Protein AF-0000000081943642 (afdb_homodimer)

Secondary structure (DSSP, 8-state):
-------------------PPPPPPSEEEEEEEETTS-EEEEEEETTTTEEEEEE---SSTT----EEEEETTTTEEEEEETTTTEEEEEEB--S---SS--TTPEEEEEEEEEETTSTTEEEEEEEEEEE-TTS-EEEEEEETTTT-EEEEEEEETTTEEEEEEEEEEEEESS--GGGSPPTTS-SSPPSSPPB-HHHHHHTTGGGTHHHHHHHHHHHHHGGGG------/-------------------PPPPPPSEEEEEEEETTS-EEEEEEETTTTEEEEEE---SSSS----EEEEETTTTEEEEEETTTTEEEEEEB--S---SS--TTPEEEEEEEEEETTSTTEEEEEEEEEEE-TTS-EEEEEEETTTT-EEEEEEEETTTEEEEEEEEEEEEESS--GGGS--TTS-SSPPSSPPB-HHHHHHTTGGGTHHHHHHHHHHHHHGGGG------

Sequence (462 aa):
MRLVLGLTALLCSLTDSLQQPCKSPPYLTGNLIVGEGKIWNYEYNAALQRMRVYETEHHTNQTFTYDYLLHFREGVMYEIDGQTFTCTKKPLRTEYQPIGIPHDADYLDNFVLGSLSVPKAGISMQAWTGYTSGGEEYSMCVTEEGCVPYYTIYNTEKYGEVVLVFMNSTMHTTPQDDLNPPRFCPNTKSAARPVDLVSLFSKSKARLLTRTLTKLKNVYLNDYTVLNVHVMRLVLGLTALLCSLTDSLQQPCKSPPYLTGNLIVGEGKIWNYEYNAALQRMRVYETEHHTNQTFTYDYLLHFREGVMYEIDGQTFTCTKKPLRTEYQPIGIPHDADYLDNFVLGSLSVPKAGISMQAWTGYTSGGEEYSMCVTEEGCVPYYTIYNTEKYGEVVLVFMNSTMHTTPQDDLNPPRFCPNTKSAARPVDLVSLFSKSKARLLTRTLTKLKNVYLNDYTVLNVHV

Foldseek 3Di:
DPPPPPPPPPPPPVPVVFDFFDWAFQKKWFWKDKAQDAIWIKIAGRVQGKMWTWHDPPPDDPDPIWIKIDRQVVQKMWTADPVVRDIAIAGADNQDRWATDDRPWHWDDKDKQADPVDPPGIFIKTKTWDATPVGWIKMWMATPPNRHTAKIWTQDPPPGIMIMGTPPMDHDPDDDPVNDDDPSYDPDHDPDDHDYPRNVCVVVPPVGNVCHVVVVVVVPPPVPPPPPPDD/DPPPPPPPPPPPPVPVVFDWFDWAFQKKWFWKDKAQAAIWIKIAGRVQGKMWTWHDPDPDDPDDIWIKIDRQVVQKMWTADPVVRDIAIAGADNQDRWATDDRPWHWDDKDKQADPVDPPGIFIKTKTWDATPVGWIKMWMATPPNRHTAKIWTQDPPPGIMIMGTPPMDHDPDDDPVNDDDPSYDPDHDPDDHDYPRNVCVVVPPVGNVCHVVVVVVVPPPPPPPPPPPD

pLDDT: mean 76.6, std 24.94, range [17.86, 97.94]

Structure (mmCIF, N/CA/C/O backbone):
data_AF-0000000081943642-model_v1
#
loop_
_entity.id
_entity.type
_entity.pdbx_description
1 polymer Ependymin
#
loop_
_atom_site.group_PDB
_atom_site.id
_atom_site.type_symbol
_atom_site.label_atom_id
_atom_site.label_alt_id
_atom_site.label_comp_id
_atom_site.label_asym_id
_atom_site.label_entity_id
_atom_site.label_seq_id
_atom_site.pdbx_PDB_ins_code
_atom_site.Cartn_x
_atom_site.Cartn_y
_atom_site.Cartn_z
_atom_site.occupancy
_atom_site.B_iso_or_equiv
_atom_site.auth_seq_id
_atom_site.auth_comp_id
_atom_site.auth_asym_id
_atom_site.auth_atom_id
_atom_site.pdbx_PDB_model_num
ATOM 1 N N . MET A 1 1 ? 12.938 16.531 -67.438 1 27.39 1 MET A N 1
ATOM 2 C CA . MET A 1 1 ? 13.219 15.711 -66.25 1 27.39 1 MET A CA 1
ATO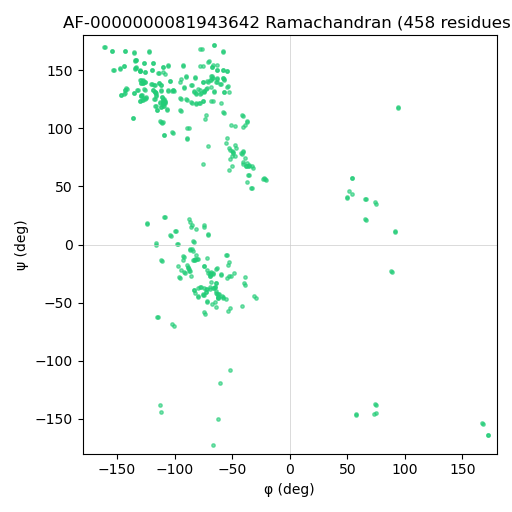M 3 C C . MET A 1 1 ? 12.547 16.281 -65 1 27.39 1 MET A C 1
ATOM 5 O O . MET A 1 1 ? 12.945 17.344 -64.562 1 27.39 1 MET A O 1
ATOM 9 N N . ARG A 1 2 ? 11.148 16.203 -64.938 1 36.06 2 ARG A N 1
ATOM 10 C CA . ARG A 1 2 ? 10.242 16.547 -63.812 1 36.06 2 ARG A CA 1
ATOM 11 C C . ARG A 1 2 ? 10.617 15.805 -62.562 1 36.06 2 ARG A C 1
ATOM 13 O O . ARG A 1 2 ? 10.672 14.57 -62.531 1 36.06 2 ARG A O 1
ATOM 20 N N . LEU A 1 3 ? 11.547 16.391 -61.781 1 34.53 3 LEU A N 1
ATOM 21 C CA . LEU A 1 3 ? 11.93 15.906 -60.438 1 34.53 3 LEU A CA 1
ATOM 22 C C . LEU A 1 3 ? 10.703 15.672 -59.562 1 34.53 3 LEU A C 1
ATOM 24 O O . LEU A 1 3 ? 9.969 16.609 -59.25 1 34.53 3 LEU A O 1
ATOM 28 N N . VAL A 1 4 ? 10.023 14.547 -59.719 1 41.06 4 VAL A N 1
ATOM 29 C CA . VAL A 1 4 ? 9.047 14.016 -58.781 1 41.06 4 VAL A CA 1
ATOM 30 C C . VAL A 1 4 ? 9.641 14 -57.375 1 41.06 4 VAL A C 1
ATOM 32 O O . VAL A 1 4 ? 10.625 13.297 -57.125 1 41.06 4 VAL A O 1
ATOM 35 N N . LEU A 1 5 ? 9.727 15.164 -56.688 1 39.19 5 LEU A N 1
ATOM 36 C CA . LEU A 1 5 ? 10 15.227 -55.281 1 39.19 5 LEU A CA 1
ATOM 37 C C . LEU A 1 5 ? 9.094 14.273 -54.5 1 39.19 5 LEU A C 1
ATOM 39 O O . LEU A 1 5 ? 7.863 14.398 -54.562 1 39.19 5 LEU A O 1
ATOM 43 N N . GLY A 1 6 ? 9.453 12.961 -54.5 1 38.31 6 GLY A N 1
ATOM 44 C CA . GLY A 1 6 ? 8.828 12 -53.625 1 38.31 6 GLY A CA 1
ATOM 45 C C . GLY A 1 6 ? 8.734 12.484 -52.188 1 38.31 6 GLY A C 1
ATOM 46 O O . GLY A 1 6 ? 9.75 12.789 -51.562 1 38.31 6 GLY A O 1
ATOM 47 N N . LEU A 1 7 ? 7.703 13.234 -51.812 1 40.97 7 LEU A N 1
ATOM 48 C CA . LEU A 1 7 ? 7.324 13.5 -50.438 1 40.97 7 LEU A CA 1
ATOM 49 C C . LEU A 1 7 ? 7.234 12.203 -49.656 1 40.97 7 LEU A C 1
ATOM 51 O O . LEU A 1 7 ? 6.305 11.414 -49.844 1 40.97 7 LEU A O 1
ATOM 55 N N . THR A 1 8 ? 8.352 11.5 -49.406 1 36.5 8 THR A N 1
ATOM 56 C CA . THR A 1 8 ? 8.305 10.438 -48.406 1 36.5 8 THR A CA 1
ATOM 57 C C . THR A 1 8 ? 7.715 10.953 -47.094 1 36.5 8 THR A C 1
ATOM 59 O O . THR A 1 8 ? 8.297 11.828 -46.438 1 36.5 8 THR A O 1
ATOM 62 N N . ALA A 1 9 ? 6.375 11.055 -46.938 1 40.44 9 ALA A N 1
ATOM 63 C CA . ALA A 1 9 ? 5.723 11.172 -45.625 1 40.44 9 ALA A CA 1
ATOM 64 C C . ALA A 1 9 ? 6.379 10.25 -44.594 1 40.44 9 ALA A C 1
ATOM 66 O O . ALA A 1 9 ? 6.348 9.031 -44.75 1 40.44 9 ALA A O 1
ATOM 67 N N . LEU A 1 10 ? 7.469 10.688 -44.094 1 38.59 10 LEU A N 1
ATOM 68 C CA . LEU A 1 10 ? 7.914 10.031 -42.875 1 38.59 10 LEU A CA 1
ATOM 69 C C . LEU A 1 10 ? 6.734 9.75 -41.938 1 38.59 10 LEU A C 1
ATOM 71 O O . LEU A 1 10 ? 6.145 10.68 -41.375 1 38.59 10 LEU A O 1
ATOM 75 N N . LEU A 1 11 ? 5.836 8.82 -42.312 1 38.22 11 LEU A N 1
ATOM 76 C CA . LEU A 1 11 ? 4.945 8.281 -41.281 1 38.22 11 LEU A CA 1
ATOM 77 C C . LEU A 1 11 ? 5.676 8.125 -39.969 1 38.22 11 LEU A C 1
ATOM 79 O O . LEU A 1 11 ? 6.586 7.301 -39.844 1 38.22 11 LEU A O 1
ATOM 83 N N . CYS A 1 12 ? 6.012 9.227 -39.312 1 39.34 12 CYS A N 1
ATOM 84 C CA . CYS A 1 12 ? 6.289 9.125 -37.875 1 39.34 12 CYS A CA 1
ATOM 85 C C . CYS A 1 12 ? 5.383 8.086 -37.219 1 39.34 12 CYS A C 1
ATOM 87 O O . CYS A 1 12 ? 4.168 8.273 -37.156 1 39.34 12 CYS A O 1
ATOM 89 N N . SER A 1 13 ? 5.59 6.816 -37.562 1 37.91 13 SER A N 1
ATOM 90 C CA . SER A 1 13 ? 5.02 5.836 -36.656 1 37.91 13 SER A CA 1
ATOM 91 C C . SER A 1 13 ? 5.016 6.352 -35.219 1 37.91 13 SER A C 1
ATOM 93 O O . SER A 1 13 ? 6.078 6.559 -34.625 1 37.91 13 SER A O 1
ATOM 95 N N . LEU A 1 14 ? 4.312 7.332 -34.906 1 40.31 14 LEU A N 1
ATOM 96 C CA . LEU A 1 14 ? 3.967 7.426 -33.5 1 40.31 14 LEU A CA 1
ATOM 97 C C . LEU A 1 14 ? 3.818 6.039 -32.875 1 40.31 14 LEU A C 1
ATOM 99 O O . LEU A 1 14 ? 2.783 5.387 -33.031 1 40.31 14 LEU A O 1
ATOM 103 N N . THR A 1 15 ? 4.754 5.109 -33.062 1 40.28 15 THR A N 1
ATOM 104 C CA . THR A 1 15 ? 4.738 3.998 -32.125 1 40.28 15 THR A CA 1
ATOM 105 C C . THR A 1 15 ? 4.359 4.48 -30.734 1 40.28 15 THR A C 1
ATOM 107 O O . THR A 1 15 ? 5.082 5.277 -30.125 1 40.28 15 THR A O 1
ATOM 110 N N . ASP A 1 16 ? 3.289 5.023 -30.516 1 42.16 16 ASP A N 1
ATOM 111 C CA . ASP A 1 16 ? 2.814 5.031 -29.141 1 42.16 16 ASP A CA 1
ATOM 112 C C . ASP A 1 16 ? 3.494 3.939 -28.312 1 42.16 16 ASP A C 1
ATOM 114 O O . ASP A 1 16 ? 3.32 2.75 -28.594 1 42.16 16 ASP A O 1
ATOM 118 N N . SER A 1 17 ? 4.809 3.826 -28.203 1 49.66 17 SER A N 1
ATOM 119 C CA . SER A 1 17 ? 5.602 2.91 -27.391 1 49.66 17 SER A CA 1
ATOM 120 C C . SER A 1 17 ? 4.797 2.389 -26.203 1 49.66 17 SER A C 1
ATOM 122 O O . SER A 1 17 ? 4.617 3.094 -25.203 1 49.66 17 SER A O 1
ATOM 124 N N . LEU A 1 18 ? 3.633 1.74 -26.422 1 61.78 18 LEU A N 1
ATOM 125 C CA . LEU A 1 18 ? 2.789 1.069 -25.438 1 61.78 18 LEU A CA 1
ATOM 126 C C . LEU A 1 18 ? 3.639 0.378 -24.375 1 61.78 18 LEU A C 1
ATOM 128 O O . LEU A 1 18 ? 4.562 -0.372 -24.703 1 61.78 18 LEU A O 1
ATOM 132 N N . GLN A 1 19 ? 3.723 0.898 -23.219 1 81 19 GLN A N 1
ATOM 133 C CA . GLN A 1 19 ? 4.438 0.301 -22.094 1 81 19 GLN A CA 1
ATOM 134 C C . GLN A 1 19 ? 4.207 -1.207 -22.031 1 81 19 GLN A C 1
ATOM 136 O O . GLN A 1 19 ? 3.066 -1.669 -22.109 1 81 19 GLN A O 1
ATOM 141 N N . GLN A 1 20 ? 5.23 -2.029 -22.312 1 90.12 20 GLN A N 1
ATOM 142 C CA . GLN A 1 20 ? 5.148 -3.484 -22.219 1 90.12 20 GLN A CA 1
ATOM 143 C C . GLN A 1 20 ? 5.348 -3.963 -20.797 1 90.12 20 GLN A C 1
ATOM 145 O O . GLN A 1 20 ? 6.125 -3.373 -20.031 1 90.12 20 GLN A O 1
ATOM 150 N N . PRO A 1 21 ? 4.613 -5.012 -20.484 1 94.25 21 PRO A N 1
ATOM 151 C CA . PRO A 1 21 ? 4.801 -5.555 -19.125 1 94.25 21 PRO A CA 1
ATOM 152 C C . PRO A 1 21 ? 6.23 -6.027 -18.875 1 94.25 21 PRO A C 1
ATOM 154 O O . PRO A 1 21 ? 6.871 -6.582 -19.781 1 94.25 21 PRO A O 1
ATOM 157 N N . CYS A 1 22 ? 6.699 -5.734 -17.766 1 95.38 22 CYS A N 1
ATOM 158 C CA . CYS A 1 22 ? 8.023 -6.199 -17.375 1 95.38 22 CYS A CA 1
ATOM 159 C C . CYS A 1 22 ? 7.988 -7.672 -16.984 1 95.38 22 CYS A C 1
ATOM 161 O O . CYS A 1 22 ? 6.914 -8.25 -16.828 1 95.38 22 CYS A O 1
ATOM 163 N N . LYS A 1 23 ? 9.195 -8.242 -16.844 1 93.44 23 LYS A N 1
ATOM 164 C CA . LYS A 1 23 ? 9.312 -9.648 -16.484 1 93.44 23 LYS A CA 1
ATOM 165 C C . LYS A 1 23 ? 9.656 -9.805 -15.008 1 93.44 23 LYS A C 1
ATOM 167 O O . LYS A 1 23 ? 10.57 -9.148 -14.508 1 93.44 23 LYS A O 1
ATOM 172 N N . SER A 1 24 ? 8.938 -10.656 -14.359 1 93.38 24 SER A N 1
ATOM 173 C CA . SER A 1 24 ? 9.188 -10.914 -12.945 1 93.38 24 SER A CA 1
ATOM 174 C C . SER A 1 24 ? 10.578 -11.508 -12.727 1 93.38 24 SER A C 1
ATOM 176 O O . SER A 1 24 ? 11.117 -12.164 -13.617 1 93.38 24 SER A O 1
ATOM 178 N N . PRO A 1 25 ? 11.164 -11.219 -11.547 1 93.44 25 PRO A N 1
ATOM 179 C CA . PRO A 1 25 ? 12.398 -11.938 -11.219 1 93.44 25 PRO A CA 1
ATOM 180 C C . PRO A 1 25 ? 12.234 -13.453 -11.289 1 93.44 25 PRO A C 1
ATOM 182 O O . PRO A 1 25 ? 11.148 -13.977 -11.031 1 93.44 25 PRO A O 1
ATOM 185 N N . PRO A 1 26 ? 13.312 -14.109 -11.633 1 92.88 26 PRO A N 1
ATOM 186 C CA . PRO A 1 26 ? 13.203 -15.555 -11.859 1 92.88 26 PRO A CA 1
ATOM 187 C C . PRO A 1 26 ? 12.773 -16.312 -10.602 1 92.88 26 PRO A C 1
ATOM 189 O O . PRO A 1 26 ? 11.938 -17.219 -10.68 1 92.88 26 PRO A O 1
ATOM 192 N N . TYR A 1 27 ? 13.422 -15.984 -9.445 1 95 27 TYR A N 1
ATOM 193 C CA . TYR A 1 27 ? 13.094 -16.641 -8.18 1 95 27 TYR A CA 1
ATOM 194 C C . TYR A 1 27 ? 12.859 -15.617 -7.078 1 95 27 TYR A C 1
ATOM 196 O O . TYR A 1 27 ? 13.719 -14.773 -6.812 1 95 27 TYR A O 1
ATOM 204 N N . LEU A 1 28 ? 11.648 -15.695 -6.469 1 95.75 28 LEU A N 1
ATOM 205 C CA . LEU A 1 28 ? 11.281 -14.766 -5.398 1 95.75 28 LEU A CA 1
ATOM 206 C C . LEU A 1 28 ? 10.812 -15.523 -4.164 1 95.75 28 LEU A C 1
ATOM 208 O O . LEU A 1 28 ? 10.141 -16.547 -4.277 1 95.75 28 LEU A O 1
ATOM 212 N N . THR A 1 29 ? 11.203 -15.086 -3.021 1 95.75 29 THR A N 1
ATOM 213 C CA . THR A 1 29 ? 10.633 -15.5 -1.741 1 95.75 29 THR A CA 1
ATOM 214 C C . THR A 1 29 ? 10.195 -14.281 -0.928 1 95.75 29 THR A C 1
ATOM 216 O O . THR A 1 29 ? 10.648 -13.164 -1.176 1 95.75 29 THR A O 1
ATOM 219 N N . GLY A 1 30 ? 9.289 -14.492 -0.045 1 94.81 30 GLY A N 1
ATOM 220 C CA . GLY A 1 30 ? 8.828 -13.414 0.81 1 94.81 30 GLY A CA 1
ATOM 221 C C . GLY A 1 30 ? 7.566 -13.75 1.574 1 94.81 30 GLY A C 1
ATOM 222 O O . GLY A 1 30 ? 7.34 -14.914 1.928 1 94.81 30 GLY A O 1
ATOM 223 N N . ASN A 1 31 ? 6.867 -12.703 1.897 1 91.94 31 ASN A N 1
ATOM 224 C CA . ASN A 1 31 ? 5.613 -12.875 2.631 1 91.94 31 ASN A CA 1
ATOM 225 C C . ASN A 1 31 ? 4.41 -12.469 1.784 1 91.94 31 ASN A C 1
ATOM 227 O O . ASN A 1 31 ? 4.531 -11.625 0.889 1 91.94 31 ASN A O 1
ATOM 231 N N . LEU A 1 32 ? 3.371 -13.125 2.02 1 90.94 32 LEU A N 1
ATOM 232 C CA . LEU A 1 32 ? 2.113 -12.875 1.322 1 90.94 32 LEU A CA 1
ATOM 233 C C . LEU A 1 32 ? 0.979 -12.641 2.314 1 90.94 32 LEU A C 1
ATOM 235 O O . LEU A 1 32 ? 0.809 -13.414 3.264 1 90.94 32 LEU A O 1
ATOM 239 N N . ILE A 1 33 ? 0.34 -11.547 2.117 1 83.88 33 ILE A N 1
ATOM 240 C CA . ILE A 1 33 ? -0.856 -11.258 2.9 1 83.88 33 ILE A CA 1
ATOM 241 C C . ILE A 1 33 ? -2.092 -11.336 2.004 1 83.88 33 ILE A C 1
ATOM 243 O O . ILE A 1 33 ? -2.143 -10.695 0.95 1 83.88 33 ILE A O 1
ATOM 247 N N . VAL A 1 34 ? -2.959 -12.156 2.355 1 79.56 34 VAL A N 1
ATOM 248 C CA . VAL A 1 34 ? -4.199 -12.273 1.599 1 79.56 34 VAL A CA 1
ATOM 249 C C . VAL A 1 34 ? -5.359 -11.719 2.422 1 79.56 34 VAL A C 1
ATOM 251 O O . VAL A 1 34 ? -5.633 -12.203 3.523 1 79.56 34 VAL A O 1
ATOM 254 N N . GLY A 1 35 ? -6.02 -10.664 1.858 1 63.09 35 GLY A N 1
ATOM 255 C CA . GLY A 1 35 ? -7.113 -10.047 2.588 1 63.09 35 GLY A CA 1
ATOM 256 C C . GLY A 1 35 ? -6.703 -9.523 3.951 1 63.09 35 GLY A C 1
ATOM 257 O O . GLY A 1 35 ? -5.723 -8.789 4.066 1 63.09 35 GLY A O 1
ATOM 258 N N . GLU A 1 36 ? -7.492 -9.547 4.914 1 55.09 36 GLU A N 1
ATOM 259 C CA . GLU A 1 36 ? -7.227 -9.031 6.254 1 55.09 36 GLU A CA 1
ATOM 260 C C . GLU A 1 36 ? -6.566 -10.094 7.133 1 55.09 36 GLU A C 1
ATOM 262 O O . GLU A 1 36 ? -6.648 -10.023 8.359 1 55.09 36 GLU A O 1
ATOM 267 N N . GLY A 1 37 ? -5.961 -11.031 6.445 1 57.19 37 GLY A N 1
ATOM 268 C CA . GLY A 1 37 ? -5.742 -12.219 7.262 1 57.19 37 GLY A CA 1
ATOM 269 C C . GLY A 1 37 ? -4.277 -12.469 7.574 1 57.19 37 GLY A C 1
ATOM 270 O O . GLY A 1 37 ? -3.51 -11.523 7.77 1 57.19 37 GLY A O 1
ATOM 271 N N . LYS A 1 38 ? -3.824 -13.617 7.633 1 65.5 38 LYS A N 1
ATOM 272 C CA . LYS A 1 38 ? -2.631 -14.359 8.016 1 65.5 38 LYS A CA 1
ATOM 273 C C . LYS A 1 38 ? -1.473 -14.078 7.062 1 65.5 38 LYS A C 1
ATOM 275 O O . LYS A 1 38 ? -1.687 -13.797 5.883 1 65.5 38 LYS A O 1
ATOM 280 N N . ILE A 1 39 ? -0.351 -13.875 7.625 1 78.25 39 ILE A N 1
ATOM 281 C CA . ILE A 1 39 ? 0.873 -13.75 6.844 1 78.25 39 ILE A CA 1
ATOM 282 C C . ILE A 1 39 ? 1.356 -15.125 6.406 1 78.25 39 ILE A C 1
ATOM 284 O O . ILE A 1 39 ? 1.496 -16.031 7.23 1 78.25 39 ILE A O 1
ATOM 288 N N . TRP A 1 40 ? 1.456 -15.266 5.156 1 86.75 40 TRP A N 1
ATOM 289 C CA . TRP A 1 40 ? 1.994 -16.484 4.566 1 86.75 40 TRP A CA 1
ATOM 290 C C . TRP A 1 40 ? 3.406 -16.266 4.039 1 86.75 40 TRP A C 1
ATOM 292 O O . TRP A 1 40 ? 3.816 -15.117 3.816 1 86.75 40 TRP A O 1
ATOM 302 N N . ASN A 1 41 ? 4.09 -17.359 4.008 1 91.31 41 ASN A N 1
ATOM 303 C CA . ASN A 1 41 ? 5.316 -17.328 3.223 1 91.31 41 ASN A CA 1
ATOM 304 C C . ASN A 1 41 ? 5.066 -17.75 1.774 1 91.31 41 ASN A C 1
ATOM 306 O O . ASN A 1 41 ? 4.234 -18.609 1.507 1 91.31 41 ASN A O 1
ATOM 310 N N . TYR A 1 42 ? 5.801 -17.109 0.91 1 93.62 42 TYR A N 1
ATOM 311 C CA . TYR A 1 42 ? 5.648 -17.547 -0.47 1 93.62 42 TYR A CA 1
ATOM 312 C C . TYR A 1 42 ? 7.008 -17.734 -1.137 1 93.62 42 TYR A C 1
ATOM 314 O O . TYR A 1 42 ? 7.992 -17.109 -0.728 1 93.62 42 TYR A O 1
ATOM 322 N N . GLU A 1 43 ? 7.059 -18.594 -2.074 1 94.94 43 GLU A N 1
ATOM 323 C CA . GLU A 1 43 ? 8.141 -18.828 -3.033 1 94.94 43 GLU A CA 1
ATOM 324 C C . GLU A 1 43 ? 7.605 -18.859 -4.461 1 94.94 43 GLU A C 1
ATOM 326 O O . GLU A 1 43 ? 6.52 -19.391 -4.707 1 94.94 43 GLU A O 1
ATOM 331 N N . TYR A 1 44 ? 8.398 -18.281 -5.332 1 96.31 44 TYR A N 1
ATOM 332 C CA . TYR A 1 44 ? 7.906 -18.219 -6.707 1 96.31 44 TYR A CA 1
ATOM 333 C C . TYR A 1 44 ? 9.039 -18.422 -7.703 1 96.31 44 TYR A C 1
ATOM 335 O O . TYR A 1 44 ? 10.117 -17.828 -7.551 1 96.31 44 TYR A O 1
ATOM 343 N N . ASN A 1 45 ? 8.781 -19.266 -8.641 1 95.69 45 ASN A N 1
ATOM 344 C CA . ASN A 1 45 ? 9.625 -19.453 -9.812 1 95.69 45 ASN A CA 1
ATOM 345 C C . ASN A 1 45 ? 8.945 -18.969 -11.086 1 95.69 45 ASN A C 1
ATOM 347 O O . ASN A 1 45 ? 7.949 -19.562 -11.516 1 95.69 45 ASN A O 1
ATOM 351 N N . ALA A 1 46 ? 9.523 -18 -11.727 1 94.25 46 ALA A N 1
ATOM 352 C CA . ALA A 1 46 ? 8.875 -17.344 -12.859 1 94.25 46 ALA A CA 1
ATOM 353 C C . ALA A 1 46 ? 8.906 -18.219 -14.102 1 94.25 46 ALA A C 1
ATOM 355 O O . ALA A 1 46 ? 7.914 -18.328 -14.828 1 94.25 46 ALA A O 1
ATOM 356 N N . ALA A 1 47 ? 10.031 -18.844 -14.367 1 91.81 47 ALA A N 1
ATOM 357 C CA . ALA A 1 47 ? 10.203 -19.641 -15.578 1 91.81 47 ALA A CA 1
ATOM 358 C C . ALA A 1 47 ? 9.258 -20.828 -15.594 1 91.81 47 ALA A C 1
ATOM 360 O O . ALA A 1 47 ? 8.672 -21.156 -16.625 1 91.81 47 ALA A O 1
ATOM 361 N N . LEU A 1 48 ? 9.133 -21.453 -14.414 1 93.38 48 LEU A N 1
ATOM 362 C CA . LEU A 1 48 ? 8.305 -22.656 -14.336 1 93.38 48 LEU A CA 1
ATOM 363 C C . LEU A 1 48 ? 6.875 -22.297 -13.953 1 93.38 48 LEU A C 1
ATOM 365 O O . LEU A 1 48 ? 5.984 -23.156 -14.023 1 93.38 48 LEU A O 1
ATOM 369 N N . GLN A 1 49 ? 6.664 -21.062 -13.547 1 94.81 49 GLN A N 1
ATOM 370 C CA . GLN A 1 49 ? 5.363 -20.609 -13.062 1 94.81 49 GLN A CA 1
ATOM 371 C C . GLN A 1 49 ? 4.859 -21.5 -11.93 1 94.81 49 GLN A C 1
ATOM 373 O O . GLN A 1 49 ? 3.754 -22.031 -12 1 94.81 49 GLN A O 1
ATOM 378 N N . ARG A 1 50 ? 5.707 -21.562 -10.914 1 95.94 50 ARG A N 1
ATOM 379 C CA . ARG A 1 50 ? 5.387 -22.328 -9.703 1 95.94 50 ARG A CA 1
ATOM 380 C C . ARG A 1 50 ? 5.391 -21.422 -8.477 1 95.94 50 ARG A C 1
ATOM 382 O O . ARG A 1 50 ? 6.242 -20.531 -8.359 1 95.94 50 ARG A O 1
ATOM 389 N N . MET A 1 51 ? 4.449 -21.625 -7.668 1 96.5 51 MET A N 1
ATOM 390 C CA . MET A 1 51 ? 4.328 -20.828 -6.449 1 96.5 51 MET A CA 1
ATOM 391 C C . MET A 1 51 ? 4.023 -21.719 -5.246 1 96.5 51 MET A C 1
ATOM 393 O O . MET A 1 51 ? 3.172 -22.609 -5.324 1 96.5 51 MET A O 1
ATOM 397 N N . ARG A 1 52 ? 4.773 -21.516 -4.223 1 94.62 52 ARG A N 1
ATOM 398 C CA . ARG A 1 52 ? 4.496 -22.188 -2.959 1 94.62 52 ARG A CA 1
ATOM 399 C C . ARG A 1 52 ? 4.035 -21.203 -1.897 1 94.62 52 ARG A C 1
ATOM 401 O O . ARG A 1 52 ? 4.605 -20.109 -1.765 1 94.62 52 ARG A O 1
ATOM 408 N N . VAL A 1 53 ? 2.996 -21.5 -1.216 1 93.31 53 VAL A N 1
ATOM 409 C CA . VAL A 1 53 ? 2.473 -20.672 -0.13 1 93.31 53 VAL A CA 1
ATOM 410 C C . VAL A 1 53 ? 2.299 -21.516 1.126 1 93.31 53 VAL A C 1
ATOM 412 O O . VAL A 1 53 ? 1.646 -22.562 1.088 1 93.31 53 VAL A O 1
ATOM 415 N N . TYR A 1 54 ? 2.926 -21.078 2.197 1 89.62 54 TYR A N 1
ATOM 416 C CA . TYR A 1 54 ? 2.852 -21.875 3.408 1 89.62 54 TYR A CA 1
ATOM 417 C C . TYR A 1 54 ? 2.873 -21 4.652 1 89.62 54 TYR A C 1
ATOM 419 O O . TYR A 1 54 ? 3.357 -19.875 4.613 1 89.62 54 TYR A O 1
ATOM 427 N N . GLU A 1 55 ? 2.256 -21.484 5.691 1 80.31 55 GLU A N 1
ATOM 428 C CA . GLU A 1 55 ? 2.141 -20.719 6.934 1 80.31 55 GLU A CA 1
ATOM 429 C C . GLU A 1 55 ? 3.43 -20.797 7.746 1 80.31 55 GLU A C 1
ATOM 431 O O . GLU A 1 55 ? 4.145 -21.797 7.699 1 80.31 55 GLU A O 1
ATOM 436 N N . THR A 1 56 ? 3.904 -19.578 8.266 1 64.44 56 THR A N 1
ATOM 437 C CA . THR A 1 56 ? 5.062 -19.531 9.148 1 64.44 56 THR A CA 1
ATOM 438 C C . THR A 1 56 ? 4.836 -20.391 10.391 1 64.44 56 THR A C 1
ATOM 440 O O . THR A 1 56 ? 3.736 -20.406 10.945 1 64.44 56 THR A O 1
ATOM 443 N N . GLU A 1 57 ? 5.582 -21.438 10.539 1 53.06 57 GLU A N 1
ATOM 444 C CA . GLU A 1 57 ? 5.512 -22.359 11.672 1 53.06 57 GLU A CA 1
ATOM 445 C C . GLU A 1 57 ? 5.32 -21.594 12.984 1 53.06 57 GLU A C 1
ATOM 447 O O . GLU A 1 57 ? 6.094 -20.688 13.297 1 53.06 57 GLU A O 1
ATOM 452 N N . HIS A 1 58 ? 4.164 -21.156 13.352 1 48.25 58 HIS A N 1
ATOM 453 C CA . HIS A 1 58 ? 4.156 -20.844 14.781 1 48.25 58 HIS A CA 1
ATOM 454 C C . HIS A 1 58 ? 4.477 -22.078 15.617 1 48.25 58 HIS A C 1
ATOM 456 O O . HIS A 1 58 ? 4.129 -23.203 15.242 1 48.25 58 HIS A O 1
ATOM 462 N N . HIS A 1 59 ? 5.5 -22.016 16.406 1 41.94 59 HIS A N 1
ATOM 463 C CA . HIS A 1 59 ? 6.062 -22.969 17.344 1 41.94 59 HIS A CA 1
ATOM 464 C C . HIS A 1 59 ? 4.961 -23.734 18.094 1 41.94 59 HIS A C 1
ATOM 466 O O . HIS A 1 59 ? 5.246 -24.531 18.984 1 41.94 59 HIS A O 1
ATOM 472 N N . THR A 1 60 ? 3.746 -23.125 18.281 1 42.5 60 THR A N 1
ATOM 473 C CA . THR A 1 60 ? 3.113 -23.969 19.297 1 42.5 60 THR A CA 1
ATOM 474 C C . THR A 1 60 ? 2.814 -25.359 18.75 1 42.5 60 THR A C 1
ATOM 476 O O . THR A 1 60 ? 2.869 -25.578 17.531 1 42.5 60 THR A O 1
ATOM 479 N N . ASN A 1 61 ? 2.033 -26.359 19.516 1 46.66 61 ASN A N 1
ATOM 480 C CA . ASN A 1 61 ? 1.785 -27.781 19.375 1 46.66 61 ASN A CA 1
ATOM 481 C C . ASN A 1 61 ? 1.284 -28.141 17.984 1 46.66 61 ASN A C 1
ATOM 483 O O . ASN A 1 61 ? 2.012 -28.734 17.188 1 46.66 61 ASN A O 1
ATOM 487 N N . GLN A 1 62 ? -0.168 -28.531 17.844 1 46.78 62 GLN A N 1
ATOM 488 C CA . GLN A 1 62 ? -0.918 -29.25 16.828 1 46.78 62 GLN A CA 1
ATOM 489 C C . GLN A 1 62 ? -1.072 -28.422 15.562 1 46.78 62 GLN A C 1
ATOM 491 O O . GLN A 1 62 ? -2.025 -28.609 14.805 1 46.78 62 GLN A O 1
ATOM 496 N N . THR A 1 63 ? -0.464 -27.266 15.289 1 50.84 63 THR A N 1
ATOM 497 C CA . THR A 1 63 ? -0.965 -26.156 14.484 1 50.84 63 THR A CA 1
ATOM 498 C C . THR A 1 63 ? -0.933 -26.516 13 1 50.84 63 THR A C 1
ATOM 500 O O . THR A 1 63 ? 0.042 -27.094 12.516 1 50.84 63 THR A O 1
ATOM 503 N N . PHE A 1 64 ? -2.156 -26.734 12.477 1 52.25 64 PHE A N 1
ATOM 504 C CA . PHE A 1 64 ? -2.396 -26.938 11.055 1 52.25 64 PHE A CA 1
ATOM 505 C C . PHE A 1 64 ? -1.54 -26 10.219 1 52.25 64 PHE A C 1
ATOM 507 O O . PHE A 1 64 ? -1.515 -24.797 10.469 1 52.25 64 PHE A O 1
ATOM 514 N N . THR A 1 65 ? -0.386 -26.578 9.656 1 66.19 65 THR A N 1
ATOM 515 C CA . THR A 1 65 ? 0.468 -25.828 8.742 1 66.19 65 THR A CA 1
ATOM 516 C C . THR A 1 65 ? -0.025 -25.969 7.305 1 66.19 65 THR A C 1
ATOM 518 O O . THR A 1 65 ? -0.318 -27.062 6.848 1 66.19 65 THR A O 1
ATOM 521 N N . TYR A 1 66 ? -0.712 -25.062 6.742 1 80.38 66 TYR A N 1
ATOM 522 C CA . TYR A 1 66 ? -1.063 -25.062 5.328 1 80.38 66 TYR A CA 1
ATOM 523 C C . TYR A 1 66 ? 0.172 -24.844 4.461 1 80.38 66 TYR A C 1
ATOM 525 O O . TYR A 1 66 ? 1.006 -23.984 4.762 1 80.38 66 TYR A O 1
ATOM 533 N N . ASP A 1 67 ? 0.326 -25.812 3.598 1 91.06 67 ASP A N 1
ATOM 534 C CA . ASP A 1 67 ? 1.418 -25.797 2.631 1 91.06 67 ASP A CA 1
ATOM 535 C C . ASP A 1 67 ? 0.928 -26.203 1.243 1 91.06 67 ASP A C 1
ATOM 537 O O . ASP A 1 67 ? 0.613 -27.375 1.009 1 91.06 67 ASP A O 1
ATOM 541 N N . TYR A 1 68 ? 0.897 -25.234 0.389 1 94.06 68 TYR A N 1
ATOM 542 C CA . TYR A 1 68 ? 0.382 -25.453 -0.957 1 94.06 68 TYR A CA 1
ATOM 543 C C . TYR A 1 68 ? 1.456 -25.188 -2.004 1 94.06 68 TYR A C 1
ATOM 545 O O . TYR A 1 68 ? 2.191 -24.203 -1.907 1 94.06 68 TYR A O 1
ATOM 553 N N . LEU A 1 69 ? 1.545 -26.078 -2.879 1 95.56 69 LEU A N 1
ATOM 554 C CA . LEU A 1 69 ? 2.422 -25.922 -4.035 1 95.56 69 LEU A CA 1
ATOM 555 C C . LEU A 1 69 ? 1.612 -25.859 -5.324 1 95.56 69 LEU A C 1
ATOM 557 O O . LEU A 1 69 ? 0.931 -26.812 -5.691 1 95.56 69 LEU A O 1
ATOM 561 N N . LEU A 1 70 ? 1.664 -24.719 -6.008 1 96.88 70 LEU A N 1
ATOM 562 C CA . LEU A 1 70 ? 0.879 -24.484 -7.215 1 96.88 70 LEU A CA 1
ATOM 563 C C . LEU A 1 70 ? 1.761 -24.531 -8.461 1 96.88 70 LEU A C 1
ATOM 565 O O . LEU A 1 70 ? 2.699 -23.75 -8.594 1 96.88 70 LEU A O 1
ATOM 569 N N . HIS A 1 71 ? 1.517 -25.484 -9.32 1 96.62 71 HIS A N 1
ATOM 570 C CA . HIS A 1 71 ? 2.145 -25.594 -10.625 1 96.62 71 HIS A CA 1
ATOM 571 C C . HIS A 1 71 ? 1.21 -25.109 -11.734 1 96.62 71 HIS A C 1
ATOM 573 O O . HIS A 1 71 ? 0.444 -25.891 -12.297 1 96.62 71 HIS A O 1
ATOM 579 N N . PHE A 1 72 ? 1.358 -23.859 -12.148 1 96.69 72 PHE A N 1
ATOM 580 C CA . PHE A 1 72 ? 0.4 -23.234 -13.039 1 96.69 72 PHE A CA 1
ATOM 581 C C . PHE A 1 72 ? 0.511 -23.797 -14.445 1 96.69 72 PHE A C 1
ATOM 583 O O . PHE A 1 72 ? -0.501 -24.016 -15.117 1 96.69 72 PHE A O 1
ATOM 590 N N . ARG A 1 73 ? 1.661 -24.078 -14.914 1 95.25 73 ARG A N 1
ATOM 591 C CA . ARG A 1 73 ? 1.843 -24.594 -16.266 1 95.25 73 ARG A CA 1
ATOM 592 C C . ARG A 1 73 ? 1.199 -25.969 -16.406 1 95.25 73 ARG A C 1
ATOM 594 O O . ARG A 1 73 ? 0.572 -26.266 -17.422 1 95.25 73 ARG A O 1
ATOM 601 N N . GLU A 1 74 ? 1.275 -26.75 -15.375 1 94.19 74 GLU A N 1
ATOM 602 C CA . GLU A 1 74 ? 0.761 -28.109 -15.398 1 94.19 74 GLU A CA 1
ATOM 603 C C . GLU A 1 74 ? -0.709 -28.156 -14.992 1 94.19 74 GLU A C 1
ATOM 605 O O . GLU A 1 74 ? -1.392 -29.156 -15.211 1 94.19 74 GLU A O 1
ATOM 610 N N . GLY A 1 75 ? -1.125 -27.109 -14.328 1 95.62 75 GLY A N 1
ATOM 611 C CA . GLY A 1 75 ? -2.512 -27.062 -13.891 1 95.62 75 GLY A CA 1
ATOM 612 C C . GLY A 1 75 ? -2.799 -27.984 -12.719 1 95.62 75 GLY A C 1
ATOM 613 O O . GLY A 1 75 ? -3.84 -28.641 -12.68 1 95.62 75 GLY A O 1
ATOM 614 N N . VAL A 1 76 ? -1.786 -28.062 -11.82 1 96.06 76 VAL A N 1
ATOM 615 C CA . VAL A 1 76 ? -1.983 -28.938 -10.664 1 96.06 76 VAL A CA 1
ATOM 616 C C . VAL A 1 76 ? -1.536 -28.219 -9.398 1 96.06 76 VAL A C 1
ATOM 618 O O . VAL A 1 76 ? -0.676 -27.328 -9.445 1 96.06 76 VAL A O 1
ATOM 621 N N . MET A 1 77 ? -2.09 -28.531 -8.328 1 95.69 77 MET A N 1
ATOM 622 C CA . MET A 1 77 ? -1.716 -28.031 -7.004 1 95.69 77 MET A CA 1
ATOM 623 C C . MET A 1 77 ? -1.484 -29.188 -6.035 1 95.69 77 MET A C 1
ATOM 625 O O . MET A 1 77 ? -2.193 -30.203 -6.082 1 95.69 77 MET A O 1
ATOM 629 N N . TYR A 1 78 ? -0.537 -29.125 -5.191 1 94.94 78 TYR A N 1
ATOM 630 C CA . TYR A 1 78 ? -0.242 -30.094 -4.145 1 94.94 78 TYR A CA 1
ATOM 631 C C . TYR A 1 78 ? -0.55 -29.516 -2.768 1 94.94 78 TYR A C 1
ATOM 633 O O . TYR A 1 78 ? -0.147 -28.406 -2.449 1 94.94 78 TYR A O 1
ATOM 641 N N . GLU A 1 79 ? -1.345 -30.188 -2.035 1 93 79 GLU A N 1
ATOM 642 C CA . GLU A 1 79 ? -1.52 -29.922 -0.61 1 93 79 GLU A CA 1
ATOM 643 C C . GLU A 1 79 ? -0.618 -30.812 0.234 1 93 79 GLU A C 1
ATOM 645 O O . GLU A 1 79 ? -0.793 -32.031 0.258 1 93 79 GLU A O 1
ATOM 650 N N . ILE A 1 80 ? 0.29 -30.188 0.899 1 91.75 80 ILE A N 1
ATOM 651 C CA . ILE A 1 80 ? 1.363 -30.938 1.53 1 91.75 80 ILE A CA 1
ATOM 652 C C . ILE A 1 80 ? 1.288 -30.781 3.047 1 91.75 80 ILE A C 1
ATOM 654 O O . ILE A 1 80 ? 1.075 -29.672 3.549 1 91.75 80 ILE A O 1
ATOM 658 N N . ASP A 1 81 ? 1.337 -31.812 3.721 1 87.75 81 ASP A N 1
ATOM 659 C CA . ASP A 1 81 ? 1.531 -31.812 5.168 1 87.75 81 ASP A CA 1
ATOM 660 C C . ASP A 1 81 ? 2.887 -32.406 5.535 1 87.75 81 ASP A C 1
ATOM 662 O O . ASP A 1 81 ? 3.053 -33.625 5.535 1 87.75 81 ASP A O 1
ATOM 666 N N . GLY A 1 82 ? 3.727 -31.547 5.91 1 82.06 82 GLY A N 1
ATOM 667 C CA . GLY A 1 82 ? 5.082 -31.984 6.207 1 82.06 82 GLY A CA 1
ATOM 668 C C . GLY A 1 82 ? 5.195 -32.719 7.523 1 82.06 82 GLY A C 1
ATOM 669 O O . GLY A 1 82 ? 6.184 -33.438 7.766 1 82.06 82 GLY A O 1
ATOM 670 N N . GLN A 1 83 ? 4.262 -32.594 8.383 1 81.88 83 GLN A N 1
ATOM 671 C CA . GLN A 1 83 ? 4.301 -33.25 9.672 1 81.88 83 GLN A CA 1
ATOM 672 C C . GLN A 1 83 ? 3.885 -34.719 9.547 1 81.88 83 GLN A C 1
ATOM 674 O O . GLN A 1 83 ? 4.512 -35.594 10.141 1 81.88 83 GLN A O 1
ATOM 679 N N . THR A 1 84 ? 2.828 -34.938 8.805 1 85.06 84 THR A N 1
ATOM 680 C CA . THR A 1 84 ? 2.305 -36.281 8.656 1 85.06 84 THR A CA 1
ATOM 681 C C . THR A 1 84 ? 2.799 -36.906 7.355 1 85.06 84 THR A C 1
ATOM 683 O O . THR A 1 84 ? 2.48 -38.062 7.059 1 85.06 84 THR A O 1
ATOM 686 N N . PHE A 1 85 ? 3.566 -36.188 6.645 1 88 85 PHE A N 1
ATOM 687 C CA . PHE A 1 85 ? 4.094 -36.625 5.367 1 88 85 PHE A CA 1
ATOM 688 C C . PHE A 1 85 ? 2.969 -37.125 4.453 1 88 85 PHE A C 1
ATOM 690 O O . PHE A 1 85 ? 3.041 -38.219 3.887 1 88 85 PHE A O 1
ATOM 697 N N . THR A 1 86 ? 1.873 -36.344 4.395 1 89.81 86 THR A N 1
ATOM 698 C CA . THR A 1 86 ? 0.768 -36.562 3.477 1 89.81 86 THR A CA 1
ATOM 699 C C . THR A 1 86 ? 0.731 -35.5 2.381 1 89.81 86 THR A C 1
ATOM 701 O O . THR A 1 86 ? 1.175 -34.375 2.588 1 89.81 86 THR A O 1
ATOM 704 N N . CYS A 1 87 ? 0.309 -35.906 1.242 1 93.06 87 CYS A N 1
ATOM 705 C CA . CYS A 1 87 ? 0.27 -35.031 0.078 1 93.06 87 CYS A CA 1
ATOM 706 C C . CYS A 1 87 ? -0.915 -35.375 -0.82 1 93.06 87 CYS A C 1
ATOM 708 O O . CYS A 1 87 ? -1.153 -36.562 -1.127 1 93.06 87 CYS A O 1
ATOM 710 N N . THR A 1 88 ? -1.677 -34.438 -1.168 1 93.19 88 THR A N 1
ATOM 711 C CA . THR A 1 88 ? -2.793 -34.594 -2.094 1 93.19 88 THR A CA 1
ATOM 712 C C . THR A 1 88 ? -2.582 -33.75 -3.35 1 93.19 88 THR A C 1
ATOM 714 O O . THR A 1 88 ? -2.279 -32.562 -3.262 1 93.19 88 THR A O 1
ATOM 717 N N . LYS A 1 89 ? -2.65 -34.406 -4.449 1 95.31 89 LYS A N 1
ATOM 718 C CA . LYS A 1 89 ? -2.553 -33.719 -5.738 1 95.31 89 LYS A CA 1
ATOM 719 C C . LYS A 1 89 ? -3.936 -33.406 -6.301 1 95.31 89 LYS A C 1
ATOM 721 O O . LYS A 1 89 ? -4.766 -34.312 -6.457 1 95.31 89 LYS A O 1
ATOM 726 N N . LYS A 1 90 ? -4.23 -32.156 -6.648 1 95.06 90 LYS A N 1
ATOM 727 C CA . LYS A 1 90 ? -5.539 -31.719 -7.129 1 95.06 90 LYS A CA 1
ATOM 728 C C . LYS A 1 90 ? -5.414 -30.906 -8.414 1 95.06 90 LYS A C 1
ATOM 730 O O . LYS A 1 90 ? -4.387 -30.281 -8.656 1 95.06 90 LYS A O 1
ATOM 735 N N . PRO A 1 91 ? -6.457 -30.984 -9.281 1 95.62 91 PRO A N 1
ATOM 736 C CA . PRO A 1 91 ? -6.445 -30.094 -10.438 1 95.62 91 PRO A CA 1
ATOM 737 C C . PRO A 1 91 ? -6.512 -28.609 -10.047 1 95.62 91 PRO A C 1
ATOM 739 O O . PRO A 1 91 ? -7.207 -28.25 -9.094 1 95.62 91 PRO A O 1
ATOM 742 N N . LEU A 1 92 ? -5.73 -27.766 -10.758 1 95.69 92 LEU A N 1
ATOM 743 C CA . LEU A 1 92 ? -5.637 -26.344 -10.477 1 95.69 92 LEU A CA 1
ATOM 744 C C . LEU A 1 92 ? -6.156 -25.516 -11.648 1 95.69 92 LEU A C 1
ATOM 746 O O . LEU A 1 92 ? -5.703 -25.688 -12.781 1 95.69 92 LEU A O 1
ATOM 750 N N . ARG A 1 93 ? -7.199 -24.734 -11.398 1 94.25 93 ARG A N 1
ATOM 751 C CA . ARG A 1 93 ? -7.582 -23.703 -12.352 1 94.25 93 ARG A CA 1
ATOM 752 C C . ARG A 1 93 ? -6.609 -22.531 -12.297 1 94.25 93 ARG A C 1
ATOM 754 O O . ARG A 1 93 ? -6.305 -22.016 -11.219 1 94.25 93 ARG A O 1
ATOM 761 N N . THR A 1 94 ? -6.129 -22.047 -13.398 1 93.31 94 THR A N 1
ATOM 762 C CA . THR A 1 94 ? -4.977 -21.156 -13.43 1 93.31 94 THR A CA 1
ATOM 763 C C . THR A 1 94 ? -5.402 -19.734 -13.789 1 93.31 94 THR A C 1
ATOM 765 O O . THR A 1 94 ? -4.594 -18.953 -14.289 1 93.31 94 THR A O 1
ATOM 768 N N . GLU A 1 95 ? -6.621 -19.391 -13.555 1 92.06 95 GLU A N 1
ATOM 769 C CA . GLU A 1 95 ? -7.098 -18.062 -13.914 1 92.06 95 GLU A CA 1
ATOM 770 C C . GLU A 1 95 ? -6.465 -17 -13.031 1 92.06 95 GLU A C 1
ATOM 772 O O . GLU A 1 95 ? -6.336 -15.836 -13.438 1 92.06 95 GLU A O 1
ATOM 777 N N . TYR A 1 96 ? -6.121 -17.484 -11.828 1 93 96 TYR A N 1
ATOM 778 C CA . TYR A 1 96 ? -5.527 -16.531 -10.883 1 93 96 TYR A CA 1
ATOM 779 C C . TYR A 1 96 ? -4.043 -16.812 -10.688 1 93 96 TYR A C 1
ATOM 781 O O . TYR A 1 96 ? -3.668 -17.672 -9.898 1 93 96 TYR A O 1
ATOM 789 N N . GLN A 1 97 ? -3.213 -16.172 -11.398 1 95.25 97 GLN A N 1
ATOM 790 C CA . GLN A 1 97 ? -1.766 -16.156 -11.211 1 95.25 97 GLN A CA 1
ATOM 791 C C . GLN A 1 97 ? -1.286 -14.797 -10.727 1 95.25 97 GLN A C 1
ATOM 793 O O . GLN A 1 97 ? -1.113 -13.867 -11.516 1 95.25 97 GLN A O 1
ATOM 798 N N . PRO A 1 98 ? -0.959 -14.727 -9.461 1 95.62 98 PRO A N 1
ATOM 799 C CA . PRO A 1 98 ? -0.835 -13.414 -8.836 1 95.62 98 PRO A CA 1
ATOM 800 C C . PRO A 1 98 ? 0.531 -12.773 -9.07 1 95.62 98 PRO A C 1
ATOM 802 O O . PRO A 1 98 ? 0.734 -11.602 -8.742 1 95.62 98 PRO A O 1
ATOM 805 N N . ILE A 1 99 ? 1.488 -13.516 -9.539 1 97.25 99 ILE A N 1
ATOM 806 C CA . ILE A 1 99 ? 2.814 -12.977 -9.82 1 97.25 99 ILE A CA 1
ATOM 807 C C . ILE A 1 99 ? 3.119 -13.109 -11.312 1 97.25 99 ILE A C 1
ATOM 809 O O . ILE A 1 99 ? 2.883 -14.156 -11.906 1 97.25 99 ILE A O 1
ATOM 813 N N . GLY A 1 100 ? 3.664 -12.094 -11.844 1 95.5 100 GLY A N 1
ATOM 814 C CA . GLY A 1 100 ? 3.904 -12.031 -13.281 1 95.5 100 GLY A CA 1
ATOM 815 C C . GLY A 1 100 ? 2.791 -11.336 -14.039 1 95.5 100 GLY A C 1
ATOM 816 O O . GLY A 1 100 ? 1.649 -11.805 -14.047 1 95.5 100 GLY A O 1
ATOM 817 N N . ILE A 1 101 ? 3.105 -10.266 -14.664 1 96.06 101 ILE A N 1
ATOM 818 C CA . ILE A 1 101 ? 2.121 -9.5 -15.414 1 96.06 101 ILE A CA 1
ATOM 819 C C . ILE A 1 101 ? 1.796 -10.227 -16.719 1 96.06 101 ILE A C 1
ATOM 821 O O . ILE A 1 101 ? 2.695 -10.547 -17.5 1 96.06 101 ILE A O 1
ATOM 825 N N . PRO A 1 102 ? 0.533 -10.5 -16.906 1 95.38 102 PRO A N 1
ATOM 826 C CA . PRO A 1 102 ? 0.167 -11.117 -18.188 1 95.38 102 PRO A CA 1
ATOM 827 C C . PRO A 1 102 ? 0.579 -10.273 -19.391 1 95.38 102 PRO A C 1
ATOM 829 O O . PRO A 1 102 ? 0.598 -9.047 -19.312 1 95.38 102 PRO A O 1
ATOM 832 N N . HIS A 1 103 ? 0.874 -10.945 -20.531 1 93 103 HIS A N 1
ATOM 833 C CA . HIS A 1 103 ? 1.388 -10.266 -21.719 1 93 103 HIS A CA 1
ATOM 834 C C . HIS A 1 103 ? 0.344 -9.328 -22.312 1 93 103 HIS A C 1
ATOM 836 O O . HIS A 1 103 ? 0.69 -8.336 -22.953 1 93 103 HIS A O 1
ATOM 842 N N . ASP A 1 104 ? -0.892 -9.594 -22.078 1 93.19 104 ASP A N 1
ATOM 843 C CA . ASP A 1 104 ? -1.961 -8.797 -22.672 1 93.19 104 ASP A CA 1
ATOM 844 C C . ASP A 1 104 ? -2.496 -7.762 -21.688 1 93.19 104 ASP A C 1
ATOM 846 O O . ASP A 1 104 ? -3.57 -7.195 -21.891 1 93.19 104 ASP A O 1
ATOM 850 N N . ALA A 1 105 ? -1.808 -7.578 -20.609 1 94.5 105 ALA A N 1
ATOM 851 C CA . ALA A 1 105 ? -2.238 -6.594 -19.609 1 94.5 105 ALA A CA 1
ATOM 852 C C . ALA A 1 105 ? -2.123 -5.176 -20.172 1 94.5 105 ALA A C 1
ATOM 854 O O . ALA A 1 105 ? -1.277 -4.898 -21.016 1 94.5 105 ALA A O 1
ATOM 855 N N . ASP A 1 106 ? -2.941 -4.242 -19.672 1 90.38 106 ASP A N 1
ATOM 856 C CA . ASP A 1 106 ? -2.91 -2.826 -20.031 1 90.38 106 ASP A CA 1
ATOM 857 C C . ASP A 1 106 ? -2.201 -2.002 -18.953 1 90.38 106 ASP A C 1
ATOM 859 O O . ASP A 1 106 ? -2.473 -2.162 -17.766 1 90.38 106 ASP A O 1
ATOM 863 N N . TYR A 1 107 ? -1.373 -1.222 -19.469 1 91.62 107 TYR A N 1
ATOM 864 C CA . TYR A 1 107 ? -0.699 -0.299 -18.562 1 91.62 107 TYR A CA 1
ATOM 865 C C . TYR A 1 107 ? -1.686 0.697 -17.969 1 91.62 107 TYR A C 1
ATOM 867 O O . TYR A 1 107 ? -2.539 1.237 -18.672 1 91.62 107 TYR A O 1
ATOM 875 N N . LEU A 1 108 ? -1.599 0.831 -16.672 1 85.5 108 LEU A N 1
ATOM 876 C CA . LEU A 1 108 ? -2.488 1.764 -15.984 1 85.5 108 LEU A CA 1
ATOM 877 C C . LEU A 1 108 ? -1.763 3.064 -15.664 1 85.5 108 LEU A C 1
ATOM 879 O O . LEU A 1 108 ? -2.068 4.113 -16.234 1 85.5 108 LEU A O 1
ATOM 883 N N . ASP A 1 109 ? -0.821 3.049 -14.734 1 81.94 109 ASP A N 1
ATOM 884 C CA . ASP A 1 109 ? -0.137 4.258 -14.289 1 81.94 109 ASP A CA 1
ATOM 885 C C . ASP A 1 109 ? 1.179 3.918 -13.594 1 81.94 109 ASP A C 1
ATOM 887 O O . ASP A 1 109 ? 1.488 2.744 -13.37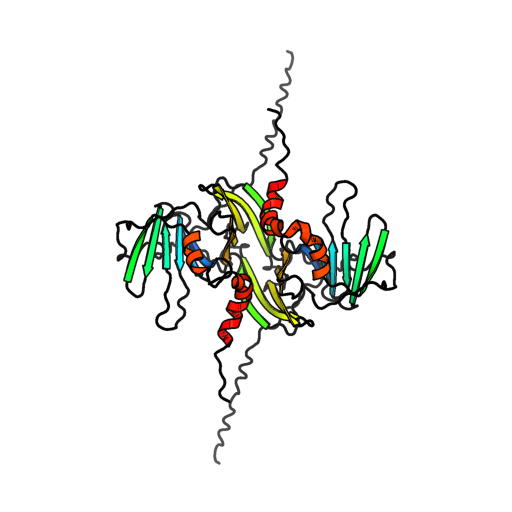5 1 81.94 109 ASP A O 1
ATOM 891 N N . ASN A 1 110 ? 1.887 5.016 -13.383 1 90.38 110 ASN A N 1
ATOM 892 C CA . ASN A 1 110 ? 3.084 4.918 -12.555 1 90.38 110 ASN A CA 1
ATOM 893 C C . ASN A 1 110 ? 3.049 5.918 -11.398 1 90.38 110 ASN A C 1
ATOM 895 O O . ASN A 1 110 ? 2.373 6.945 -11.484 1 90.38 110 ASN A O 1
ATOM 899 N N . PHE A 1 111 ? 3.615 5.582 -10.328 1 89.25 111 PHE A N 1
ATOM 900 C CA . PHE A 1 111 ? 3.691 6.469 -9.172 1 89.25 111 PHE A CA 1
ATOM 901 C C . PHE A 1 111 ? 4.891 6.121 -8.297 1 89.25 111 PHE A C 1
ATOM 903 O O . PHE A 1 111 ? 5.535 5.09 -8.5 1 89.25 111 PHE A O 1
ATOM 910 N N . VAL A 1 112 ? 5.164 7.035 -7.414 1 95 112 VAL A N 1
ATOM 911 C CA . VAL A 1 112 ? 6.273 6.828 -6.492 1 95 112 VAL A CA 1
ATOM 912 C C . VAL A 1 112 ? 5.734 6.598 -5.082 1 95 112 VAL A C 1
ATOM 914 O O . VAL A 1 112 ? 4.891 7.355 -4.602 1 95 112 VAL A O 1
ATOM 917 N N . LEU A 1 113 ? 6.082 5.465 -4.539 1 93.19 113 LEU A N 1
ATOM 918 C CA . LEU A 1 113 ? 5.883 5.281 -3.104 1 93.19 113 LEU A CA 1
ATOM 919 C C . LEU A 1 113 ? 7.043 5.875 -2.314 1 93.19 113 LEU A C 1
ATOM 921 O O . LEU A 1 113 ? 8.211 5.66 -2.658 1 93.19 113 LEU A O 1
ATOM 925 N N . GLY A 1 114 ? 6.723 6.664 -1.298 1 95.12 114 GLY A N 1
ATOM 926 C CA . GLY A 1 114 ? 7.762 7.426 -0.626 1 95.12 114 GLY A CA 1
ATOM 927 C C . GLY A 1 114 ? 8.234 8.625 -1.428 1 95.12 114 GLY A C 1
ATOM 928 O O . GLY A 1 114 ? 7.422 9.406 -1.928 1 95.12 114 GLY A O 1
ATOM 929 N N . SER A 1 115 ? 9.547 8.781 -1.405 1 96.62 115 SER A N 1
ATOM 930 C CA . SER A 1 115 ? 10.109 9.93 -2.102 1 96.62 115 SER A CA 1
ATOM 931 C C . SER A 1 115 ? 11.438 9.578 -2.762 1 96.62 115 SER A C 1
ATOM 933 O O . SER A 1 115 ? 12.328 9.016 -2.115 1 96.62 115 SER A O 1
ATOM 935 N N . LEU A 1 116 ? 11.484 9.953 -4.059 1 95.62 116 LEU A N 1
ATOM 936 C CA . LEU A 1 116 ? 12.734 9.742 -4.77 1 95.62 116 LEU A CA 1
ATOM 937 C C . LEU A 1 116 ? 13.734 10.852 -4.449 1 95.62 116 LEU A C 1
ATOM 939 O O . LEU A 1 116 ? 14.922 10.734 -4.762 1 95.62 116 LEU A O 1
ATOM 943 N N . SER A 1 117 ? 13.219 11.914 -3.812 1 94.44 117 SER A N 1
ATOM 944 C CA . SER A 1 117 ? 14.109 13.008 -3.438 1 94.44 117 SER A CA 1
ATOM 945 C C . SER A 1 117 ? 14.836 12.711 -2.133 1 94.44 117 SER A C 1
ATOM 947 O O . SER A 1 117 ? 15.766 13.43 -1.755 1 94.44 117 SER A O 1
ATOM 949 N N . VAL A 1 118 ? 14.445 11.758 -1.425 1 92.75 118 VAL A N 1
ATOM 950 C CA . VAL A 1 118 ? 15.078 11.281 -0.198 1 92.75 118 VAL A CA 1
ATOM 951 C C . VAL A 1 118 ? 15.758 9.938 -0.451 1 92.75 118 VAL A C 1
ATOM 953 O O . VAL A 1 118 ? 15.109 8.977 -0.871 1 92.75 118 VAL A O 1
ATOM 956 N N . PRO A 1 119 ? 17.094 9.812 -0.21 1 91.44 119 PRO A N 1
ATOM 957 C CA . PRO A 1 119 ? 17.797 8.555 -0.489 1 91.44 119 PRO A CA 1
ATOM 958 C C . PRO A 1 119 ? 17.203 7.363 0.255 1 91.44 119 PRO A C 1
ATOM 960 O O . PRO A 1 119 ? 16.938 7.445 1.459 1 91.44 119 PRO A O 1
ATOM 963 N N . LYS A 1 120 ? 16.938 6.207 -0.503 1 93.19 120 LYS A N 1
ATOM 964 C CA . LYS A 1 120 ? 16.484 4.926 0.029 1 93.19 120 LYS A CA 1
ATOM 965 C C . LYS A 1 120 ? 15.094 5.039 0.633 1 93.19 120 LYS A C 1
ATOM 967 O O . LYS A 1 120 ? 14.742 4.285 1.542 1 93.19 120 LYS A O 1
ATOM 972 N N . ALA A 1 121 ? 14.344 6.129 0.169 1 96.19 121 ALA A N 1
ATOM 973 C CA . ALA A 1 121 ? 13.023 6.359 0.754 1 96.19 121 ALA A CA 1
ATOM 974 C C . ALA A 1 121 ? 11.945 6.395 -0.324 1 96.19 121 ALA A C 1
ATOM 976 O O . ALA A 1 121 ? 10.875 6.973 -0.122 1 96.19 121 ALA A O 1
ATOM 977 N N . GLY A 1 122 ? 12.32 5.859 -1.431 1 96.69 122 GLY A N 1
ATOM 978 C CA . GLY A 1 122 ? 11.344 5.875 -2.506 1 96.69 122 GLY A CA 1
ATOM 979 C C . GLY A 1 122 ? 11.531 4.746 -3.5 1 96.69 122 GLY A C 1
ATOM 980 O O . GLY A 1 122 ? 12.648 4.266 -3.697 1 96.69 122 GLY A O 1
ATOM 981 N N . ILE A 1 123 ? 10.445 4.324 -4.098 1 96.56 123 ILE A N 1
ATOM 982 C CA . ILE A 1 123 ? 10.469 3.311 -5.148 1 96.56 123 ILE A CA 1
ATOM 983 C C . ILE A 1 123 ? 9.438 3.66 -6.223 1 96.56 123 ILE A C 1
ATOM 985 O O . ILE A 1 123 ? 8.328 4.098 -5.906 1 96.56 123 ILE A O 1
ATOM 989 N N . SER A 1 124 ? 9.828 3.568 -7.441 1 96.31 124 SER A N 1
ATOM 990 C CA . SER A 1 124 ? 8.922 3.785 -8.562 1 96.31 124 SER A CA 1
ATOM 991 C C . SER A 1 124 ? 8.094 2.535 -8.859 1 96.31 124 SER A C 1
ATOM 993 O O . SER A 1 124 ? 8.641 1.438 -8.977 1 96.31 124 SER A O 1
ATOM 995 N N . MET A 1 125 ? 6.785 2.73 -8.977 1 92.56 125 MET A N 1
ATOM 996 C CA . MET A 1 125 ? 5.863 1.615 -9.156 1 92.56 125 MET A CA 1
ATOM 997 C C . MET A 1 125 ? 5.121 1.731 -10.484 1 92.56 125 MET A C 1
ATOM 999 O O . MET A 1 125 ? 5 2.824 -11.039 1 92.56 125 MET A O 1
ATOM 1003 N N . GLN A 1 126 ? 4.668 0.575 -10.961 1 93.62 126 GLN A N 1
ATOM 1004 C CA . GLN A 1 126 ? 3.789 0.512 -12.125 1 93.62 126 GLN A CA 1
ATOM 1005 C C . GLN A 1 126 ? 2.557 -0.34 -11.836 1 93.62 126 GLN A C 1
ATOM 1007 O O . GLN A 1 126 ? 2.652 -1.383 -11.188 1 93.62 126 GLN A O 1
ATOM 1012 N N . ALA A 1 127 ? 1.499 0.157 -12.312 1 89.31 127 ALA A N 1
ATOM 1013 C CA . ALA A 1 127 ? 0.238 -0.564 -12.164 1 89.31 127 ALA A CA 1
ATOM 1014 C C . ALA A 1 127 ? -0.292 -1.034 -13.516 1 89.31 127 ALA A C 1
ATOM 1016 O O . ALA A 1 127 ? -0.186 -0.318 -14.516 1 89.31 127 ALA A O 1
ATOM 1017 N N . TRP A 1 128 ? -0.814 -2.244 -13.562 1 91.38 128 TRP A N 1
ATOM 1018 C CA . TRP A 1 128 ? -1.351 -2.891 -14.758 1 91.38 128 TRP A CA 1
ATOM 1019 C C . TRP A 1 128 ? -2.738 -3.463 -14.492 1 91.38 128 TRP A C 1
ATOM 1021 O O . TRP A 1 128 ? -3.076 -3.777 -13.344 1 91.38 128 TRP A O 1
ATOM 1031 N N . THR A 1 129 ? -3.555 -3.482 -15.523 1 91.69 129 THR A N 1
ATOM 1032 C CA . THR A 1 129 ? -4.895 -4.039 -15.383 1 91.69 129 THR A CA 1
ATOM 1033 C C . THR A 1 129 ? -5.238 -4.941 -16.562 1 91.69 129 THR A C 1
ATOM 1035 O O . THR A 1 129 ? -4.504 -4.98 -17.547 1 91.69 129 THR A O 1
ATOM 1038 N N . GLY A 1 130 ? -6.266 -5.703 -16.391 1 93.12 130 GLY A N 1
ATOM 1039 C CA . GLY A 1 130 ? -6.746 -6.613 -17.422 1 93.12 130 GLY A CA 1
ATOM 1040 C C . GLY A 1 130 ? -7.84 -7.543 -16.938 1 93.12 130 GLY A C 1
ATOM 1041 O O . GLY A 1 130 ? -8.531 -7.234 -15.961 1 93.12 130 GLY A O 1
ATOM 1042 N N . TYR A 1 131 ? -8.047 -8.555 -17.719 1 95.44 131 TYR A N 1
ATOM 1043 C CA . TYR A 1 131 ? -9.055 -9.562 -17.375 1 95.44 131 TYR A CA 1
ATOM 1044 C C . TYR A 1 131 ? -8.445 -10.961 -17.391 1 95.44 131 TYR A C 1
ATOM 1046 O O . TYR A 1 131 ? -7.625 -11.281 -18.25 1 95.44 131 TYR A O 1
ATOM 1054 N N . THR A 1 132 ? -8.766 -11.688 -16.344 1 94.94 132 THR A N 1
ATOM 1055 C CA . THR A 1 132 ? -8.32 -13.078 -16.297 1 94.94 132 THR A CA 1
ATOM 1056 C C . THR A 1 132 ? -9 -13.891 -17.406 1 94.94 132 THR A C 1
ATOM 1058 O O . THR A 1 132 ? -9.914 -13.398 -18.062 1 94.94 132 THR A O 1
ATOM 1061 N N . SER A 1 133 ? -8.523 -15.148 -17.547 1 93.12 133 SER A N 1
ATOM 1062 C CA . SER A 1 133 ? -9.156 -16.047 -18.516 1 93.12 133 SER A CA 1
ATOM 1063 C C . SER A 1 133 ? -10.602 -16.344 -18.141 1 93.12 133 SER A C 1
ATOM 1065 O O . SER A 1 133 ? -11.406 -16.719 -18.984 1 93.12 133 SER A O 1
ATOM 1067 N N . GLY A 1 134 ? -10.938 -16.141 -16.859 1 91.44 134 GLY A N 1
ATOM 1068 C CA . GLY A 1 134 ? -12.297 -16.344 -16.391 1 91.44 134 GLY A CA 1
ATOM 1069 C C . GLY A 1 134 ? -13.172 -15.109 -16.562 1 91.44 134 GLY A C 1
ATOM 1070 O O . GLY A 1 134 ? -14.359 -15.133 -16.219 1 91.44 134 GLY A O 1
ATOM 1071 N N . GLY A 1 135 ? -12.547 -14.008 -17.031 1 93.06 135 GLY A N 1
ATOM 1072 C CA . GLY A 1 135 ? -13.305 -12.797 -17.297 1 93.06 135 GLY A CA 1
ATOM 1073 C C . GLY A 1 135 ? -13.352 -11.859 -16.094 1 93.06 135 GLY A C 1
ATOM 1074 O O . GLY A 1 135 ? -14.141 -10.906 -16.078 1 93.06 135 GLY A O 1
ATOM 1075 N N . GLU A 1 136 ? -12.578 -12.156 -15.172 1 91.56 136 GLU A N 1
ATOM 1076 C CA . GLU A 1 136 ? -12.555 -11.305 -13.984 1 91.56 136 GLU A CA 1
ATOM 1077 C C . GLU A 1 136 ? -11.492 -10.211 -14.117 1 91.56 136 GLU A C 1
ATOM 1079 O O . GLU A 1 136 ? -10.383 -10.469 -14.594 1 91.56 136 GLU A O 1
ATOM 1084 N N . GLU A 1 137 ? -11.891 -9.023 -13.758 1 90.25 137 GLU A N 1
ATOM 1085 C CA . GLU A 1 137 ? -10.953 -7.906 -13.805 1 90.25 137 GLU A CA 1
ATOM 1086 C C . GLU A 1 137 ? -9.859 -8.055 -12.742 1 90.25 137 GLU A C 1
ATOM 1088 O O . GLU A 1 137 ? -10.133 -8.5 -11.625 1 90.25 137 GLU A O 1
ATOM 1093 N N . TYR A 1 138 ? -8.648 -7.699 -13.086 1 91 138 TYR A N 1
ATOM 1094 C CA . TYR A 1 138 ? -7.562 -7.707 -12.109 1 91 138 TYR A CA 1
ATOM 1095 C C . TYR A 1 138 ? -6.738 -6.426 -12.203 1 91 138 TYR A C 1
ATOM 1097 O O . TYR A 1 138 ? -6.82 -5.699 -13.195 1 91 138 TYR A O 1
ATOM 1105 N N . SER A 1 139 ? -6.035 -6.074 -11.164 1 89.38 139 SER A N 1
ATOM 1106 C CA . SER A 1 139 ? -5.031 -5.016 -11.102 1 89.38 139 SER A CA 1
ATOM 1107 C C . SER A 1 139 ? -3.748 -5.508 -10.438 1 89.38 139 SER A C 1
ATOM 1109 O O . SER A 1 139 ? -3.797 -6.195 -9.414 1 89.38 139 SER A O 1
ATOM 1111 N N . MET A 1 140 ? -2.66 -5.234 -11.031 1 93.25 140 MET A N 1
ATOM 1112 C CA . MET A 1 140 ? -1.36 -5.637 -10.5 1 93.25 140 MET A CA 1
ATOM 1113 C C . MET A 1 140 ? -0.431 -4.434 -10.375 1 93.25 140 MET A C 1
ATOM 1115 O O . MET A 1 140 ? -0.427 -3.553 -11.242 1 93.25 140 MET A O 1
ATOM 1119 N N . CYS A 1 141 ? 0.2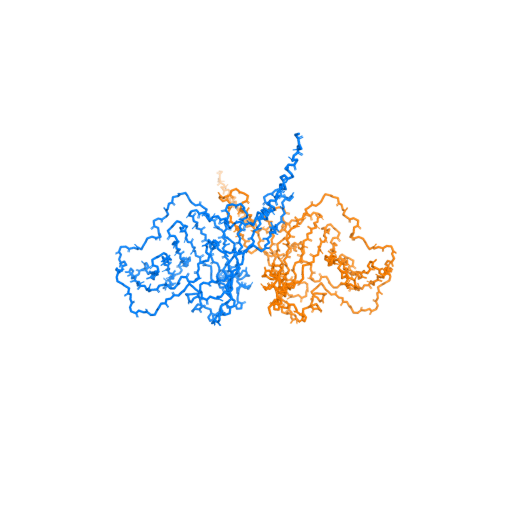75 -4.449 -9.305 1 90.75 141 CYS A N 1
ATOM 1120 C CA . CYS A 1 141 ? 1.261 -3.402 -9.07 1 90.75 141 CYS A CA 1
ATOM 1121 C C . CYS A 1 141 ? 2.641 -3.996 -8.82 1 90.75 141 CYS A C 1
ATOM 1123 O O . CYS A 1 141 ? 2.793 -4.895 -7.988 1 90.75 141 CYS A O 1
ATOM 1125 N N . VAL A 1 142 ? 3.607 -3.516 -9.602 1 96.31 142 VAL A N 1
ATOM 1126 C CA . VAL A 1 142 ? 4.973 -4.016 -9.484 1 96.31 142 VAL A CA 1
ATOM 1127 C C . VAL A 1 142 ? 5.953 -2.846 -9.453 1 96.31 142 VAL A C 1
ATOM 1129 O O . VAL A 1 142 ? 5.602 -1.726 -9.836 1 96.31 142 VAL A O 1
ATOM 1132 N N . THR A 1 143 ? 7.141 -3.131 -8.914 1 97.31 143 THR A N 1
ATOM 1133 C CA . THR A 1 143 ? 8.18 -2.113 -8.984 1 97.31 143 THR A CA 1
ATOM 1134 C C . THR A 1 143 ? 8.625 -1.89 -10.43 1 97.31 143 THR A C 1
ATOM 1136 O O . THR A 1 143 ? 8.688 -2.834 -11.211 1 97.31 143 THR A O 1
ATOM 1139 N N . GLU A 1 144 ? 8.898 -0.628 -10.711 1 95.44 144 GLU A N 1
ATOM 1140 C CA . GLU A 1 144 ? 9.398 -0.326 -12.047 1 95.44 144 GLU A CA 1
ATOM 1141 C C . GLU A 1 144 ? 10.734 -1.014 -12.305 1 95.44 144 GLU A C 1
ATOM 1143 O O . GLU A 1 144 ? 10.953 -1.569 -13.383 1 95.44 144 GLU A O 1
ATOM 1148 N N . GLU A 1 145 ? 11.578 -0.899 -11.305 1 95.06 145 GLU A N 1
ATOM 1149 C CA . GLU A 1 145 ? 12.852 -1.604 -11.398 1 95.06 145 GLU A CA 1
ATOM 1150 C C . GLU A 1 145 ? 12.742 -3.012 -10.812 1 95.06 145 GLU A C 1
ATOM 1152 O O . GLU A 1 145 ? 12.266 -3.191 -9.695 1 95.06 145 GLU A O 1
ATOM 1157 N N . GLY A 1 146 ? 13.109 -3.99 -11.609 1 95.56 146 GLY A N 1
ATOM 1158 C CA . GLY A 1 146 ? 13.18 -5.363 -11.133 1 95.56 146 GLY A CA 1
ATOM 1159 C C . GLY A 1 146 ? 11.867 -6.105 -11.258 1 95.56 146 GLY A C 1
ATOM 1160 O O . GLY A 1 146 ? 11.828 -7.336 -11.195 1 95.56 146 GLY A O 1
ATOM 1161 N N . CYS A 1 147 ? 10.75 -5.355 -11.32 1 97.38 147 CYS A N 1
ATOM 1162 C CA . CYS A 1 147 ? 9.43 -5.934 -11.523 1 97.38 147 CYS A CA 1
ATOM 1163 C C . CYS A 1 147 ? 9.031 -6.812 -10.344 1 97.38 147 CYS A C 1
ATOM 1165 O O . CYS A 1 147 ? 8.539 -7.926 -10.531 1 97.38 147 CYS A O 1
ATOM 1167 N N . VAL A 1 148 ? 9.367 -6.355 -9.148 1 97.94 148 VAL A N 1
ATOM 1168 C CA . VAL A 1 148 ? 9.008 -7.062 -7.922 1 97.94 148 VAL A CA 1
ATOM 1169 C C . VAL A 1 148 ? 7.539 -6.816 -7.594 1 97.94 148 VAL A C 1
ATOM 1171 O O . VAL A 1 148 ? 7.074 -5.676 -7.609 1 97.94 148 VAL A O 1
ATOM 1174 N N . PRO A 1 149 ? 6.754 -7.855 -7.324 1 97.31 149 PRO A N 1
ATOM 1175 C CA . PRO A 1 149 ? 5.328 -7.656 -7.07 1 97.31 149 PRO A CA 1
ATOM 1176 C C . PRO A 1 149 ? 5.059 -6.918 -5.762 1 97.31 149 PRO A C 1
ATOM 1178 O O . PRO A 1 149 ? 5.789 -7.102 -4.785 1 97.31 149 PRO A O 1
ATOM 1181 N N . TYR A 1 150 ? 4.055 -6.129 -5.793 1 94 150 TYR A N 1
ATOM 1182 C CA . TYR A 1 150 ? 3.572 -5.461 -4.59 1 94 150 TYR A CA 1
ATOM 1183 C C . TYR A 1 150 ? 2.178 -5.945 -4.215 1 94 150 TYR A C 1
ATOM 1185 O O . TYR A 1 150 ? 1.988 -6.562 -3.168 1 94 150 TYR A O 1
ATOM 1193 N N . TYR A 1 151 ? 1.265 -5.668 -5.16 1 89.44 151 TYR A N 1
ATOM 1194 C CA . TYR A 1 151 ? -0.049 -6.227 -4.855 1 89.44 151 TYR A CA 1
ATOM 1195 C C . TYR A 1 151 ? -0.743 -6.703 -6.129 1 89.44 151 TYR A C 1
ATOM 1197 O O . TYR A 1 151 ? -0.381 -6.293 -7.23 1 89.44 151 TYR A O 1
ATOM 1205 N N . THR A 1 152 ? -1.622 -7.656 -5.98 1 91.81 152 THR A N 1
ATOM 1206 C CA . THR A 1 152 ? -2.559 -8.117 -7 1 91.81 152 THR A CA 1
ATOM 1207 C C . THR A 1 152 ? -3.98 -8.156 -6.449 1 91.81 152 THR A C 1
ATOM 1209 O O . THR A 1 152 ? -4.215 -8.664 -5.352 1 91.81 152 THR A O 1
ATOM 1212 N N . ILE A 1 153 ? -4.879 -7.531 -7.152 1 86.69 153 ILE A N 1
ATOM 1213 C CA . ILE A 1 153 ? -6.289 -7.504 -6.773 1 86.69 153 ILE A CA 1
ATOM 1214 C C . ILE A 1 153 ? -7.121 -8.219 -7.84 1 86.69 153 ILE A C 1
ATOM 1216 O O . ILE A 1 153 ? -6.98 -7.941 -9.031 1 86.69 153 ILE A O 1
ATOM 1220 N N . TYR A 1 154 ? -7.902 -9.125 -7.426 1 87.44 154 TYR A N 1
ATOM 1221 C CA . TYR A 1 154 ? -8.883 -9.75 -8.305 1 87.44 154 TYR A CA 1
ATOM 1222 C C . TYR A 1 154 ? -10.305 -9.359 -7.906 1 87.44 154 TYR A C 1
ATOM 1224 O O . TYR A 1 154 ? -10.664 -9.414 -6.727 1 87.44 154 TYR A O 1
ATOM 1232 N N . ASN A 1 155 ? -11.07 -8.859 -8.844 1 86.25 155 ASN A N 1
ATOM 1233 C CA . ASN A 1 155 ? -12.508 -8.672 -8.641 1 86.25 155 ASN A CA 1
ATOM 1234 C C . ASN A 1 155 ? -13.297 -9.914 -9.039 1 86.25 155 ASN A C 1
ATOM 1236 O O . ASN A 1 155 ? -13.711 -10.047 -10.195 1 86.25 155 ASN A O 1
ATOM 1240 N N . THR A 1 156 ? -13.5 -10.789 -8.062 1 84.06 156 THR A N 1
ATOM 1241 C CA . THR A 1 156 ? -14.086 -12.094 -8.344 1 84.06 156 THR A CA 1
ATOM 1242 C C . THR A 1 156 ? -15.602 -12.055 -8.18 1 84.06 156 THR A C 1
ATOM 1244 O O . THR A 1 156 ? -16.125 -11.234 -7.422 1 84.06 156 THR A O 1
ATOM 1247 N N . GLU A 1 157 ? -16.312 -12.891 -8.852 1 83.19 157 GLU A N 1
ATOM 1248 C CA . GLU A 1 157 ? -17.766 -13 -8.727 1 83.19 157 GLU A CA 1
ATOM 1249 C C . GLU A 1 157 ? -18.156 -13.648 -7.402 1 83.19 157 GLU A C 1
ATOM 1251 O O . GLU A 1 157 ? -19.078 -13.18 -6.723 1 83.19 157 GLU A O 1
ATOM 1256 N N . LYS A 1 158 ? -17.484 -14.57 -7.055 1 79.75 158 LYS A N 1
ATOM 1257 C CA . LYS A 1 158 ? -17.859 -15.398 -5.914 1 79.75 158 LYS A CA 1
ATOM 1258 C C . LYS A 1 158 ? -17.406 -14.773 -4.602 1 79.75 158 LYS A C 1
ATOM 1260 O O . LYS A 1 158 ? -18.109 -14.859 -3.592 1 79.75 158 LYS A O 1
ATOM 1265 N N . TYR A 1 159 ? -16.203 -14.141 -4.504 1 78.62 159 TYR A N 1
ATOM 1266 C CA . TYR A 1 159 ? -15.609 -13.719 -3.24 1 78.62 159 TYR A CA 1
ATOM 1267 C C . TYR A 1 159 ? -15.477 -12.203 -3.174 1 78.62 159 TYR A C 1
ATOM 1269 O O . TYR A 1 159 ? -14.977 -11.664 -2.186 1 78.62 159 TYR A O 1
ATOM 1277 N N . GLY A 1 160 ? -15.93 -11.594 -4.297 1 80.69 160 GLY A N 1
ATOM 1278 C CA . GLY A 1 160 ? -15.727 -10.156 -4.328 1 80.69 160 GLY A CA 1
ATOM 1279 C C . GLY A 1 160 ? -14.289 -9.766 -4.586 1 80.69 160 GLY A C 1
ATOM 1280 O O . GLY A 1 160 ? -13.578 -10.43 -5.336 1 80.69 160 GLY A O 1
ATOM 1281 N N . GLU A 1 161 ? -13.852 -8.688 -3.977 1 78.19 161 GLU A N 1
ATOM 1282 C CA . GLU A 1 161 ? -12.484 -8.211 -4.164 1 78.19 161 GLU A CA 1
ATOM 1283 C C . GLU A 1 161 ? -11.508 -8.977 -3.281 1 78.19 161 GLU A C 1
ATOM 1285 O O . GLU A 1 161 ? -11.672 -9.039 -2.062 1 78.19 161 GLU A O 1
ATOM 1290 N N . VAL A 1 162 ? -10.578 -9.586 -3.912 1 83.31 162 VAL A N 1
ATOM 1291 C CA . VAL A 1 162 ? -9.531 -10.312 -3.205 1 83.31 162 VAL A CA 1
ATOM 1292 C C . VAL A 1 162 ? -8.195 -9.609 -3.398 1 83.31 162 VAL A C 1
ATOM 1294 O O . VAL A 1 162 ? -7.738 -9.422 -4.531 1 83.31 162 VAL A O 1
ATOM 1297 N N . VAL A 1 163 ? -7.578 -9.227 -2.293 1 82.75 163 VAL A N 1
ATOM 1298 C CA . VAL A 1 163 ? -6.332 -8.461 -2.359 1 82.75 163 VAL A CA 1
ATOM 1299 C C . VAL A 1 163 ? -5.172 -9.336 -1.887 1 82.75 163 VAL A C 1
ATOM 1301 O O . VAL A 1 163 ? -5.223 -9.906 -0.796 1 82.75 163 VAL A O 1
ATOM 1304 N N . LEU A 1 164 ? -4.188 -9.484 -2.691 1 88.62 164 LEU A N 1
ATOM 1305 C CA . LEU A 1 164 ? -2.924 -10.133 -2.354 1 88.62 164 LEU A CA 1
ATOM 1306 C C . LEU A 1 164 ? -1.797 -9.109 -2.258 1 88.62 164 LEU A C 1
ATOM 1308 O O . LEU A 1 164 ? -1.553 -8.352 -3.205 1 88.62 164 LEU A O 1
ATOM 1312 N N . VAL A 1 165 ? -1.155 -9.07 -1.148 1 88.06 165 VAL A N 1
ATOM 1313 C CA . VAL A 1 165 ? -0.053 -8.133 -0.952 1 88.06 165 VAL A CA 1
ATOM 1314 C C . VAL A 1 165 ? 1.245 -8.906 -0.723 1 88.06 165 VAL A C 1
ATOM 1316 O O . VAL A 1 165 ? 1.293 -9.82 0.103 1 88.06 165 VAL A O 1
ATOM 1319 N N . PHE A 1 166 ? 2.254 -8.539 -1.414 1 92.25 166 PHE A N 1
ATOM 1320 C CA . PHE A 1 166 ? 3.57 -9.148 -1.298 1 92.25 166 PHE A CA 1
ATOM 1321 C C . PHE A 1 166 ? 4.535 -8.234 -0.564 1 92.25 166 PHE A C 1
ATOM 1323 O O . PHE A 1 166 ? 4.617 -7.039 -0.868 1 92.25 166 PHE A O 1
ATOM 1330 N N . MET A 1 167 ? 5.242 -8.766 0.379 1 91.31 167 MET A N 1
ATOM 1331 C CA . MET A 1 167 ? 6.223 -7.973 1.113 1 91.31 167 MET A CA 1
ATOM 1332 C C . MET A 1 167 ? 7.461 -8.805 1.442 1 91.31 167 MET A C 1
ATOM 1334 O O . MET A 1 167 ? 7.445 -10.023 1.314 1 91.31 167 MET A O 1
ATOM 1338 N N . ASN A 1 168 ? 8.492 -8.109 1.842 1 95.44 168 ASN A N 1
ATOM 1339 C CA . ASN A 1 168 ? 9.758 -8.734 2.211 1 95.44 168 ASN A CA 1
ATOM 1340 C C . ASN A 1 168 ? 10.234 -9.711 1.134 1 95.44 168 ASN A C 1
ATOM 1342 O O . ASN A 1 168 ? 10.711 -10.805 1.444 1 95.44 168 ASN A O 1
ATOM 1346 N N . SER A 1 169 ? 10.055 -9.289 -0.05 1 96.56 169 SER A N 1
ATOM 1347 C CA . SER A 1 169 ? 10.469 -10.148 -1.154 1 96.56 169 SER A CA 1
ATOM 1348 C C . SER A 1 169 ? 11.984 -10.148 -1.315 1 96.56 169 SER A C 1
ATOM 1350 O O . SER A 1 169 ? 12.633 -9.109 -1.175 1 96.56 169 SER A O 1
ATOM 1352 N N . THR A 1 170 ? 12.508 -11.297 -1.583 1 96.19 170 THR A N 1
ATOM 1353 C CA . THR A 1 170 ? 13.938 -11.469 -1.838 1 96.19 170 THR A CA 1
ATOM 1354 C C . THR A 1 170 ? 14.164 -12.242 -3.135 1 96.19 170 THR A C 1
ATOM 1356 O O . THR A 1 170 ? 13.539 -13.273 -3.369 1 96.19 170 THR A O 1
ATOM 1359 N N . MET A 1 171 ? 14.969 -11.656 -3.93 1 95.12 171 MET A N 1
ATOM 1360 C CA . MET A 1 171 ? 15.32 -12.328 -5.184 1 95.12 171 MET A CA 1
ATOM 1361 C C . MET A 1 171 ? 16.469 -13.305 -4.98 1 95.12 171 MET A C 1
ATOM 1363 O O . MET A 1 171 ? 17.422 -13 -4.262 1 95.12 171 MET A O 1
ATOM 1367 N N . HIS A 1 172 ? 16.266 -14.453 -5.613 1 92.25 172 HIS A N 1
ATOM 1368 C CA . HIS A 1 172 ? 17.312 -15.461 -5.582 1 92.25 172 HIS A CA 1
ATOM 1369 C C . HIS A 1 172 ? 17.797 -15.797 -6.992 1 92.25 172 HIS A C 1
ATOM 1371 O O . HIS A 1 172 ? 17.047 -15.664 -7.957 1 92.25 172 HIS A O 1
ATOM 1377 N N . THR A 1 173 ? 19.094 -16.188 -7.078 1 84.06 173 THR A N 1
ATOM 1378 C CA . THR A 1 173 ? 19.641 -16.531 -8.383 1 84.06 173 THR A CA 1
ATOM 1379 C C . THR A 1 173 ? 19.484 -18.031 -8.648 1 84.06 173 THR A C 1
ATOM 1381 O O . THR A 1 173 ? 19.484 -18.469 -9.805 1 84.06 173 THR A O 1
ATOM 1384 N N . THR A 1 174 ? 19.375 -18.812 -7.547 1 81.44 174 THR A N 1
ATOM 1385 C CA . THR A 1 174 ? 19.266 -20.25 -7.723 1 81.44 174 THR A CA 1
ATOM 1386 C C . THR A 1 174 ? 17.875 -20.75 -7.328 1 81.44 174 THR A C 1
ATOM 1388 O O . THR A 1 174 ? 17.281 -20.234 -6.375 1 81.44 174 THR A O 1
ATOM 1391 N N . PRO A 1 175 ? 17.469 -21.641 -8.258 1 74.06 175 PRO A N 1
ATOM 1392 C CA . PRO A 1 175 ? 16.172 -22.203 -7.938 1 74.06 175 PRO A CA 1
ATOM 1393 C C . PRO A 1 175 ? 16.109 -22.828 -6.543 1 74.06 175 PRO A C 1
ATOM 1395 O O . PRO A 1 175 ? 17.109 -23.391 -6.078 1 74.06 175 PRO A O 1
ATOM 1398 N N . GLN A 1 176 ? 15.086 -22.531 -5.91 1 72.25 176 GLN A N 1
ATOM 1399 C CA . GLN A 1 176 ? 14.891 -23.203 -4.629 1 72.25 176 GLN A CA 1
ATOM 1400 C C . GLN A 1 176 ? 14.219 -24.562 -4.809 1 72.25 176 GLN A C 1
ATOM 1402 O O . GLN A 1 176 ? 13.266 -24.688 -5.578 1 72.25 176 GLN A O 1
ATOM 1407 N N . ASP A 1 177 ? 14.773 -25.594 -4.402 1 73.81 177 ASP A N 1
ATOM 1408 C CA . ASP A 1 177 ? 14.305 -26.969 -4.527 1 73.81 177 ASP A CA 1
ATOM 1409 C C . ASP A 1 177 ? 12.898 -27.125 -3.953 1 73.81 177 ASP A C 1
ATOM 1411 O O . ASP A 1 177 ? 12.188 -28.078 -4.297 1 73.81 177 ASP A O 1
ATOM 1415 N N . ASP A 1 178 ? 12.367 -26.156 -3.291 1 86.31 178 ASP A N 1
ATOM 1416 C CA . ASP A 1 178 ? 11.117 -26.281 -2.549 1 86.31 178 ASP A CA 1
ATOM 1417 C C . ASP A 1 178 ? 9.906 -26.094 -3.471 1 86.31 178 ASP A C 1
ATOM 1419 O O . ASP A 1 178 ? 8.766 -26.266 -3.043 1 86.31 178 ASP A O 1
ATOM 1423 N N . LEU A 1 179 ? 10.195 -25.891 -4.797 1 92.81 179 LEU A N 1
ATOM 1424 C CA . LEU A 1 179 ? 9.086 -25.672 -5.715 1 92.81 179 LEU A CA 1
ATOM 1425 C C . LEU A 1 179 ? 8.789 -26.922 -6.531 1 92.81 179 LEU A C 1
ATOM 1427 O O . LEU A 1 179 ? 8.008 -26.875 -7.484 1 92.81 179 LEU A O 1
ATOM 1431 N N . ASN A 1 180 ? 9.469 -28.016 -6.156 1 91.88 180 ASN A N 1
ATOM 1432 C CA . ASN A 1 180 ? 9.094 -29.359 -6.617 1 91.88 180 ASN A CA 1
ATOM 1433 C C . ASN A 1 180 ? 8.383 -30.141 -5.527 1 91.88 180 ASN A C 1
ATOM 1435 O O . ASN A 1 180 ? 8.727 -30.031 -4.348 1 91.88 180 ASN A O 1
ATOM 1439 N N . PRO A 1 181 ? 7.387 -30.875 -5.945 1 93.19 181 PRO A N 1
ATOM 1440 C CA . PRO A 1 181 ? 6.699 -31.656 -4.918 1 93.19 181 PRO A CA 1
ATOM 1441 C C . PRO A 1 181 ? 7.609 -32.688 -4.258 1 93.19 181 PRO A C 1
ATOM 1443 O O . PRO A 1 181 ? 8.461 -33.281 -4.922 1 93.19 181 PRO A O 1
ATOM 1446 N N . PRO A 1 182 ? 7.398 -32.844 -3.018 1 91.81 182 PRO A N 1
ATOM 1447 C CA . PRO A 1 182 ? 8.172 -33.906 -2.348 1 91.81 182 PRO A CA 1
ATOM 1448 C C . PRO A 1 182 ? 7.949 -35.281 -2.965 1 91.81 182 PRO A C 1
ATOM 1450 O O . PRO A 1 182 ? 6.965 -35.5 -3.676 1 91.81 182 PRO A O 1
ATOM 1453 N N . ARG A 1 183 ? 8.867 -36.188 -2.561 1 90.56 183 ARG A N 1
ATOM 1454 C CA . ARG A 1 183 ? 8.875 -37.531 -3.176 1 90.56 183 ARG A CA 1
ATOM 1455 C C . ARG A 1 183 ? 7.645 -38.312 -2.762 1 90.56 183 ARG A C 1
ATOM 1457 O O . ARG A 1 183 ? 7.176 -39.188 -3.51 1 90.56 183 ARG A O 1
ATOM 1464 N N . PHE A 1 184 ? 7.043 -38 -1.601 1 92.25 184 PHE A N 1
ATOM 1465 C CA . PHE A 1 184 ? 5.93 -38.781 -1.102 1 92.25 184 PHE A CA 1
ATOM 1466 C C . PHE A 1 184 ? 4.613 -38.344 -1.719 1 92.25 184 PHE A C 1
ATOM 1468 O O . PHE A 1 184 ? 3.561 -38.906 -1.449 1 92.25 184 PHE A O 1
ATOM 1475 N N . CYS A 1 185 ? 4.672 -37.25 -2.529 1 93.44 185 CYS A N 1
ATOM 1476 C CA . CYS A 1 185 ? 3.453 -36.781 -3.199 1 93.44 185 CYS A CA 1
ATOM 1477 C C . CYS A 1 185 ? 3.057 -37.781 -4.305 1 93.44 185 CYS A C 1
ATOM 1479 O O . CYS A 1 185 ? 3.918 -38.312 -5.008 1 93.44 185 CYS A O 1
ATOM 1481 N N . PRO A 1 186 ? 1.761 -38.031 -4.426 1 88.94 186 PRO A N 1
ATOM 1482 C CA . PRO A 1 186 ? 1.299 -38.969 -5.453 1 88.94 186 PRO A CA 1
ATOM 1483 C C . PRO A 1 186 ? 1.454 -38.406 -6.867 1 88.94 186 PRO A C 1
ATOM 1485 O O . PRO A 1 186 ? 1.515 -37.188 -7.055 1 88.94 186 PRO A O 1
ATOM 1488 N N . ASN A 1 187 ? 1.51 -39.219 -7.816 1 84.5 187 ASN A N 1
ATOM 1489 C CA . ASN A 1 187 ? 1.577 -38.812 -9.211 1 84.5 187 ASN A CA 1
ATOM 1490 C C . ASN A 1 187 ? 0.186 -38.594 -9.805 1 84.5 187 ASN A C 1
ATOM 1492 O O . ASN A 1 187 ? 0.033 -37.875 -10.797 1 84.5 187 ASN A O 1
ATOM 1496 N N . THR A 1 188 ? -0.817 -39.25 -9.148 1 84.5 188 THR A N 1
ATOM 1497 C CA . THR A 1 188 ? -2.162 -39.156 -9.711 1 84.5 188 THR A CA 1
ATOM 1498 C C . THR A 1 188 ? -2.961 -38.031 -9.062 1 84.5 188 THR A C 1
ATOM 1500 O O . THR A 1 188 ? -2.863 -37.812 -7.855 1 84.5 188 THR A O 1
ATOM 1503 N N . LYS A 1 189 ? -3.797 -37.344 -9.969 1 83.81 189 LYS A N 1
ATOM 1504 C CA . LYS A 1 189 ? -4.672 -36.281 -9.5 1 83.81 189 LYS A CA 1
ATOM 1505 C C . LYS A 1 189 ? -5.875 -36.844 -8.742 1 83.81 189 LYS A C 1
ATOM 1507 O O . LYS A 1 189 ? -6.434 -37.875 -9.133 1 83.81 189 LYS A O 1
ATOM 1512 N N . SER A 1 190 ? -6.051 -36.281 -7.676 1 81.94 190 SER A N 1
ATOM 1513 C CA . SER A 1 190 ? -7.246 -36.688 -6.941 1 81.94 190 SER A CA 1
ATOM 1514 C C . SER A 1 190 ? -8.516 -36.344 -7.719 1 81.94 190 SER A C 1
ATOM 1516 O O . SER A 1 190 ? -8.484 -35.531 -8.633 1 81.94 190 SER A O 1
ATOM 1518 N N . ALA A 1 191 ? -9.625 -37.094 -7.461 1 79.25 191 ALA A N 1
ATOM 1519 C CA . ALA A 1 191 ? -10.914 -36.875 -8.109 1 79.25 191 ALA A CA 1
ATOM 1520 C C . ALA A 1 191 ? -11.602 -35.656 -7.555 1 79.25 191 ALA A C 1
ATOM 1522 O O . ALA A 1 191 ? -12.766 -35.375 -7.875 1 79.25 191 ALA A O 1
ATOM 1523 N N . ALA A 1 192 ? -10.867 -34.875 -6.922 1 80.31 192 ALA A N 1
ATOM 1524 C CA . ALA A 1 192 ? -11.461 -33.688 -6.293 1 80.31 192 ALA A CA 1
ATOM 1525 C C . ALA A 1 192 ? -11.727 -32.594 -7.316 1 80.31 192 ALA A C 1
ATOM 1527 O O . ALA A 1 192 ? -11.156 -32.594 -8.414 1 80.31 192 ALA A O 1
ATOM 1528 N N . ARG A 1 193 ? -12.719 -31.719 -7.031 1 86.38 193 ARG A N 1
ATOM 1529 C CA . ARG A 1 193 ? -13.008 -30.562 -7.863 1 86.38 193 ARG A CA 1
ATOM 1530 C C . ARG A 1 193 ? -11.789 -29.656 -7.984 1 86.38 193 ARG A C 1
ATOM 1532 O O . ARG A 1 193 ? -11.039 -29.484 -7.02 1 86.38 193 ARG A O 1
ATOM 1539 N N . PRO A 1 194 ? -11.625 -29.094 -9.148 1 91.56 194 PRO A N 1
ATOM 1540 C CA . PRO A 1 194 ? -10.492 -28.188 -9.328 1 91.56 194 PRO A CA 1
ATOM 1541 C C . PRO A 1 194 ? -10.5 -27.031 -8.328 1 91.56 194 PRO A C 1
ATOM 1543 O O . PRO A 1 194 ? -11.57 -26.531 -7.961 1 91.56 194 PRO A O 1
ATOM 1546 N N . VAL A 1 195 ? -9.32 -26.703 -7.902 1 92.38 195 VAL A N 1
ATOM 1547 C CA . VAL A 1 195 ? -9.156 -25.594 -6.977 1 92.38 195 VAL A CA 1
ATOM 1548 C C . VAL A 1 195 ? -8.477 -24.422 -7.684 1 92.38 195 VAL A C 1
ATOM 1550 O O . VAL A 1 195 ? -7.863 -24.609 -8.742 1 92.38 195 VAL A O 1
ATOM 1553 N N . ASP A 1 196 ? -8.734 -23.25 -7.23 1 91.69 196 ASP A N 1
ATOM 1554 C CA . ASP A 1 196 ? -8 -22.078 -7.695 1 91.69 196 ASP A CA 1
ATOM 1555 C C . ASP A 1 196 ? -7.328 -21.359 -6.531 1 91.69 196 ASP A C 1
ATOM 1557 O O . ASP A 1 196 ? -7.59 -21.656 -5.367 1 91.69 196 ASP A O 1
ATOM 1561 N N . LEU A 1 197 ? -6.445 -20.484 -6.836 1 91.94 197 LEU A N 1
ATOM 1562 C CA . LEU A 1 197 ? -5.648 -19.812 -5.816 1 91.94 197 LEU A CA 1
ATOM 1563 C C . LEU A 1 197 ? -6.539 -19.078 -4.82 1 91.94 197 LEU A C 1
ATOM 1565 O O . LEU A 1 197 ? -6.32 -19.156 -3.611 1 91.94 197 LEU A O 1
ATOM 1569 N N . VAL A 1 198 ? -7.551 -18.328 -5.297 1 87.88 198 VAL A N 1
ATOM 1570 C CA . VAL A 1 198 ? -8.398 -17.469 -4.473 1 87.88 198 VAL A CA 1
ATOM 1571 C C . VAL A 1 198 ? -9.227 -18.328 -3.518 1 87.88 198 VAL A C 1
ATOM 1573 O O . VAL A 1 198 ? -9.422 -17.969 -2.357 1 87.88 198 VAL A O 1
ATOM 1576 N N . SER A 1 199 ? -9.672 -19.453 -3.979 1 86.19 199 SER A N 1
ATOM 1577 C CA . SER A 1 199 ? -10.5 -20.328 -3.154 1 86.19 199 SER A CA 1
ATOM 1578 C C . SER A 1 199 ? -9.688 -20.938 -2.016 1 86.19 199 SER A C 1
ATOM 1580 O O . SER A 1 199 ? -10.25 -21.344 -0.994 1 86.19 199 SER A O 1
ATOM 1582 N N . LEU A 1 200 ? -8.375 -21.047 -2.188 1 85 200 LEU A N 1
ATOM 1583 C CA . LEU A 1 200 ? -7.512 -21.594 -1.15 1 85 200 LEU A CA 1
ATOM 1584 C C . LEU A 1 200 ? -7.523 -20.719 0.091 1 85 200 LEU A C 1
ATOM 1586 O O . LEU A 1 200 ? -7.426 -21.203 1.215 1 85 200 LEU A O 1
ATOM 1590 N N . PHE A 1 201 ? -7.668 -19.359 -0.127 1 78.94 201 PHE A N 1
ATOM 1591 C CA . PHE A 1 201 ? -7.57 -18.422 0.987 1 78.94 201 PHE A CA 1
ATOM 1592 C C . PHE A 1 201 ? -8.953 -18.078 1.537 1 78.94 201 PHE A C 1
ATOM 1594 O O . PHE A 1 201 ? -9.07 -17.5 2.617 1 78.94 201 PHE A O 1
ATOM 1601 N N . SER A 1 202 ? -10.031 -18.094 0.807 1 66.12 202 SER A N 1
ATOM 1602 C CA . SER A 1 202 ? -11.383 -17.812 1.291 1 66.12 202 SER A CA 1
ATOM 1603 C C . SER A 1 202 ? -11.805 -18.828 2.346 1 66.12 202 SER A C 1
ATOM 1605 O O . SER A 1 202 ? -12.617 -18.531 3.221 1 66.12 202 SER A O 1
ATOM 1607 N N . LYS A 1 203 ? -11.523 -20.016 2.121 1 53.09 203 LYS A N 1
ATOM 1608 C CA . LYS A 1 203 ? -11.82 -20.969 3.178 1 53.09 203 LYS A CA 1
ATOM 1609 C C . LYS A 1 203 ? -11.211 -20.531 4.508 1 53.09 203 LYS A C 1
ATOM 1611 O O . LYS A 1 203 ? -11.727 -20.891 5.574 1 53.09 203 LYS A O 1
ATOM 1616 N N . SER A 1 204 ? -10.375 -19.656 4.383 1 40.19 204 SER A N 1
ATOM 1617 C CA . SER A 1 204 ? -9.727 -19.141 5.586 1 40.19 204 SER A CA 1
ATOM 1618 C C . SER A 1 204 ? -10.391 -17.859 6.078 1 40.19 204 SER A C 1
ATOM 1620 O O . SER A 1 204 ? -10.055 -17.359 7.148 1 40.19 204 SER A O 1
ATOM 1622 N N . LYS A 1 205 ? -11.203 -17.125 5.207 1 39.53 205 LYS A N 1
ATOM 1623 C CA . LYS A 1 205 ? -11.844 -15.836 5.477 1 39.53 205 LYS A CA 1
ATOM 1624 C C . LYS A 1 205 ? -12.773 -15.93 6.684 1 39.53 205 LYS A C 1
ATOM 1626 O O . LYS A 1 205 ? -13.289 -14.914 7.156 1 39.53 205 LYS A O 1
ATOM 1631 N N . ALA A 1 206 ? -13.719 -16.969 6.973 1 30.47 206 ALA A N 1
ATOM 1632 C CA . ALA A 1 206 ? -14.703 -16.656 8.008 1 30.47 206 ALA A CA 1
ATOM 1633 C C . ALA A 1 206 ? -14.141 -15.672 9.023 1 30.47 206 ALA A C 1
ATOM 1635 O O . ALA A 1 206 ? -14.891 -14.883 9.609 1 30.47 206 ALA A O 1
ATOM 1636 N N . ARG A 1 207 ? -13.008 -15.75 9.555 1 25.67 207 ARG A N 1
ATOM 1637 C CA . ARG A 1 207 ? -12.688 -14.953 10.727 1 25.67 207 ARG A CA 1
ATOM 1638 C C . ARG A 1 207 ? -12.039 -13.625 10.328 1 25.67 207 ARG A C 1
ATOM 1640 O O . ARG A 1 207 ? -11.867 -12.742 11.172 1 25.67 207 ARG A O 1
ATOM 1647 N N . LEU A 1 208 ? -11.539 -13.383 9 1 25.5 208 LEU A N 1
ATOM 1648 C CA . LEU A 1 208 ? -10.367 -12.516 8.922 1 25.5 208 LEU A CA 1
ATOM 1649 C C . LEU A 1 208 ? -10.719 -11.188 8.258 1 25.5 208 LEU A C 1
ATOM 1651 O O . LEU A 1 208 ? -9.875 -10.297 8.164 1 25.5 208 LEU A O 1
ATOM 1655 N N . LEU A 1 209 ? -11.875 -11.07 7.613 1 26.83 209 LEU A N 1
ATOM 1656 C CA . LEU A 1 209 ? -11.984 -9.883 6.766 1 26.83 209 LEU A CA 1
ATOM 1657 C C . LEU A 1 209 ? -11.672 -8.617 7.555 1 26.83 209 LEU A C 1
ATOM 1659 O O . LEU A 1 209 ? -11.062 -7.684 7.023 1 26.83 209 LEU A O 1
ATOM 1663 N N . THR A 1 210 ? -12.484 -8.523 8.594 1 27.56 210 THR A N 1
ATOM 1664 C CA . THR A 1 210 ? -12.438 -7.289 9.383 1 27.56 210 THR A CA 1
ATOM 1665 C C . THR A 1 210 ? -11.008 -6.973 9.812 1 27.56 210 THR A C 1
ATOM 1667 O O . THR A 1 210 ? -10.695 -5.82 10.117 1 27.56 210 THR A O 1
ATOM 1670 N N . ARG A 1 211 ? -10.195 -8.039 9.938 1 28.3 211 ARG A N 1
ATOM 1671 C CA . ARG A 1 211 ? -8.953 -7.906 10.695 1 28.3 211 ARG A CA 1
ATOM 1672 C C . ARG A 1 211 ? -7.82 -7.41 9.797 1 28.3 211 ARG A C 1
ATOM 1674 O O . ARG A 1 211 ? -6.727 -7.109 10.289 1 28.3 211 ARG A O 1
ATOM 1681 N N . THR A 1 212 ? -7.973 -7.617 8.539 1 28.2 212 THR A N 1
ATOM 1682 C CA . THR A 1 212 ? -6.715 -7.426 7.816 1 28.2 212 THR A CA 1
ATOM 1683 C C . THR A 1 212 ? -6.25 -5.977 7.922 1 28.2 212 THR A C 1
ATOM 1685 O O . THR A 1 212 ? -5.062 -5.715 8.141 1 28.2 212 THR A O 1
ATOM 1688 N N . LEU A 1 213 ? -7.09 -5.074 7.574 1 30.05 213 LEU A N 1
ATOM 1689 C CA . LEU A 1 213 ? -6.594 -3.74 7.887 1 30.05 213 LEU A CA 1
ATOM 1690 C C . LEU A 1 213 ? -6.34 -3.592 9.383 1 30.05 213 LEU A C 1
ATOM 1692 O O . LEU A 1 213 ? -5.465 -2.826 9.797 1 30.05 213 LEU A O 1
ATOM 1696 N N . THR A 1 214 ? -6.98 -4.328 10.188 1 29.36 214 THR A N 1
ATOM 1697 C CA . THR A 1 214 ? -6.715 -4.48 11.617 1 29.36 214 THR A CA 1
ATOM 1698 C C . THR A 1 214 ? -5.434 -5.273 11.852 1 29.36 214 THR A C 1
ATOM 1700 O O . THR A 1 214 ? -4.641 -4.938 12.734 1 29.36 214 THR A O 1
ATOM 1703 N N . LYS A 1 215 ? -5.223 -6.461 11.203 1 31.41 215 LYS A N 1
ATOM 1704 C CA . LYS A 1 215 ? -4.02 -7.25 11.445 1 31.41 215 LYS A CA 1
ATOM 1705 C C . LYS A 1 215 ? -2.781 -6.559 10.883 1 31.41 215 LYS A C 1
ATOM 1707 O O . LYS A 1 215 ? -1.666 -6.785 11.352 1 31.41 215 LYS A O 1
ATOM 1712 N N . LEU A 1 216 ? -2.682 -5.914 9.805 1 29.69 216 LEU A N 1
ATOM 1713 C CA . LEU A 1 216 ? -1.537 -5.008 9.766 1 29.69 216 LEU A CA 1
ATOM 1714 C C . LEU A 1 216 ? -1.459 -4.172 11.031 1 29.69 216 LEU A C 1
ATOM 1716 O O . LEU A 1 216 ? -0.365 -3.861 11.516 1 29.69 216 LEU A O 1
ATOM 1720 N N . LYS A 1 217 ? -2.539 -3.969 11.703 1 31.11 217 LYS A N 1
ATOM 1721 C CA . LYS A 1 217 ? -2.639 -3.531 13.086 1 31.11 217 LYS A CA 1
ATOM 1722 C C . LYS A 1 217 ? -2.287 -4.664 14.047 1 31.11 217 LYS A C 1
ATOM 1724 O O . LYS A 1 217 ? -1.536 -4.461 15.008 1 31.11 217 LYS A O 1
ATOM 1729 N N . ASN A 1 218 ? -2.975 -5.824 14.031 1 29.34 218 ASN A N 1
ATOM 1730 C CA . ASN A 1 218 ? -2.834 -6.895 15.008 1 29.34 218 ASN A CA 1
ATOM 1731 C C . ASN A 1 218 ? -1.555 -7.695 14.789 1 29.34 218 ASN A C 1
ATOM 1733 O O . ASN A 1 218 ? -1.12 -8.438 15.672 1 29.34 218 ASN A O 1
ATOM 1737 N N . VAL A 1 219 ? -1.041 -8.102 13.719 1 29.55 219 VAL A N 1
ATOM 1738 C CA . VAL A 1 219 ? 0.219 -8.836 13.766 1 29.55 219 VAL A CA 1
ATOM 1739 C C . VAL A 1 219 ? 1.141 -8.211 14.812 1 29.55 219 VAL A C 1
ATOM 1741 O O . VAL A 1 219 ? 1.944 -8.906 15.438 1 29.55 219 VAL A O 1
ATOM 1744 N N . TYR A 1 220 ? 1.087 -6.844 15.031 1 27.06 220 TYR A N 1
ATOM 1745 C CA . TYR A 1 220 ? 1.884 -6.406 16.172 1 27.06 220 TYR A CA 1
ATOM 1746 C C . TYR A 1 220 ? 1.147 -6.668 17.484 1 27.06 220 TYR A C 1
ATOM 1748 O O . TYR A 1 220 ? 1.77 -6.977 18.5 1 27.06 220 TYR A O 1
ATOM 1756 N N . LEU A 1 221 ? -0.201 -6.488 17.5 1 25.91 221 LEU A N 1
ATOM 1757 C CA . LEU A 1 221 ? -0.69 -6.453 18.875 1 25.91 221 LEU A CA 1
ATOM 1758 C C . LEU A 1 221 ? -0.788 -7.863 19.453 1 25.91 221 LEU A C 1
ATOM 1760 O O . LEU A 1 221 ? -0.8 -8.039 20.672 1 25.91 221 LEU A O 1
ATOM 1764 N N . ASN A 1 222 ? -1.146 -8.781 18.703 1 26 222 ASN A N 1
ATOM 1765 C CA . ASN A 1 222 ? -1.484 -9.922 19.547 1 26 222 ASN A CA 1
ATOM 1766 C C . ASN A 1 222 ? -0.239 -10.547 20.156 1 26 222 ASN A C 1
ATOM 1768 O O . ASN A 1 222 ? -0.341 -11.484 20.953 1 26 222 ASN A O 1
ATOM 1772 N N . ASP A 1 223 ? 0.922 -10.445 19.734 1 25.84 223 ASP A N 1
ATOM 1773 C CA . ASP A 1 223 ? 1.803 -11.242 20.594 1 25.84 223 ASP A CA 1
ATOM 1774 C C . ASP A 1 223 ? 1.924 -10.633 21.984 1 25.84 223 ASP A C 1
ATOM 1776 O O . ASP A 1 223 ? 2.537 -11.219 22.875 1 25.84 223 ASP A O 1
ATOM 1780 N N . TYR A 1 224 ? 1.707 -9.297 22.297 1 23.91 224 TYR A N 1
ATOM 1781 C CA . TYR A 1 224 ? 2.076 -9.008 23.672 1 23.91 224 TYR A CA 1
ATOM 1782 C C . TYR A 1 224 ? 0.965 -9.414 24.625 1 23.91 224 TYR A C 1
ATOM 1784 O O . TYR A 1 224 ? 0.912 -8.938 25.766 1 23.91 224 TYR A O 1
ATOM 1792 N N . THR A 1 225 ? -0.044 -10.125 24.406 1 23.8 225 THR A N 1
ATOM 1793 C CA . THR A 1 225 ? -0.744 -10.461 25.641 1 23.8 225 THR A CA 1
ATOM 1794 C C . THR A 1 225 ? 0.145 -11.297 26.562 1 23.8 225 THR A C 1
ATOM 1796 O O . THR A 1 225 ? -0.091 -11.367 27.766 1 23.8 225 THR A O 1
ATOM 1799 N N . VAL A 1 226 ? 0.955 -12.305 26.297 1 22.39 226 VAL A N 1
ATOM 1800 C CA . VAL A 1 226 ? 1.216 -13.312 27.312 1 22.39 226 VAL A CA 1
ATOM 1801 C C . VAL A 1 226 ? 2.285 -12.797 28.281 1 22.39 226 VAL A C 1
ATOM 1803 O O . VAL A 1 226 ? 2.762 -13.539 29.141 1 22.39 226 VAL A O 1
ATOM 1806 N N . LEU A 1 227 ? 3.057 -11.75 28.25 1 19.62 227 LEU A N 1
ATOM 1807 C CA . LEU A 1 227 ? 3.861 -11.688 29.453 1 19.62 227 LEU A CA 1
ATOM 1808 C C . LEU A 1 227 ? 3.021 -11.219 30.641 1 19.62 227 LEU A C 1
ATOM 1810 O O . LEU A 1 227 ? 2.549 -10.078 30.656 1 19.62 227 LEU A O 1
ATOM 1814 N N . ASN A 1 228 ? 2.025 -12 31.188 1 17.89 228 ASN A N 1
ATOM 1815 C CA . ASN A 1 228 ? 1.539 -12.023 32.562 1 17.89 228 ASN A CA 1
ATOM 1816 C C . ASN A 1 228 ? 2.686 -11.93 33.562 1 17.89 228 ASN A C 1
ATOM 1818 O O . ASN A 1 228 ? 3.535 -12.82 33.625 1 17.89 228 ASN A O 1
ATOM 1822 N N . VAL A 1 229 ? 3.34 -10.852 33.906 1 18.3 229 VAL A N 1
ATOM 1823 C CA . VAL A 1 229 ? 3.959 -10.594 35.219 1 18.3 229 VAL A CA 1
ATOM 1824 C C . VAL A 1 229 ? 2.975 -10.93 36.344 1 18.3 229 VAL A C 1
ATOM 1826 O O . VAL A 1 229 ? 1.823 -10.484 36.312 1 18.3 229 VAL A O 1
ATOM 1829 N N . HIS A 1 230 ? 3.072 -12.039 37.031 1 18.45 230 HIS A N 1
ATOM 1830 C CA . HIS A 1 230 ? 2.943 -12.367 38.438 1 18.45 230 HIS A CA 1
ATOM 1831 C C . HIS A 1 230 ? 3.502 -11.258 39.312 1 18.45 230 HIS A C 1
ATOM 1833 O O . HIS A 1 230 ? 4.699 -10.961 39.25 1 18.45 230 HIS A O 1
ATOM 1839 N N . VAL A 1 231 ? 2.951 -10.055 39.406 1 18.45 231 VAL A N 1
ATOM 1840 C CA . VAL A 1 231 ? 2.844 -9.562 40.75 1 18.45 231 VAL A CA 1
ATOM 1841 C C . VAL A 1 231 ? 1.619 -10.172 41.438 1 18.45 231 VAL A C 1
ATOM 1843 O O . VAL A 1 231 ? 0.557 -10.289 40.812 1 18.45 231 VAL A O 1
ATOM 1846 N N . MET B 1 1 ? 42.219 -8.578 55.875 1 29.09 1 MET B N 1
ATOM 1847 C CA . MET B 1 1 ? 41.656 -7.699 54.844 1 29.09 1 MET B CA 1
ATOM 1848 C C . MET B 1 1 ? 40.75 -8.469 53.906 1 29.09 1 MET B C 1
ATOM 1850 O O . MET B 1 1 ? 41.219 -9.352 53.156 1 29.09 1 MET B O 1
ATOM 1854 N N . ARG B 1 2 ? 39.406 -8.789 54.312 1 36.22 2 ARG B N 1
ATOM 1855 C CA . ARG B 1 2 ? 38.25 -9.391 53.656 1 36.22 2 ARG B CA 1
ATOM 1856 C C . ARG B 1 2 ? 37.906 -8.641 52.375 1 36.22 2 ARG B C 1
ATOM 1858 O O . ARG B 1 2 ? 37.688 -7.426 52.406 1 36.22 2 ARG B O 1
ATOM 1865 N N . LEU B 1 3 ? 38.469 -9.078 51.219 1 35 3 LEU B N 1
ATOM 1866 C CA . LEU B 1 3 ? 38.156 -8.617 49.875 1 35 3 LEU B CA 1
ATOM 1867 C C . LEU B 1 3 ? 36.656 -8.617 49.625 1 35 3 LEU B C 1
ATOM 1869 O O . LEU B 1 3 ? 36.031 -9.672 49.625 1 35 3 LEU B O 1
ATOM 1873 N N . VAL B 1 4 ? 35.938 -7.609 50.125 1 41.97 4 VAL B N 1
ATOM 1874 C CA . VAL B 1 4 ? 34.562 -7.305 49.719 1 41.97 4 VAL B CA 1
ATOM 1875 C C . VAL B 1 4 ? 34.469 -7.207 48.219 1 41.97 4 VAL B C 1
ATOM 1877 O O . VAL B 1 4 ? 35.094 -6.328 47.594 1 41.97 4 VAL B O 1
ATOM 1880 N N . LEU B 1 5 ? 34.531 -8.359 47.5 1 39.66 5 LEU B N 1
ATOM 1881 C CA . LEU B 1 5 ? 34.188 -8.445 46.094 1 39.66 5 LEU B CA 1
ATOM 1882 C C . LEU B 1 5 ? 32.844 -7.754 45.812 1 39.66 5 LEU B C 1
ATOM 1884 O O . LEU B 1 5 ? 31.812 -8.164 46.344 1 39.66 5 LEU B O 1
ATOM 1888 N N . GLY B 1 6 ? 32.875 -6.383 45.781 1 38.78 6 GLY B N 1
ATOM 1889 C CA . GLY B 1 6 ? 31.75 -5.625 45.281 1 38.78 6 GLY B CA 1
ATOM 1890 C C . GLY B 1 6 ? 31.203 -6.156 43.969 1 38.78 6 GLY B C 1
ATOM 1891 O O . GLY B 1 6 ? 31.906 -6.184 42.969 1 38.78 6 GLY B O 1
ATOM 1892 N N . LEU B 1 7 ? 30.344 -7.172 44.031 1 41.41 7 LEU B N 1
ATOM 1893 C CA . LEU B 1 7 ? 29.531 -7.586 42.906 1 41.41 7 LEU B CA 1
ATOM 1894 C C . LEU B 1 7 ? 28.75 -6.402 42.312 1 41.41 7 LEU B C 1
ATOM 1896 O O . LEU B 1 7 ? 27.797 -5.93 42.938 1 41.41 7 LEU B O 1
ATOM 1900 N N . THR B 1 8 ? 29.422 -5.395 41.75 1 36.09 8 THR B N 1
ATOM 1901 C CA . THR B 1 8 ? 28.656 -4.426 40.969 1 36.09 8 THR B CA 1
ATOM 1902 C C . THR B 1 8 ? 27.797 -5.133 39.906 1 36.09 8 THR B C 1
ATOM 1904 O O . THR B 1 8 ? 28.312 -5.789 39 1 36.09 8 THR B O 1
ATOM 1907 N N . ALA B 1 9 ? 26.594 -5.645 40.281 1 40.03 9 ALA B N 1
ATOM 1908 C CA . ALA B 1 9 ? 25.562 -6.008 39.312 1 40.03 9 ALA B CA 1
ATOM 1909 C C . ALA B 1 9 ? 25.438 -4.965 38.219 1 40.03 9 ALA B C 1
ATOM 1911 O O . ALA B 1 9 ? 25.062 -3.816 38.469 1 40.03 9 ALA B O 1
ATOM 1912 N N . LEU B 1 10 ? 26.344 -5.012 37.281 1 38.66 10 LEU B N 1
ATOM 1913 C CA . LEU B 1 10 ? 26.062 -4.293 36.062 1 38.66 10 LEU B CA 1
ATOM 1914 C C . LEU B 1 10 ? 24.609 -4.457 35.656 1 38.66 10 LEU B C 1
ATOM 1916 O O . LEU B 1 10 ? 24.188 -5.551 35.25 1 38.66 10 LEU B O 1
ATOM 1920 N N . LEU B 1 11 ? 23.672 -3.848 36.375 1 38.38 11 LEU B N 1
ATOM 1921 C CA . LEU B 1 11 ? 22.328 -3.676 35.812 1 38.38 11 LEU B CA 1
ATOM 1922 C C . LEU B 1 11 ? 22.422 -3.352 34.312 1 38.38 11 LEU B C 1
ATOM 1924 O O . LEU B 1 11 ? 22.891 -2.277 33.938 1 38.38 11 LEU B O 1
ATOM 1928 N N . CYS B 1 12 ? 22.875 -4.301 33.5 1 39.22 12 CYS B N 1
ATOM 1929 C CA . CYS B 1 12 ? 22.562 -4.188 32.094 1 39.22 12 CYS B CA 1
ATOM 1930 C C . CYS B 1 12 ? 21.172 -3.594 31.875 1 39.22 12 CYS B C 1
ATOM 1932 O O . CYS B 1 12 ? 20.172 -4.215 32.25 1 39.22 12 CYS B O 1
ATOM 1934 N N . SER B 1 13 ? 21.031 -2.312 32.219 1 38.16 13 SER B N 1
ATOM 1935 C CA . SER B 1 13 ? 19.844 -1.652 31.672 1 38.16 13 SER B CA 1
ATOM 1936 C C . SER B 1 13 ? 19.484 -2.219 30.297 1 38.16 13 SER B C 1
ATOM 1938 O O . SER B 1 13 ? 20.266 -2.113 29.344 1 38.16 13 SER B O 1
ATOM 1940 N N . LEU B 1 14 ? 19.078 -3.396 30.188 1 40.38 14 LEU B N 1
ATOM 1941 C CA . LEU B 1 14 ? 18.297 -3.697 29 1 40.38 14 LEU B CA 1
ATOM 1942 C C . LEU B 1 14 ? 17.469 -2.488 28.578 1 40.38 14 LEU B C 1
ATOM 1944 O O . LEU B 1 14 ? 16.422 -2.219 29.141 1 40.38 14 LEU B O 1
ATOM 1948 N N . THR B 1 15 ? 18.047 -1.277 28.484 1 40.28 15 THR B N 1
ATOM 1949 C CA . THR B 1 15 ? 17.328 -0.302 27.688 1 40.28 15 THR B CA 1
ATOM 1950 C C . THR B 1 15 ? 16.641 -0.98 26.5 1 40.28 15 THR B C 1
ATOM 1952 O O . THR B 1 15 ? 17.312 -1.545 25.625 1 40.28 15 THR B O 1
ATOM 1955 N N . ASP B 1 16 ? 15.82 -1.851 26.656 1 42.22 16 ASP B N 1
ATOM 1956 C CA . ASP B 1 16 ? 14.906 -2.135 25.547 1 42.22 16 ASP B CA 1
ATOM 1957 C C . ASP B 1 16 ? 14.812 -0.948 24.594 1 42.22 16 ASP B C 1
ATOM 1959 O O . ASP B 1 16 ? 14.352 0.129 24.984 1 42.22 16 ASP B O 1
ATOM 1963 N N . SER B 1 17 ? 15.844 -0.414 24 1 49.56 17 SER B N 1
ATOM 1964 C CA . SER B 1 17 ? 15.922 0.646 23 1 49.56 17 SER B CA 1
ATOM 1965 C C . SER B 1 17 ? 14.609 0.772 22.219 1 49.56 17 SER B C 1
ATOM 1967 O O . SER B 1 17 ? 14.336 -0.023 21.328 1 49.56 17 SER B O 1
ATOM 1969 N N . LEU B 1 18 ? 13.461 0.991 22.891 1 61.56 18 LEU B N 1
ATOM 1970 C CA . LEU B 1 18 ? 12.141 1.258 22.328 1 61.56 18 LEU B CA 1
ATOM 1971 C C . LEU B 1 18 ? 12.25 2.129 21.078 1 61.56 18 LEU B C 1
ATOM 1973 O O . LEU B 1 18 ? 12.914 3.168 21.109 1 61.56 18 LEU B O 1
ATOM 1977 N N . GLN B 1 19 ? 12.062 1.592 19.953 1 80.62 19 GLN B N 1
ATOM 1978 C CA . GLN B 1 19 ? 12.07 2.324 18.703 1 80.62 19 GLN B CA 1
ATOM 1979 C C . GLN B 1 19 ? 11.336 3.656 18.828 1 80.62 19 GLN B C 1
ATOM 1981 O O . GLN B 1 19 ? 10.227 3.709 19.359 1 80.62 19 GLN B O 1
ATOM 1986 N N . GLN B 1 20 ? 12.039 4.801 18.766 1 90.06 20 GLN B N 1
ATOM 1987 C CA . GLN B 1 20 ? 11.445 6.129 18.812 1 90.06 20 GLN B CA 1
ATOM 1988 C C . GLN B 1 20 ? 10.93 6.551 17.438 1 90.06 20 GLN B C 1
ATOM 1990 O O . GLN B 1 20 ? 11.531 6.211 16.406 1 90.06 20 GLN B O 1
ATOM 1995 N N . PRO B 1 21 ? 9.82 7.25 17.484 1 94.12 21 PRO B N 1
ATOM 1996 C CA . PRO B 1 21 ? 9.305 7.734 16.203 1 94.12 21 PRO B CA 1
ATOM 1997 C C . PRO B 1 21 ? 10.289 8.648 15.469 1 94.12 21 PRO B C 1
ATOM 1999 O O . PRO B 1 21 ? 10.984 9.445 16.109 1 94.12 21 PRO B O 1
ATOM 2002 N N . CYS B 1 22 ? 10.383 8.461 14.258 1 95.38 22 CYS B N 1
ATOM 2003 C CA . CYS B 1 22 ? 11.242 9.328 13.445 1 95.38 22 CYS B CA 1
ATOM 2004 C C . CYS B 1 22 ? 10.562 10.664 13.18 1 95.38 22 CYS B C 1
ATOM 2006 O O . CYS B 1 22 ? 9.375 10.836 13.469 1 95.38 22 CYS B O 1
ATOM 2008 N N . LYS B 1 23 ? 11.359 11.617 12.656 1 93.5 23 LYS B N 1
ATOM 2009 C CA . LYS B 1 23 ? 10.852 12.953 12.367 1 93.5 23 LYS B CA 1
ATOM 2010 C C . LYS B 1 23 ? 10.555 13.109 10.883 1 93.5 23 LYS B C 1
ATOM 2012 O O . LYS B 1 23 ? 11.383 12.766 10.031 1 93.5 23 LYS B O 1
ATOM 2017 N N . SER B 1 24 ? 9.406 13.617 10.602 1 93.44 24 SER B N 1
ATOM 2018 C CA . SER B 1 24 ? 9.016 13.852 9.211 1 93.44 24 SER B CA 1
ATOM 2019 C C . SER B 1 24 ? 9.938 14.867 8.539 1 93.44 24 SER B C 1
ATOM 2021 O O . SER B 1 24 ? 10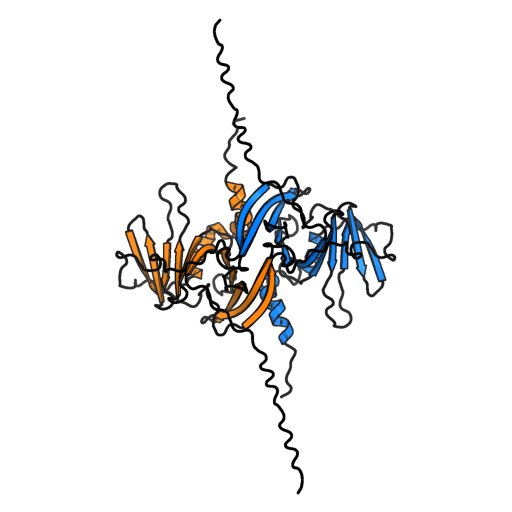.508 15.734 9.211 1 93.44 24 SER B O 1
ATOM 2023 N N . PRO B 1 25 ? 10.117 14.727 7.211 1 93.5 25 PRO B N 1
ATOM 2024 C CA . PRO B 1 25 ? 10.82 15.797 6.504 1 93.5 25 PRO B CA 1
ATOM 2025 C C . PRO B 1 25 ? 10.188 17.172 6.723 1 93.5 25 PRO B C 1
ATOM 2027 O O . PRO B 1 25 ? 8.969 17.266 6.922 1 93.5 25 PRO B O 1
ATOM 2030 N N . PRO B 1 26 ? 11.016 18.172 6.691 1 92.88 26 PRO B N 1
ATOM 2031 C CA . PRO B 1 26 ? 10.508 19.5 7.039 1 92.88 26 PRO B CA 1
ATOM 2032 C C . PRO B 1 26 ? 9.414 19.984 6.086 1 92.88 26 PRO B C 1
ATOM 2034 O O . PRO B 1 26 ? 8.414 20.547 6.523 1 92.88 26 PRO B O 1
ATOM 2037 N N . TYR B 1 27 ? 9.672 19.812 4.754 1 94.94 27 TYR B N 1
ATOM 2038 C CA . TYR B 1 27 ? 8.703 20.234 3.75 1 94.94 27 TYR B CA 1
ATOM 2039 C C . TYR B 1 27 ? 8.445 19.109 2.744 1 94.94 27 TYR B C 1
ATOM 2041 O O . TYR B 1 27 ? 9.375 18.594 2.129 1 94.94 27 TYR B O 1
ATOM 2049 N N . LEU B 1 28 ? 7.145 18.734 2.621 1 95.75 28 LEU B N 1
ATOM 2050 C CA . LEU B 1 28 ? 6.754 17.672 1.701 1 95.75 28 LEU B CA 1
ATOM 2051 C C . LEU B 1 28 ? 5.641 18.141 0.772 1 95.75 28 LEU B C 1
ATOM 2053 O O . LEU B 1 28 ? 4.75 18.891 1.189 1 95.75 28 LEU B O 1
ATOM 2057 N N . THR B 1 29 ? 5.715 17.781 -0.464 1 95.62 29 THR B N 1
ATOM 2058 C CA . THR B 1 29 ? 4.617 17.891 -1.419 1 95.62 29 THR B CA 1
ATOM 2059 C C . THR B 1 29 ? 4.352 16.547 -2.094 1 95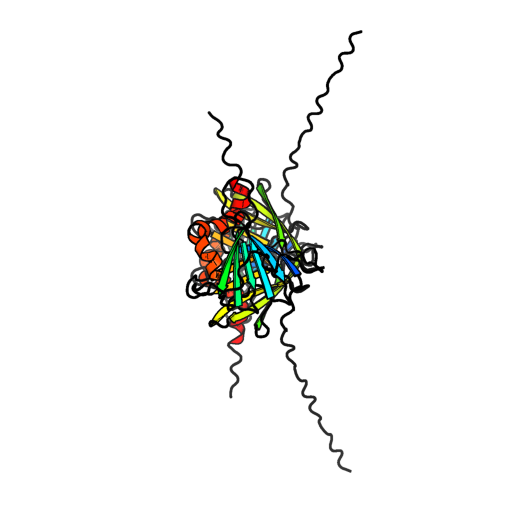.62 29 THR B C 1
ATOM 2061 O O . THR B 1 29 ? 5.215 15.664 -2.104 1 95.62 29 THR B O 1
ATOM 2064 N N . GLY B 1 30 ? 3.164 16.375 -2.578 1 94.81 30 GLY B N 1
ATOM 2065 C CA . GLY B 1 30 ? 2.82 15.148 -3.275 1 94.81 30 GLY B CA 1
ATOM 2066 C C . GLY B 1 30 ? 1.328 14.984 -3.498 1 94.81 30 GLY B C 1
ATOM 2067 O O . GLY B 1 30 ? 0.609 15.977 -3.664 1 94.81 30 GLY B O 1
ATOM 2068 N N . ASN B 1 31 ? 0.965 13.742 -3.602 1 91.75 31 ASN B N 1
ATOM 2069 C CA . ASN B 1 31 ? -0.443 13.43 -3.812 1 91.75 31 ASN B CA 1
ATOM 2070 C C . ASN B 1 31 ? -1.038 12.688 -2.615 1 91.75 31 ASN B C 1
ATOM 2072 O O . ASN B 1 31 ? -0.321 12.008 -1.884 1 91.75 31 ASN B O 1
ATOM 2076 N N . LEU B 1 32 ? -2.252 12.945 -2.41 1 90.81 32 LEU B N 1
ATOM 2077 C CA . LEU B 1 32 ? -2.998 12.336 -1.32 1 90.81 32 LEU B CA 1
ATOM 2078 C C . LEU B 1 32 ? -4.266 11.656 -1.841 1 90.81 32 LEU B C 1
ATOM 2080 O O . LEU B 1 32 ? -5.02 12.258 -2.609 1 90.81 32 LEU B O 1
ATOM 2084 N N . ILE B 1 33 ? -4.367 10.422 -1.504 1 83.81 33 ILE B N 1
ATOM 2085 C CA . ILE B 1 33 ? -5.594 9.688 -1.811 1 83.81 33 ILE B CA 1
ATOM 2086 C C . ILE B 1 33 ? -6.359 9.406 -0.521 1 83.81 33 ILE B C 1
ATOM 2088 O O . ILE B 1 33 ? -5.801 8.859 0.433 1 83.81 33 ILE B O 1
ATOM 2092 N N . VAL B 1 34 ? -7.523 9.859 -0.472 1 79.44 34 VAL B N 1
ATOM 2093 C CA . VAL B 1 34 ? -8.359 9.594 0.694 1 79.44 34 VAL B CA 1
ATOM 2094 C C . VAL B 1 34 ? -9.484 8.633 0.317 1 79.44 34 VAL B C 1
ATOM 2096 O O . VAL B 1 34 ? -10.289 8.922 -0.57 1 79.44 34 VAL B O 1
ATOM 2099 N N . GLY B 1 35 ? -9.492 7.457 1.003 1 63.06 35 GLY B N 1
ATOM 2100 C CA . GLY B 1 35 ? -10.5 6.461 0.687 1 63.06 35 GLY B CA 1
ATOM 2101 C C . GLY B 1 35 ? -10.477 6.023 -0.766 1 63.06 35 GLY B C 1
ATOM 2102 O O . GLY B 1 35 ? -9.414 5.668 -1.292 1 63.06 35 GLY B O 1
ATOM 2103 N N . GLU B 1 36 ? -11.523 5.707 -1.348 1 54.88 36 GLU B N 1
ATOM 2104 C CA . GLU B 1 36 ? -11.617 5.203 -2.715 1 54.88 36 GLU B CA 1
ATOM 2105 C C . GLU B 1 36 ? -11.703 6.348 -3.719 1 54.88 36 GLU B C 1
ATOM 2107 O O . GLU B 1 36 ? -12.172 6.16 -4.844 1 54.88 36 GLU B O 1
ATOM 2112 N N . GLY B 1 37 ? -11.273 7.512 -3.254 1 56.97 37 GLY B N 1
ATOM 2113 C CA . GLY B 1 37 ? -11.781 8.602 -4.066 1 56.97 37 GLY B CA 1
ATOM 2114 C C . GLY B 1 37 ? -10.703 9.328 -4.84 1 56.97 37 GLY B C 1
ATOM 2115 O O . GLY B 1 37 ? -9.766 8.703 -5.348 1 56.97 37 GLY B O 1
ATOM 2116 N N . LYS B 1 38 ? -10.688 10.562 -4.934 1 65.19 38 LYS B N 1
ATOM 2117 C CA . LYS B 1 38 ? -10.062 11.664 -5.664 1 65.19 38 LYS B CA 1
ATOM 2118 C C . LYS B 1 38 ? -8.609 11.844 -5.23 1 65.19 38 LYS B C 1
ATOM 2120 O O . LYS B 1 38 ? -8.258 11.578 -4.078 1 65.19 38 LYS B O 1
ATOM 2125 N N . ILE B 1 39 ? -7.793 12 -6.188 1 78.19 39 ILE B N 1
ATOM 2126 C CA . ILE B 1 39 ? -6.402 12.344 -5.922 1 78.19 39 ILE B CA 1
ATOM 2127 C C . ILE B 1 39 ? -6.293 13.836 -5.605 1 78.19 39 ILE B C 1
ATOM 2129 O O . ILE B 1 39 ? -6.785 14.672 -6.359 1 78.19 39 ILE B O 1
ATOM 2133 N N . TRP B 1 40 ? -5.793 14.102 -4.477 1 86.81 40 TRP B N 1
ATOM 2134 C CA . TRP B 1 40 ? -5.523 15.469 -4.043 1 86.81 40 TRP B CA 1
ATOM 2135 C C . TRP B 1 40 ? -4.027 15.773 -4.09 1 86.81 40 TRP B C 1
ATOM 2137 O O . TRP B 1 40 ? -3.203 14.859 -4.105 1 86.81 40 TRP B O 1
ATOM 2147 N N . ASN B 1 41 ? -3.799 17.031 -4.246 1 91.19 41 ASN B N 1
ATOM 2148 C CA . ASN B 1 41 ? -2.438 17.469 -3.967 1 91.19 41 ASN B CA 1
ATOM 2149 C C . ASN B 1 41 ? -2.266 17.875 -2.504 1 91.19 41 ASN B C 1
ATOM 2151 O O . ASN B 1 41 ? -3.182 18.422 -1.894 1 91.19 41 ASN B O 1
ATOM 2155 N N . TYR B 1 42 ? -1.104 17.578 -2.014 1 93.5 42 TYR B N 1
ATOM 2156 C CA . TYR B 1 42 ? -0.88 18.047 -0.648 1 93.5 42 TYR B CA 1
ATOM 2157 C C . TYR B 1 42 ? 0.478 18.719 -0.517 1 93.5 42 TYR B C 1
ATOM 2159 O O . TYR B 1 42 ? 1.395 18.438 -1.295 1 93.5 42 TYR B O 1
ATOM 2167 N N . GLU B 1 43 ? 0.562 19.609 0.396 1 94.94 43 GLU B N 1
ATOM 2168 C CA . GLU B 1 43 ? 1.769 20.25 0.908 1 94.94 43 GLU B CA 1
ATOM 2169 C C . GLU B 1 43 ? 1.814 20.203 2.434 1 94.94 43 GLU B C 1
ATOM 2171 O O . GLU B 1 43 ? 0.785 20.359 3.096 1 94.94 43 GLU B O 1
ATOM 2176 N N . TYR B 1 44 ? 3.021 19.984 2.914 1 96.25 44 TYR B N 1
ATOM 2177 C CA . TYR B 1 44 ? 3.121 19.844 4.363 1 96.25 44 TYR B CA 1
ATOM 2178 C C . TYR B 1 44 ? 4.402 20.484 4.887 1 96.25 44 TYR B C 1
ATOM 2180 O O . TYR B 1 44 ? 5.477 20.297 4.312 1 96.25 44 TYR B O 1
ATOM 2188 N N . ASN B 1 45 ? 4.234 21.25 5.914 1 95.69 45 ASN B N 1
ATOM 2189 C CA . ASN B 1 45 ? 5.328 21.797 6.707 1 95.69 45 ASN B CA 1
ATOM 2190 C C . ASN B 1 45 ? 5.363 21.203 8.109 1 95.69 45 ASN B C 1
ATOM 2192 O O . ASN B 1 45 ? 4.465 21.438 8.914 1 95.69 45 ASN B O 1
ATOM 2196 N N . ALA B 1 46 ? 6.438 20.531 8.43 1 94.25 46 ALA B N 1
ATOM 2197 C CA . ALA B 1 46 ? 6.512 19.766 9.672 1 94.25 46 ALA B CA 1
ATOM 2198 C C . ALA B 1 46 ? 6.691 20.688 10.867 1 94.25 46 ALA B C 1
ATOM 2200 O O . ALA B 1 46 ? 6.066 20.5 11.914 1 94.25 46 ALA B O 1
ATOM 2201 N N . ALA B 1 47 ? 7.559 21.672 10.742 1 91.88 47 ALA B N 1
ATOM 2202 C CA . ALA B 1 47 ? 7.883 22.547 11.859 1 91.88 47 ALA B CA 1
ATOM 2203 C C . ALA B 1 47 ? 6.66 23.359 12.297 1 91.88 47 ALA B C 1
ATOM 2205 O O . ALA B 1 47 ? 6.418 23.531 13.492 1 91.88 47 ALA B O 1
ATOM 2206 N N . LEU B 1 48 ? 5.91 23.812 11.281 1 93.38 48 LEU B N 1
ATOM 2207 C CA . LEU B 1 48 ? 4.762 24.656 11.594 1 93.38 48 LEU B CA 1
ATOM 2208 C C . LEU B 1 48 ? 3.496 23.812 11.734 1 93.38 48 LEU B C 1
ATOM 2210 O O . LEU B 1 48 ? 2.461 24.328 12.18 1 93.38 48 LEU B O 1
ATOM 2214 N N . GLN B 1 49 ? 3.588 22.562 11.359 1 94.88 49 GLN B N 1
ATOM 2215 C CA . GLN B 1 49 ? 2.438 21.656 11.359 1 94.88 49 GLN B CA 1
ATOM 2216 C C . GLN B 1 49 ? 1.285 22.25 10.547 1 94.88 49 GLN B C 1
ATOM 2218 O O . GLN B 1 49 ? 0.169 22.375 11.055 1 94.88 49 GLN B O 1
ATOM 2223 N N . ARG B 1 50 ? 1.626 22.531 9.305 1 95.94 50 ARG B N 1
ATOM 2224 C CA . ARG B 1 50 ? 0.651 23.047 8.344 1 95.94 50 ARG B CA 1
ATOM 2225 C C . ARG B 1 50 ? 0.516 22.109 7.148 1 95.94 50 ARG B C 1
ATOM 2227 O O . ARG B 1 50 ? 1.508 21.562 6.668 1 95.94 50 ARG B O 1
ATOM 2234 N N . MET B 1 51 ? -0.675 21.938 6.754 1 96.5 51 MET B N 1
ATOM 2235 C CA . MET B 1 51 ? -0.957 21.062 5.617 1 96.5 51 MET B CA 1
ATOM 2236 C C . MET B 1 51 ? -1.959 21.719 4.672 1 96.5 51 MET B C 1
ATOM 2238 O O . MET B 1 51 ? -2.971 22.266 5.113 1 96.5 51 MET B O 1
ATOM 2242 N N . ARG B 1 52 ? -1.604 21.703 3.428 1 94.56 52 ARG B N 1
ATOM 2243 C CA . ARG B 1 52 ? -2.531 22.172 2.398 1 94.56 52 ARG B CA 1
ATOM 2244 C C . ARG B 1 52 ? -2.984 21 1.517 1 94.56 52 ARG B C 1
ATOM 2246 O O . ARG B 1 52 ? -2.168 20.172 1.109 1 94.56 52 ARG B O 1
ATOM 2253 N N . VAL B 1 53 ? -4.246 20.891 1.276 1 93.25 53 VAL B N 1
ATOM 2254 C CA . VAL B 1 53 ? -4.816 19.859 0.41 1 93.25 53 VAL B CA 1
ATOM 2255 C C . VAL B 1 53 ? -5.719 20.516 -0.635 1 93.25 53 VAL B C 1
ATOM 2257 O O . VAL B 1 53 ? -6.625 21.281 -0.292 1 93.25 53 VAL B O 1
ATOM 2260 N N . TYR B 1 54 ? -5.406 20.234 -1.886 1 89.44 54 TYR B N 1
ATOM 2261 C CA . TYR B 1 54 ? -6.195 20.891 -2.93 1 89.44 54 TYR B CA 1
ATOM 2262 C C . TYR B 1 54 ? -6.336 19.984 -4.148 1 89.44 54 TYR B C 1
ATOM 2264 O O . TYR B 1 54 ? -5.52 19.078 -4.355 1 89.44 54 TYR B O 1
ATOM 2272 N N . GLU B 1 55 ? -7.406 20.156 -4.855 1 80.12 55 GLU B N 1
ATOM 2273 C CA . GLU B 1 55 ? -7.711 19.312 -6.008 1 80.12 55 GLU B CA 1
ATOM 2274 C C . GLU B 1 55 ? -6.887 19.719 -7.227 1 80.12 55 GLU B C 1
ATOM 2276 O O . GLU B 1 55 ? -6.562 20.906 -7.391 1 80.12 55 GLU B O 1
ATOM 2281 N N . THR B 1 56 ? -6.258 18.703 -7.934 1 64.25 56 THR B N 1
ATOM 2282 C CA . THR B 1 56 ? -5.527 18.938 -9.172 1 64.25 56 THR B CA 1
ATOM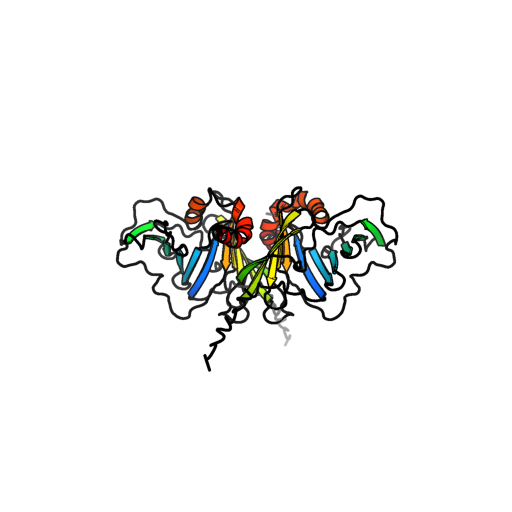 2283 C C . THR B 1 56 ? -6.426 19.594 -10.211 1 64.25 56 THR B C 1
ATOM 2285 O O . THR B 1 56 ? -7.602 19.266 -10.336 1 64.25 56 THR B O 1
ATOM 2288 N N . GLU B 1 57 ? -6.141 20.812 -10.555 1 53.03 57 GLU B N 1
ATOM 2289 C CA . GLU B 1 57 ? -6.891 21.594 -11.539 1 53.03 57 GLU B CA 1
ATOM 2290 C C . GLU B 1 57 ? -7.328 20.719 -12.711 1 53.03 57 GLU B C 1
ATOM 2292 O O . GLU B 1 57 ? -6.5 20.062 -13.344 1 53.03 57 GLU B O 1
ATOM 2297 N N . HIS B 1 58 ? -8.266 19.875 -12.672 1 47.78 58 HIS B N 1
ATOM 2298 C CA . HIS B 1 58 ? -8.75 19.5 -14 1 47.78 58 HIS B CA 1
ATOM 2299 C C . HIS B 1 58 ? -9.109 20.734 -14.82 1 47.78 58 HIS B C 1
ATOM 2301 O O . HIS B 1 58 ? -9.547 21.75 -14.266 1 47.78 58 HIS B O 1
ATOM 2307 N N . HIS B 1 59 ? -8.648 20.828 -16.047 1 41.12 59 HIS B N 1
ATOM 2308 C CA . HIS B 1 59 ? -8.758 21.844 -17.094 1 41.12 59 HIS B CA 1
ATOM 2309 C C . HIS B 1 59 ? -10.172 22.406 -17.172 1 41.12 59 HIS B C 1
ATOM 2311 O O . HIS B 1 59 ? -10.445 23.312 -17.953 1 41.12 59 HIS B O 1
ATOM 2317 N N . THR B 1 60 ? -11.203 21.469 -17.297 1 42.41 60 THR B N 1
ATOM 2318 C CA . THR B 1 60 ? -12.273 22.141 -18.016 1 42.41 60 THR B CA 1
ATOM 2319 C C . THR B 1 60 ? -12.789 23.328 -17.234 1 42.41 60 THR B C 1
ATOM 2321 O O . THR B 1 60 ? -12.227 23.688 -16.188 1 42.41 60 THR B O 1
ATOM 2324 N N . ASN B 1 61 ? -14.273 23.734 -17.422 1 45.47 61 ASN B N 1
ATOM 2325 C CA . ASN B 1 61 ? -15 24.953 -17.078 1 45.47 61 ASN B CA 1
ATOM 2326 C C . ASN B 1 61 ? -14.969 25.219 -15.57 1 45.47 61 ASN B C 1
ATOM 2328 O O . ASN B 1 61 ? -14.047 25.875 -15.078 1 45.47 61 ASN B O 1
ATOM 2332 N N . GLN B 1 62 ? -16.281 25.266 -14.859 1 46.41 62 GLN B N 1
ATOM 2333 C CA . GLN B 1 62 ? -16.75 25.844 -13.602 1 46.41 62 GLN B CA 1
ATOM 2334 C C . GLN B 1 62 ? -16.203 25.078 -12.406 1 46.41 62 GLN B C 1
ATOM 2336 O O . GLN B 1 62 ? -16.797 25.062 -11.328 1 46.41 62 GLN B O 1
ATOM 2341 N N . THR B 1 63 ? -15.25 24.078 -12.453 1 50.44 63 THR B N 1
ATOM 2342 C CA . THR B 1 63 ? -15.125 22.938 -11.555 1 50.44 63 THR B CA 1
ATOM 2343 C C . THR B 1 63 ? -14.609 23.359 -10.188 1 50.44 63 THR B C 1
ATOM 2345 O O . THR B 1 63 ? -13.719 24.203 -10.094 1 50.44 63 THR B O 1
ATOM 2348 N N . PHE B 1 64 ? -15.523 23.25 -9.219 1 51.66 64 PHE B N 1
ATOM 2349 C CA . PHE B 1 64 ? -15.258 23.453 -7.797 1 51.66 64 PHE B CA 1
ATOM 2350 C C . PHE B 1 64 ? -13.906 22.875 -7.41 1 51.66 64 PHE B C 1
ATOM 2352 O O . PHE B 1 64 ? -13.594 21.719 -7.742 1 51.66 64 PHE B O 1
ATOM 2359 N N . THR B 1 65 ? -12.867 23.812 -7.25 1 65.88 65 THR B N 1
ATOM 2360 C CA . THR B 1 65 ? -11.547 23.422 -6.773 1 65.88 65 THR B CA 1
ATOM 2361 C C . THR B 1 65 ? -11.484 23.484 -5.25 1 65.88 65 THR B C 1
ATOM 2363 O O . THR B 1 65 ? -11.945 24.453 -4.637 1 65.88 65 THR B O 1
ATOM 2366 N N . TYR B 1 66 ? -11.586 22.469 -4.512 1 80.06 66 TYR B N 1
ATOM 2367 C CA . TYR B 1 66 ? -11.367 22.438 -3.07 1 80.06 66 TYR B CA 1
ATOM 2368 C C . TYR B 1 66 ? -9.906 22.703 -2.734 1 80.06 66 TYR B C 1
ATOM 2370 O O . TYR B 1 66 ? -9 22.172 -3.383 1 80.06 66 TYR B O 1
ATOM 2378 N N . ASP B 1 67 ? -9.789 23.719 -1.925 1 90.94 67 ASP B N 1
ATOM 2379 C CA . ASP B 1 67 ? -8.484 24.141 -1.426 1 90.94 67 ASP B CA 1
ATOM 2380 C C . ASP B 1 67 ? -8.539 24.453 0.069 1 90.94 67 ASP B C 1
ATOM 2382 O O . ASP B 1 67 ? -9.125 25.453 0.479 1 90.94 67 ASP B O 1
ATOM 2386 N N . TYR B 1 68 ? -7.922 23.578 0.805 1 94 68 TYR B N 1
ATOM 2387 C CA . TYR B 1 68 ? -7.949 23.703 2.258 1 94 68 TYR B CA 1
ATOM 2388 C C . TYR B 1 68 ? -6.543 23.875 2.818 1 94 68 TYR B C 1
ATOM 2390 O O . TYR B 1 68 ? -5.605 23.203 2.393 1 94 68 TYR B O 1
ATOM 2398 N N . LEU B 1 69 ? -6.457 24.797 3.65 1 95.56 69 LEU B N 1
ATOM 2399 C CA . LEU B 1 69 ? -5.219 25.031 4.395 1 95.56 69 LEU B CA 1
ATOM 2400 C C . LEU B 1 69 ? -5.426 24.781 5.883 1 95.56 69 LEU B C 1
ATOM 2402 O O . LEU B 1 69 ? -6.207 25.469 6.531 1 95.56 69 LEU B O 1
ATOM 2406 N N . LEU B 1 70 ? -4.742 23.781 6.43 1 96.88 70 LEU B N 1
ATOM 2407 C CA . LEU B 1 70 ? -4.898 23.375 7.82 1 96.88 70 LEU B CA 1
ATOM 2408 C C . LEU B 1 70 ? -3.701 23.797 8.656 1 96.88 70 LEU B C 1
ATOM 2410 O O . LEU B 1 70 ? -2.57 23.391 8.391 1 96.88 70 LEU B O 1
ATOM 2414 N N . HIS B 1 71 ? -3.928 24.656 9.617 1 96.62 71 HIS B N 1
ATOM 2415 C CA . HIS B 1 71 ? -2.941 25.062 10.609 1 96.62 71 HIS B CA 1
ATOM 2416 C C . HIS B 1 71 ? -3.182 24.359 11.938 1 96.62 71 HIS B C 1
ATOM 2418 O O . HIS B 1 71 ? -3.908 24.875 12.797 1 96.62 71 HIS B O 1
ATOM 2424 N N . PHE B 1 72 ? -2.475 23.281 12.188 1 96.69 72 PHE B N 1
ATOM 2425 C CA . PHE B 1 72 ? -2.76 22.406 13.32 1 96.69 72 PHE B CA 1
ATOM 2426 C C . PHE B 1 72 ? -2.342 23.078 14.625 1 96.69 72 PHE B C 1
ATOM 2428 O O . PHE B 1 72 ? -3.053 22.984 15.633 1 96.69 72 PHE B O 1
ATOM 2435 N N . ARG B 1 73 ? -1.281 23.766 14.648 1 95.19 73 ARG B N 1
ATOM 2436 C CA . ARG B 1 73 ? -0.81 24.406 15.875 1 95.19 73 ARG B CA 1
ATOM 2437 C C . ARG B 1 73 ? -1.784 25.484 16.344 1 95.19 73 ARG B C 1
ATOM 2439 O O . ARG B 1 73 ? -2.053 25.609 17.531 1 95.19 73 ARG B O 1
ATOM 2446 N N . GLU B 1 74 ? -2.361 26.172 15.398 1 94.12 74 GLU B N 1
ATOM 2447 C CA . GLU B 1 74 ? -3.264 27.281 15.695 1 94.12 74 GLU B CA 1
ATOM 2448 C C . GLU B 1 74 ? -4.699 26.781 15.859 1 94.12 74 GLU B C 1
ATOM 2450 O O . GLU B 1 74 ? -5.551 27.516 16.375 1 94.12 74 GLU B O 1
ATOM 2455 N N . GLY B 1 75 ? -4.941 25.625 15.336 1 95.56 75 GLY B N 1
ATOM 2456 C CA . GLY B 1 75 ? -6.285 25.078 15.438 1 95.56 75 GLY B CA 1
ATOM 2457 C C . GLY B 1 75 ? -7.273 25.75 14.508 1 95.56 75 GLY B C 1
ATOM 2458 O O . GLY B 1 75 ? -8.414 26.016 14.898 1 95.56 75 GLY B O 1
ATOM 2459 N N . VAL B 1 76 ? -6.754 26.125 13.32 1 96.06 76 VAL B N 1
ATOM 2460 C CA . VAL B 1 76 ? -7.641 26.797 12.375 1 96.06 76 VAL B CA 1
ATOM 2461 C C . VAL B 1 76 ? -7.469 26.203 10.984 1 96.06 76 VAL B C 1
ATOM 2463 O O . VAL B 1 76 ? -6.402 25.672 10.656 1 96.06 76 VAL B O 1
ATOM 2466 N N . MET B 1 77 ? -8.461 26.234 10.211 1 95.69 77 MET B N 1
ATOM 2467 C CA . MET B 1 77 ? -8.445 25.812 8.812 1 95.69 77 MET B CA 1
ATOM 2468 C C . MET B 1 77 ? -8.992 26.906 7.902 1 95.69 77 MET B C 1
ATOM 2470 O O . MET B 1 77 ? -9.938 27.609 8.266 1 95.69 77 MET B O 1
ATOM 2474 N N . TYR B 1 78 ? -8.445 27.109 6.773 1 94.94 78 TYR B N 1
ATOM 2475 C CA . TYR B 1 78 ? -8.906 28.047 5.758 1 94.94 78 TYR B CA 1
ATOM 2476 C C . TYR B 1 78 ? -9.477 27.312 4.551 1 94.94 78 TYR B C 1
ATOM 2478 O O . TYR B 1 78 ? -8.867 26.391 4.035 1 94.94 78 TYR B O 1
ATOM 2486 N N . GLU B 1 79 ? -10.656 27.625 4.211 1 92.94 79 GLU B N 1
ATOM 2487 C CA . GLU B 1 79 ? -11.234 27.219 2.934 1 92.94 79 GLU B CA 1
ATOM 2488 C C . GLU B 1 79 ? -11.07 28.312 1.879 1 92.94 79 GLU B C 1
ATOM 2490 O O . GLU B 1 79 ? -11.641 29.391 2.004 1 92.94 79 GLU B O 1
ATOM 2495 N N . ILE B 1 80 ? -10.32 27.969 0.896 1 91.69 80 ILE B N 1
ATOM 2496 C CA . ILE B 1 80 ? -9.875 29.016 -0.033 1 91.69 80 ILE B CA 1
ATOM 2497 C C . ILE B 1 80 ? -10.438 28.734 -1.424 1 91.69 80 ILE B C 1
ATOM 2499 O O . ILE B 1 80 ? -10.438 27.578 -1.883 1 91.69 80 ILE B O 1
ATOM 2503 N N . ASP B 1 81 ? -10.992 29.672 -1.997 1 87.5 81 ASP B N 1
ATOM 2504 C CA . ASP B 1 81 ? -11.352 29.656 -3.412 1 87.5 81 ASP B CA 1
ATOM 2505 C C . ASP B 1 81 ? -10.508 30.641 -4.211 1 87.5 81 ASP B C 1
ATOM 2507 O O . ASP B 1 81 ? -10.789 31.844 -4.195 1 87.5 81 ASP B O 1
ATOM 2511 N N . GLY B 1 82 ? -9.625 30.094 -4.91 1 81.75 82 GLY B N 1
ATOM 2512 C CA . GLY B 1 82 ? -8.703 30.938 -5.652 1 81.75 82 GLY B CA 1
ATOM 2513 C C . GLY B 1 82 ? -9.336 31.578 -6.867 1 81.75 82 GLY B C 1
ATOM 2514 O O . GLY B 1 82 ? -8.797 32.562 -7.41 1 81.75 82 GLY B O 1
ATOM 2515 N N . GLN B 1 83 ? -10.406 31.078 -7.328 1 81.62 83 GLN B N 1
ATOM 2516 C CA . GLN B 1 83 ? -11.07 31.641 -8.5 1 81.62 83 GLN B CA 1
ATOM 2517 C C . GLN B 1 83 ? -11.883 32.875 -8.133 1 81.62 83 GLN B C 1
ATOM 2519 O O . GLN B 1 83 ? -11.852 33.875 -8.852 1 81.62 83 GLN B O 1
ATOM 2524 N N . THR B 1 84 ? -12.609 32.75 -7.055 1 84.62 84 THR B N 1
ATOM 2525 C CA . THR B 1 84 ? -13.469 33.844 -6.637 1 84.62 84 THR B CA 1
ATOM 2526 C C . THR B 1 84 ? -12.781 34.688 -5.574 1 84.62 84 THR B C 1
ATOM 2528 O O . THR B 1 84 ? -13.336 35.688 -5.113 1 84.62 84 THR B O 1
ATOM 2531 N N . PHE B 1 85 ? -11.609 34.312 -5.242 1 87.94 85 PHE B N 1
ATOM 2532 C CA . PHE B 1 85 ? -10.844 35.031 -4.223 1 87.94 85 PHE B CA 1
ATOM 2533 C C . PHE B 1 85 ? -11.641 35.156 -2.932 1 87.94 85 PHE B C 1
ATOM 2535 O O . PHE B 1 85 ? -11.742 36.219 -2.357 1 87.94 85 PHE B O 1
ATOM 2542 N N . THR B 1 86 ? -12.297 34.031 -2.537 1 89.69 86 THR B N 1
ATOM 2543 C CA . THR B 1 86 ? -13 33.969 -1.263 1 89.69 86 THR B CA 1
ATO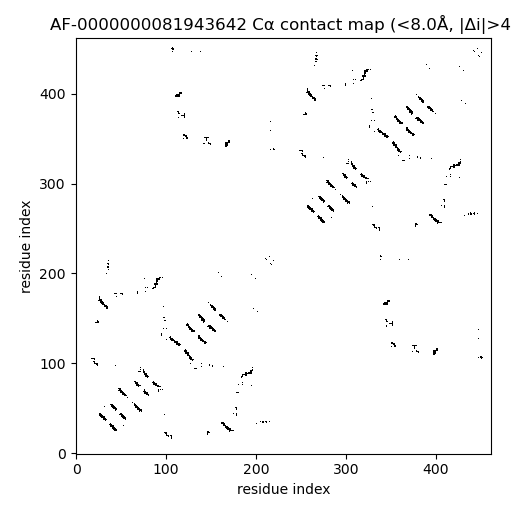M 2544 C C . THR B 1 86 ? -12.273 33.031 -0.3 1 89.69 86 THR B C 1
ATOM 2546 O O . THR B 1 86 ? -11.578 32.094 -0.729 1 89.69 86 THR B O 1
ATOM 2549 N N . CYS B 1 87 ? -12.367 33.344 0.947 1 93.12 87 CYS B N 1
ATOM 2550 C CA . CYS B 1 87 ? -11.68 32.594 1.984 1 93.12 87 CYS B CA 1
ATOM 2551 C C . CYS B 1 87 ? -12.492 32.562 3.273 1 93.12 87 CYS B C 1
ATOM 2553 O O . CYS B 1 87 ? -12.984 33.594 3.723 1 93.12 87 CYS B O 1
ATOM 2555 N N . THR B 1 88 ? -12.703 31.406 3.807 1 93.25 88 THR B N 1
ATOM 2556 C CA . THR B 1 88 ? -13.391 31.25 5.082 1 93.25 88 THR B CA 1
ATOM 2557 C C . THR B 1 88 ? -12.469 30.609 6.117 1 93.25 88 THR B C 1
ATOM 2559 O O . THR B 1 88 ? -11.836 29.594 5.848 1 93.25 88 THR B O 1
ATOM 2562 N N . LYS B 1 89 ? -12.352 31.297 7.203 1 95.31 89 LYS B N 1
ATOM 2563 C CA . LYS B 1 89 ? -11.562 30.781 8.32 1 95.31 89 LYS B CA 1
ATOM 2564 C C . LYS B 1 89 ? -12.453 30.047 9.328 1 95.31 89 LYS B C 1
ATOM 2566 O O . LYS B 1 89 ? -13.414 30.609 9.836 1 95.31 89 LYS B O 1
ATOM 2571 N N . LYS B 1 90 ? -12.148 28.797 9.664 1 95.12 90 LYS B N 1
ATOM 2572 C CA . LYS B 1 90 ? -12.961 27.984 10.562 1 95.12 90 LYS B CA 1
ATOM 2573 C C . LYS B 1 90 ? -12.109 27.344 11.656 1 95.12 90 LYS B C 1
ATOM 2575 O O . LYS B 1 90 ? -10.914 27.109 11.461 1 95.12 90 LYS B O 1
ATOM 2580 N N . PRO B 1 91 ? -12.734 27.109 12.844 1 95.56 91 PRO B N 1
ATOM 2581 C CA . PRO B 1 91 ? -11.992 26.359 13.859 1 95.56 91 PRO B CA 1
ATOM 2582 C C . PRO B 1 91 ? -11.688 24.922 13.422 1 95.56 91 PRO B C 1
ATOM 2584 O O . PRO B 1 91 ? -12.523 24.281 12.766 1 95.56 91 PRO B O 1
ATOM 2587 N N . LEU B 1 92 ? -10.469 24.438 13.742 1 95.69 92 LEU B N 1
ATOM 2588 C CA . LEU B 1 92 ? -10.008 23.109 13.344 1 95.69 92 LEU B CA 1
ATOM 2589 C C . LEU B 1 92 ? -9.75 22.234 14.57 1 95.69 92 LEU B C 1
ATOM 2591 O O . LEU B 1 92 ? -9 22.625 15.469 1 95.69 92 LEU B O 1
ATOM 2595 N N . ARG B 1 93 ? -10.461 21.141 14.672 1 94.19 93 ARG B N 1
ATOM 2596 C CA . ARG B 1 93 ? -10.094 20.109 15.625 1 94.19 93 ARG B CA 1
ATOM 2597 C C . ARG B 1 93 ? -8.875 19.328 15.148 1 94.19 93 ARG B C 1
ATOM 2599 O O . ARG B 1 93 ? -8.828 18.875 14 1 94.19 93 ARG B O 1
ATOM 2606 N N . THR B 1 94 ? -7.902 19.109 15.953 1 93.25 94 THR B N 1
ATOM 2607 C CA . THR B 1 94 ? -6.59 18.672 15.5 1 93.25 94 THR B CA 1
ATOM 2608 C C . THR B 1 94 ? -6.344 17.219 15.898 1 93.25 94 THR B C 1
ATOM 2610 O O . THR B 1 94 ? -5.191 16.781 16.031 1 93.25 94 THR B O 1
ATOM 2613 N N . GLU B 1 95 ? -7.363 16.469 16.109 1 91.81 95 GLU B N 1
ATOM 2614 C CA . GLU B 1 95 ? -7.195 15.078 16.531 1 91.81 95 GLU B CA 1
ATOM 2615 C C . GLU B 1 95 ? -6.605 14.234 15.406 1 91.81 95 GLU B C 1
ATOM 2617 O O . GLU B 1 95 ? -5.941 13.227 15.664 1 91.81 95 GLU B O 1
ATOM 2622 N N . TYR B 1 96 ? -6.902 14.719 14.195 1 92.69 96 TYR B N 1
ATOM 2623 C CA . TYR B 1 96 ? -6.41 13.961 13.047 1 92.69 96 TYR B CA 1
ATOM 2624 C C . TYR B 1 96 ? -5.293 14.719 12.336 1 92.69 96 TYR B C 1
ATOM 2626 O O . TYR B 1 96 ? -5.555 15.602 11.516 1 92.69 96 TYR B O 1
ATOM 2634 N N . GLN B 1 97 ? -4.102 14.461 12.656 1 95.06 97 GLN B N 1
ATOM 2635 C CA . GLN B 1 97 ? -2.91 14.93 11.953 1 95.06 97 GLN B CA 1
ATOM 2636 C C . GLN B 1 97 ? -2.209 13.781 11.234 1 95.06 97 GLN B C 1
ATOM 2638 O O . GLN B 1 97 ? -1.456 13.023 11.852 1 95.06 97 GLN B O 1
ATOM 2643 N N . PRO B 1 98 ? -2.354 13.742 9.938 1 95.5 98 PRO B N 1
ATOM 2644 C CA . PRO B 1 98 ? -2.025 12.508 9.219 1 95.5 98 PRO B CA 1
ATOM 2645 C C . PRO B 1 98 ? -0.536 12.391 8.898 1 95.5 98 PRO B C 1
ATOM 2647 O O . PRO B 1 98 ? -0.083 11.336 8.438 1 95.5 98 PRO B O 1
ATOM 2650 N N . ILE B 1 99 ? 0.208 13.453 9.031 1 97.19 99 ILE B N 1
ATOM 2651 C CA . ILE B 1 99 ? 1.643 13.414 8.773 1 97.19 99 ILE B CA 1
ATOM 2652 C C . ILE B 1 99 ? 2.408 13.734 10.055 1 97.19 99 ILE B C 1
ATOM 2654 O O . ILE B 1 99 ? 2.066 14.68 10.766 1 97.19 99 ILE B O 1
ATOM 2658 N N . GLY B 1 100 ? 3.42 13.016 10.289 1 95.56 100 GLY B N 1
ATOM 2659 C CA . GLY B 1 100 ? 4.176 13.133 11.531 1 95.56 100 GLY B CA 1
ATOM 2660 C C . GLY B 1 100 ? 3.725 12.148 12.594 1 95.56 100 GLY B C 1
ATOM 2661 O O . GLY B 1 100 ? 2.578 12.195 13.047 1 95.56 100 GLY B O 1
ATOM 2662 N N . ILE B 1 101 ? 4.586 11.297 12.992 1 96.06 101 ILE B N 1
ATOM 2663 C CA . ILE B 1 101 ? 4.27 10.289 14 1 96.06 101 ILE B CA 1
ATOM 2664 C C . ILE B 1 101 ? 4.219 10.945 15.375 1 96.06 101 ILE B C 1
ATOM 2666 O O . ILE B 1 101 ? 5.176 11.602 15.797 1 96.06 101 ILE B O 1
ATOM 2670 N N . PRO B 1 102 ? 3.1 10.789 16.031 1 95.31 102 PRO B N 1
ATOM 2671 C CA . PRO B 1 102 ? 3.039 11.328 17.391 1 95.31 102 PRO B CA 1
ATOM 2672 C C . PRO B 1 102 ? 4.125 10.75 18.312 1 95.31 102 PRO B C 1
ATOM 2674 O O . PRO B 1 102 ? 4.527 9.594 18.141 1 95.31 102 PRO B O 1
ATOM 2677 N N . HIS B 1 103 ? 4.559 11.547 19.297 1 93 103 HIS B N 1
ATOM 2678 C CA . HIS B 1 103 ? 5.664 11.164 20.156 1 93 103 HIS B CA 1
ATOM 2679 C C . HIS B 1 103 ? 5.297 9.969 21.031 1 93 103 HIS B C 1
ATOM 2681 O O . HIS B 1 103 ? 6.172 9.203 21.438 1 93 103 HIS B O 1
ATOM 2687 N N . ASP B 1 104 ? 4.062 9.781 21.281 1 93.19 104 ASP B N 1
ATOM 2688 C CA . ASP B 1 104 ? 3.625 8.711 22.172 1 93.19 104 ASP B CA 1
ATOM 2689 C C . ASP B 1 104 ? 3.148 7.496 21.375 1 93.19 104 ASP B C 1
ATOM 2691 O O . ASP B 1 104 ? 2.49 6.609 21.938 1 93.19 104 ASP B O 1
ATOM 2695 N N . ALA B 1 105 ? 3.4 7.484 20.125 1 94.5 105 ALA B N 1
ATOM 2696 C CA . ALA B 1 105 ? 3.002 6.348 19.297 1 94.5 105 ALA B CA 1
ATOM 2697 C C . ALA B 1 105 ? 3.789 5.094 19.656 1 94.5 105 ALA B C 1
ATOM 2699 O O . ALA B 1 105 ? 4.93 5.184 20.125 1 94.5 105 ALA B O 1
ATOM 2700 N N . ASP B 1 106 ? 3.227 3.908 19.438 1 90.12 106 ASP B N 1
ATOM 2701 C CA . ASP B 1 106 ? 3.869 2.619 19.672 1 90.12 106 ASP B CA 1
ATOM 2702 C C . ASP B 1 106 ? 4.375 2.016 18.359 1 90.12 106 ASP B C 1
ATOM 2704 O O . ASP B 1 106 ? 3.65 1.994 17.359 1 90.12 106 ASP B O 1
ATOM 2708 N N . TYR B 1 107 ? 5.547 1.6 18.484 1 91.38 107 TYR B N 1
ATOM 2709 C CA . TYR B 1 107 ? 6.117 0.904 17.344 1 91.38 107 TYR B CA 1
ATOM 2710 C C . TYR B 1 107 ? 5.383 -0.407 17.078 1 91.38 107 TYR B C 1
ATOM 2712 O O . TYR B 1 107 ? 5.086 -1.156 18.016 1 91.38 107 TYR B O 1
ATOM 2720 N N . LEU B 1 108 ? 5.047 -0.596 15.812 1 85.19 108 LEU B N 1
ATOM 2721 C CA . LEU B 1 108 ? 4.344 -1.819 15.445 1 85.19 108 LEU B CA 1
ATOM 2722 C C . LEU B 1 108 ? 5.293 -2.816 14.789 1 85.19 108 LEU B C 1
ATOM 2724 O O . LEU B 1 108 ? 5.59 -3.865 15.359 1 85.19 108 LEU B O 1
ATOM 2728 N N . ASP B 1 109 ? 5.773 -2.529 13.594 1 81.75 109 ASP B N 1
ATOM 2729 C CA . ASP B 1 109 ? 6.609 -3.461 12.844 1 81.75 109 ASP B CA 1
ATOM 2730 C C . ASP B 1 109 ? 7.383 -2.742 11.742 1 81.75 109 ASP B C 1
ATOM 2732 O O . ASP B 1 109 ? 7.172 -1.551 11.508 1 81.75 109 ASP B O 1
ATOM 2736 N N . ASN B 1 110 ? 8.281 -3.559 11.219 1 90.19 110 ASN B N 1
ATOM 2737 C CA . ASN B 1 110 ? 8.984 -3.115 10.023 1 90.19 110 ASN B CA 1
ATOM 2738 C C . ASN B 1 110 ? 8.867 -4.141 8.898 1 90.19 110 ASN B C 1
ATOM 2740 O O . ASN B 1 110 ? 8.656 -5.324 9.148 1 90.19 110 ASN B O 1
ATOM 2744 N N . PHE B 1 111 ? 8.852 -3.695 7.715 1 89.12 111 PHE B N 1
ATOM 2745 C CA . PHE B 1 111 ? 8.797 -4.578 6.555 1 89.12 111 PHE B CA 1
ATOM 2746 C C . PHE B 1 111 ? 9.398 -3.902 5.328 1 89.12 111 PHE B C 1
ATOM 2748 O O . PHE B 1 111 ? 9.68 -2.703 5.352 1 89.12 111 PHE B O 1
ATOM 2755 N N . VAL B 1 112 ? 9.625 -4.723 4.348 1 94.88 112 VAL B N 1
ATOM 2756 C CA . VAL B 1 112 ? 10.172 -4.211 3.096 1 94.88 112 VAL B CA 1
ATOM 2757 C C . VAL B 1 112 ? 9.109 -4.273 2 1 94.88 112 VAL B C 1
ATOM 2759 O O . VAL B 1 112 ? 8.461 -5.305 1.812 1 94.88 112 VAL B O 1
ATOM 2762 N N . LEU B 1 113 ? 8.812 -3.133 1.447 1 93.31 113 LEU B N 1
ATOM 2763 C CA . LEU B 1 113 ? 8.055 -3.125 0.202 1 93.31 113 LEU B CA 1
ATOM 2764 C C . LEU B 1 113 ? 8.977 -3.34 -0.997 1 93.31 113 LEU B C 1
ATOM 2766 O O . LEU B 1 113 ? 10.039 -2.721 -1.091 1 93.31 113 LEU B O 1
ATOM 2770 N N . GLY B 1 114 ? 8.594 -4.238 -1.885 1 95.19 114 GLY B N 1
ATOM 2771 C CA . GLY B 1 114 ? 9.508 -4.645 -2.941 1 95.19 114 GLY B CA 1
ATOM 2772 C C . GLY B 1 114 ? 10.617 -5.559 -2.453 1 95.19 114 GLY B C 1
ATOM 2773 O O . GLY B 1 114 ? 10.359 -6.535 -1.745 1 95.19 114 GLY B O 1
ATOM 2774 N N . SER B 1 115 ? 11.812 -5.266 -2.955 1 96.69 115 SER B N 1
ATOM 2775 C CA . SER B 1 115 ? 12.945 -6.105 -2.592 1 96.69 115 SER B CA 1
ATOM 2776 C C . SER B 1 115 ? 14.219 -5.281 -2.438 1 96.69 115 SER B C 1
ATOM 2778 O O . SER B 1 115 ? 14.57 -4.496 -3.324 1 96.69 115 SER B O 1
ATOM 2780 N N . LEU B 1 116 ? 14.844 -5.531 -1.271 1 95.75 116 LEU B N 1
ATOM 2781 C CA . LEU B 1 116 ? 16.125 -4.863 -1.053 1 95.75 116 LEU B CA 1
ATOM 2782 C C . LEU B 1 116 ? 17.234 -5.582 -1.791 1 95.75 116 LEU B C 1
ATOM 2784 O O . LEU B 1 116 ? 18.344 -5.051 -1.922 1 95.75 116 LEU B O 1
ATOM 2788 N N . SER B 1 117 ? 16.922 -6.797 -2.273 1 94.62 117 SER B N 1
ATOM 2789 C CA . SER B 1 117 ? 17.922 -7.551 -3.016 1 94.62 117 SER B CA 1
ATOM 2790 C C . SER B 1 117 ? 17.984 -7.105 -4.473 1 94.62 117 SER B C 1
ATOM 2792 O O . SER B 1 117 ? 18.891 -7.496 -5.211 1 94.62 117 SER B O 1
ATOM 2794 N N . VAL B 1 118 ? 17.062 -6.387 -4.922 1 92.88 118 VAL B N 1
ATOM 2795 C CA . VAL B 1 118 ? 17.016 -5.805 -6.258 1 92.88 118 VAL B CA 1
ATOM 2796 C C . VAL B 1 118 ? 17.234 -4.297 -6.18 1 92.88 118 VAL B C 1
ATOM 2798 O O . VAL B 1 118 ? 16.5 -3.59 -5.488 1 92.88 118 VAL B O 1
ATOM 2801 N N . PRO B 1 119 ? 18.266 -3.73 -6.875 1 91.56 119 PRO B N 1
ATOM 2802 C CA . PRO B 1 119 ? 18.547 -2.297 -6.789 1 91.56 119 PRO B CA 1
ATOM 2803 C C . PRO B 1 119 ? 17.359 -1.432 -7.184 1 91.56 119 PRO B C 1
ATOM 2805 O O . PRO B 1 119 ? 16.719 -1.675 -8.219 1 91.56 119 PRO B O 1
ATOM 2808 N N . LYS B 1 120 ? 17 -0.389 -6.316 1 93.31 120 LYS B N 1
ATOM 2809 C CA . LYS B 1 120 ? 15.984 0.625 -6.562 1 93.31 120 LYS B CA 1
ATOM 2810 C C . LYS B 1 120 ? 14.594 0.002 -6.621 1 93.31 120 LYS B C 1
ATOM 2812 O O . LYS B 1 120 ? 13.703 0.528 -7.285 1 93.31 120 LYS B O 1
ATOM 2817 N N . ALA B 1 121 ? 14.492 -1.244 -5.988 1 96.19 121 ALA B N 1
ATOM 2818 C CA . ALA B 1 121 ? 13.219 -1.95 -6.066 1 96.19 121 ALA B CA 1
ATOM 2819 C C . ALA B 1 121 ? 12.68 -2.277 -4.676 1 96.19 121 ALA B C 1
ATOM 2821 O O . ALA B 1 121 ? 11.875 -3.197 -4.512 1 96.19 121 ALA B O 1
ATOM 2822 N N . GLY B 1 122 ? 13.234 -1.583 -3.738 1 96.75 122 GLY B N 1
ATOM 2823 C CA . GLY B 1 122 ? 12.781 -1.862 -2.385 1 96.75 122 GLY B CA 1
ATOM 2824 C C . GLY B 1 122 ? 12.922 -0.674 -1.452 1 96.75 122 GLY B C 1
ATOM 2825 O O . GLY B 1 122 ? 13.797 0.174 -1.645 1 96.75 122 GLY B O 1
ATOM 2826 N N . ILE B 1 123 ? 12.055 -0.604 -0.475 1 96.5 123 ILE B N 1
ATOM 2827 C CA . ILE B 1 123 ? 12.109 0.42 0.562 1 96.5 123 ILE B CA 1
ATOM 2828 C C . ILE B 1 123 ? 11.727 -0.19 1.91 1 96.5 123 ILE B C 1
ATOM 2830 O O . ILE B 1 123 ? 10.805 -1 1.995 1 96.5 123 ILE B O 1
ATOM 2834 N N . SER B 1 124 ? 12.484 0.108 2.902 1 96.31 124 SER B N 1
ATOM 2835 C CA . SER B 1 124 ? 12.188 -0.328 4.262 1 96.31 124 SER B CA 1
ATOM 2836 C C . SER B 1 124 ? 11.156 0.582 4.922 1 96.31 124 SER B C 1
ATOM 2838 O O . SER B 1 124 ? 11.297 1.806 4.906 1 96.31 124 SER B O 1
ATOM 2840 N N . MET B 1 125 ? 10.125 -0.029 5.492 1 92.69 125 MET B N 1
ATOM 2841 C CA . MET B 1 125 ? 9.016 0.715 6.07 1 92.69 125 MET B CA 1
ATOM 2842 C C . MET B 1 125 ? 8.891 0.443 7.566 1 92.69 125 MET B C 1
ATOM 2844 O O . MET B 1 125 ? 9.367 -0.583 8.055 1 92.69 125 MET B O 1
ATOM 2848 N N . GLN B 1 126 ? 8.281 1.404 8.25 1 93.5 126 GLN B N 1
ATOM 2849 C CA . GLN B 1 126 ? 7.922 1.244 9.656 1 93.5 126 GLN B CA 1
ATOM 2850 C C . GLN B 1 126 ? 6.457 1.599 9.898 1 93.5 126 GLN B C 1
ATOM 2852 O O . GLN B 1 126 ? 5.949 2.568 9.336 1 93.5 126 GLN B O 1
ATOM 2857 N N . ALA B 1 127 ? 5.891 0.802 10.695 1 89.19 127 ALA B N 1
ATOM 2858 C CA . ALA B 1 127 ? 4.496 1.036 11.062 1 89.19 127 ALA B CA 1
ATOM 2859 C C . ALA B 1 127 ? 4.371 1.389 12.539 1 89.19 127 ALA B C 1
ATOM 2861 O O . ALA B 1 127 ? 5.07 0.819 13.383 1 89.19 127 ALA B O 1
ATOM 2862 N N . TRP B 1 128 ? 3.521 2.35 12.859 1 91.38 128 TRP B N 1
ATOM 2863 C CA . TRP B 1 128 ? 3.273 2.852 14.211 1 91.38 128 TRP B CA 1
ATOM 2864 C C . TRP B 1 128 ? 1.779 2.902 14.508 1 91.38 128 TRP B C 1
ATOM 2866 O O . TRP B 1 128 ? 0.961 3.006 13.586 1 91.38 128 TRP B O 1
ATOM 2876 N N . THR B 1 129 ? 1.438 2.713 15.773 1 91.69 129 THR B N 1
ATOM 2877 C CA . THR B 1 129 ? 0.033 2.768 16.172 1 91.69 129 THR B CA 1
ATOM 2878 C C . THR B 1 129 ? -0.139 3.576 17.453 1 91.69 129 THR B C 1
ATOM 2880 O O . THR B 1 129 ? 0.844 3.924 18.109 1 91.69 129 THR B O 1
ATOM 2883 N N . GLY B 1 130 ? -1.346 3.934 17.703 1 93.12 130 GLY B N 1
ATOM 2884 C CA . GLY B 1 130 ? -1.696 4.691 18.906 1 93.12 130 GLY B CA 1
ATOM 2885 C C . GLY B 1 130 ? -3.139 5.16 18.906 1 93.12 130 GLY B C 1
ATOM 2886 O O . GLY B 1 130 ? -3.99 4.574 18.234 1 93.12 130 GLY B O 1
ATOM 2887 N N . TYR B 1 131 ? -3.387 6.098 19.781 1 95.38 131 TYR B N 1
ATOM 2888 C CA . TYR B 1 131 ? -4.719 6.672 19.906 1 95.38 131 TYR B CA 1
ATOM 2889 C C . TYR B 1 131 ? -4.672 8.195 19.781 1 95.38 131 TYR B C 1
ATOM 2891 O O . TYR B 1 131 ? -3.754 8.836 20.297 1 95.38 131 TYR B O 1
ATOM 2899 N N . THR B 1 132 ? -5.59 8.68 18.969 1 94.94 132 THR B N 1
ATOM 2900 C CA . THR B 1 132 ? -5.691 10.133 18.875 1 94.94 132 THR B CA 1
ATOM 2901 C C . THR B 1 132 ? -6.152 10.742 20.188 1 94.94 132 THR B C 1
ATOM 2903 O O . THR B 1 132 ? -6.539 10.016 21.109 1 94.94 132 THR B O 1
ATOM 2906 N N . SER B 1 133 ? -6.105 12.102 20.25 1 93 133 SER B N 1
ATOM 2907 C CA . SER B 1 133 ? -6.598 12.789 21.438 1 93 133 SER B CA 1
ATOM 2908 C C . SER B 1 133 ? -8.094 12.555 21.641 1 93 133 SER B C 1
ATOM 2910 O O . SER B 1 133 ? -8.609 12.688 22.75 1 93 133 SER B O 1
ATOM 2912 N N . GLY B 1 134 ? -8.781 12.156 20.547 1 91.44 134 GLY B N 1
ATOM 2913 C CA . GLY B 1 134 ? -10.203 11.836 20.625 1 91.44 134 GLY B CA 1
ATOM 2914 C C . GLY B 1 134 ? -10.477 10.398 21.031 1 91.44 134 GLY B C 1
ATOM 2915 O O . GLY B 1 134 ? -11.633 9.992 21.156 1 91.44 134 GLY B O 1
ATOM 2916 N N . GLY B 1 135 ? -9.398 9.617 21.156 1 93.06 135 GLY B N 1
ATOM 2917 C CA . GLY B 1 135 ? -9.539 8.242 21.594 1 93.06 135 GLY B CA 1
ATOM 2918 C C . GLY B 1 135 ? -9.703 7.266 20.453 1 93.06 135 GLY B C 1
ATOM 2919 O O . GLY B 1 135 ? -10.07 6.105 20.656 1 93.06 135 GLY B O 1
ATOM 2920 N N . GLU B 1 136 ? -9.469 7.746 19.328 1 91.62 136 GLU B N 1
ATOM 2921 C CA . GLU B 1 136 ? -9.586 6.879 18.156 1 91.62 136 GLU B CA 1
ATOM 2922 C C . GLU B 1 136 ? -8.25 6.223 17.828 1 91.62 136 GLU B C 1
ATOM 2924 O O . GLU B 1 136 ? -7.207 6.871 17.875 1 91.62 136 GLU B O 1
ATOM 2929 N N . GLU B 1 137 ? -8.32 4.949 17.547 1 90.19 137 GLU B N 1
ATOM 2930 C CA . GLU B 1 137 ? -7.105 4.223 17.172 1 90.19 137 GLU B CA 1
ATOM 2931 C C . GLU B 1 137 ? -6.598 4.668 15.805 1 90.19 137 GLU B C 1
ATOM 2933 O O . GLU B 1 137 ? -7.391 4.91 14.891 1 90.19 137 GLU B O 1
ATOM 2938 N N . TYR B 1 138 ? -5.305 4.77 15.648 1 91 138 TYR B N 1
ATOM 2939 C CA . TYR B 1 138 ? -4.723 5.078 14.352 1 91 138 TYR B CA 1
ATOM 2940 C C . TYR B 1 138 ? -3.539 4.164 14.047 1 91 138 TYR B C 1
ATOM 2942 O O . TYR B 1 138 ? -3.004 3.516 14.953 1 91 138 TYR B O 1
ATOM 2950 N N . SER B 1 139 ? -3.176 4.008 12.805 1 89.5 139 SER B N 1
ATOM 2951 C CA . SER B 1 139 ? -1.966 3.357 12.312 1 89.5 139 SER B CA 1
ATOM 2952 C C . SER B 1 139 ? -1.267 4.211 11.258 1 89.5 139 SER B C 1
ATOM 2954 O O . SER B 1 139 ? -1.917 4.773 10.375 1 89.5 139 SER B O 1
ATOM 2956 N N . MET B 1 140 ? -0.02 4.363 11.391 1 93.25 140 MET B N 1
ATOM 2957 C CA . MET B 1 140 ? 0.778 5.145 10.453 1 93.25 140 MET B CA 1
ATOM 2958 C C . MET B 1 140 ? 1.946 4.324 9.914 1 93.25 140 MET B C 1
ATOM 2960 O O . MET B 1 140 ? 2.564 3.559 10.656 1 93.25 140 MET B O 1
ATOM 2964 N N . CYS B 1 141 ? 2.164 4.508 8.656 1 90.75 141 CYS B N 1
ATOM 2965 C CA . CYS B 1 141 ? 3.291 3.846 8.008 1 90.75 141 CYS B CA 1
ATOM 2966 C C . CYS B 1 141 ? 4.191 4.855 7.309 1 90.75 141 CYS B C 1
ATOM 2968 O O . CYS B 1 141 ? 3.715 5.699 6.547 1 90.75 141 CYS B O 1
ATOM 2970 N N . VAL B 1 142 ? 5.48 4.781 7.652 1 96.25 142 VAL B N 1
ATOM 2971 C CA . VAL B 1 142 ? 6.453 5.711 7.078 1 96.25 142 VAL B CA 1
ATOM 2972 C C . VAL B 1 142 ? 7.688 4.941 6.613 1 96.25 142 VAL B C 1
ATOM 2974 O O . VAL B 1 142 ? 7.902 3.797 7.016 1 96.25 142 VAL B O 1
ATOM 2977 N N . THR B 1 143 ? 8.414 5.586 5.695 1 97.25 143 THR B N 1
ATOM 2978 C CA . THR B 1 143 ? 9.695 4.992 5.312 1 97.25 143 THR B CA 1
ATOM 2979 C C . THR B 1 143 ? 10.68 5.031 6.477 1 97.25 143 THR B C 1
ATOM 2981 O O . THR B 1 143 ? 10.703 5.992 7.246 1 97.25 143 THR B O 1
ATOM 2984 N N . GLU B 1 144 ? 11.453 3.963 6.555 1 95.31 144 GLU B N 1
ATOM 2985 C CA . GLU B 1 144 ? 12.477 3.939 7.594 1 95.31 144 GLU B CA 1
ATOM 2986 C C . GLU B 1 144 ? 13.492 5.055 7.391 1 95.31 144 GLU B C 1
ATOM 2988 O O . GLU B 1 144 ? 13.891 5.723 8.352 1 95.31 144 GLU B O 1
ATOM 2993 N N . GLU B 1 145 ? 13.898 5.168 6.152 1 95.06 145 GLU B N 1
ATOM 2994 C CA . GLU B 1 145 ? 14.797 6.266 5.809 1 95.06 145 GLU B CA 1
ATOM 2995 C C . GLU B 1 145 ? 14.008 7.512 5.402 1 95.06 145 GLU B C 1
ATOM 2997 O O . GLU B 1 145 ? 13.125 7.441 4.547 1 95.06 145 GLU B O 1
ATOM 3002 N N . GLY B 1 146 ? 14.273 8.594 6.074 1 95.5 146 GLY B N 1
ATOM 3003 C CA . GLY B 1 146 ? 13.695 9.875 5.695 1 95.5 146 GLY B CA 1
ATOM 3004 C C . GLY B 1 146 ? 12.352 10.141 6.348 1 95.5 146 GLY B C 1
ATOM 3005 O O . GLY B 1 146 ? 11.883 11.281 6.379 1 95.5 146 GLY B O 1
ATOM 3006 N N . CYS B 1 147 ? 11.664 9.062 6.75 1 97.38 147 CYS B N 1
ATOM 3007 C CA . CYS B 1 147 ? 10.398 9.172 7.465 1 97.38 147 CYS B CA 1
ATOM 3008 C C . CYS B 1 147 ? 9.32 9.781 6.574 1 97.38 147 CYS B C 1
ATOM 3010 O O . CYS B 1 147 ? 8.586 10.672 7 1 97.38 147 CYS B O 1
ATOM 3012 N N . VAL B 1 148 ? 9.336 9.375 5.312 1 97.88 148 VAL B N 1
ATOM 3013 C CA . VAL B 1 148 ? 8.336 9.836 4.352 1 97.88 148 VAL B CA 1
ATOM 3014 C C . VAL B 1 148 ? 7.023 9.086 4.57 1 97.88 148 VAL B C 1
ATOM 3016 O O . VAL B 1 148 ? 7.016 7.859 4.68 1 97.88 148 VAL B O 1
ATOM 3019 N N . PRO B 1 149 ? 5.895 9.773 4.68 1 97.31 149 PRO B N 1
ATOM 3020 C CA . PRO B 1 149 ? 4.633 9.086 4.949 1 97.31 149 PRO B CA 1
ATOM 3021 C C . PRO B 1 149 ? 4.172 8.211 3.785 1 97.31 149 PRO B C 1
ATOM 3023 O O . PRO B 1 149 ? 4.387 8.57 2.623 1 97.31 149 PRO B O 1
ATOM 3026 N N . TYR B 1 150 ? 3.574 7.137 4.129 1 93.88 150 TYR B N 1
ATOM 3027 C CA . TYR B 1 150 ? 2.949 6.262 3.145 1 93.88 150 TYR B CA 1
ATOM 3028 C C . TYR B 1 150 ? 1.438 6.211 3.34 1 93.88 150 TYR B C 1
ATOM 3030 O O . TYR B 1 150 ? 0.679 6.648 2.471 1 93.88 150 TYR B O 1
ATOM 3038 N N . TYR B 1 151 ? 1.082 5.715 4.52 1 89.38 151 TYR B N 1
ATOM 3039 C CA . TYR B 1 151 ? -0.355 5.773 4.762 1 89.38 151 TYR B CA 1
ATOM 3040 C C . TYR B 1 151 ? -0.653 6.07 6.227 1 89.38 151 TYR B C 1
ATOM 3042 O O . TYR B 1 151 ? 0.206 5.879 7.09 1 89.38 151 TYR B O 1
ATOM 3050 N N . THR B 1 152 ? -1.785 6.656 6.48 1 91.81 152 THR B N 1
ATOM 3051 C CA . THR B 1 152 ? -2.381 6.84 7.797 1 91.81 152 THR B CA 1
ATOM 3052 C C . THR B 1 152 ? -3.828 6.352 7.809 1 91.81 152 THR B C 1
ATOM 3054 O O . THR B 1 152 ? -4.605 6.68 6.91 1 91.81 152 THR B O 1
ATOM 3057 N N . ILE B 1 153 ? -4.137 5.508 8.75 1 86.75 153 ILE B N 1
ATOM 3058 C CA . ILE B 1 153 ? -5.488 4.98 8.914 1 86.75 153 ILE B CA 1
ATOM 3059 C C . ILE B 1 153 ? -6.062 5.43 10.258 1 86.75 153 ILE B C 1
ATOM 3061 O O . ILE B 1 153 ? -5.41 5.297 11.297 1 86.75 153 ILE B O 1
ATOM 3065 N N . TYR B 1 154 ? -7.207 5.98 10.219 1 87.44 154 TYR B N 1
ATOM 3066 C CA . TYR B 1 154 ? -7.953 6.293 11.43 1 87.44 154 TYR B CA 1
ATOM 3067 C C . TYR B 1 154 ? -9.188 5.41 11.555 1 87.44 154 TYR B C 1
ATOM 3069 O O . TYR B 1 154 ? -9.961 5.277 10.602 1 87.44 154 TYR B O 1
ATOM 3077 N N . ASN B 1 155 ? -9.352 4.746 12.672 1 86.38 155 ASN B N 1
ATOM 3078 C CA . ASN B 1 155 ? -10.602 4.07 12.992 1 86.38 155 ASN B CA 1
ATOM 3079 C C . ASN B 1 155 ? -11.562 4.992 13.734 1 86.38 155 ASN B C 1
ATOM 3081 O O . ASN B 1 155 ? -11.547 5.051 14.969 1 86.38 155 ASN B O 1
ATOM 3085 N N . THR B 1 156 ? -12.391 5.668 12.961 1 84.12 156 THR B N 1
ATOM 3086 C CA . THR B 1 156 ? -13.234 6.707 13.531 1 84.12 156 THR B CA 1
ATOM 3087 C C . THR B 1 156 ? -14.594 6.145 13.922 1 84.12 156 THR B C 1
ATOM 3089 O O . THR B 1 156 ? -15.055 5.148 13.352 1 84.12 156 THR B O 1
ATOM 3092 N N . GLU B 1 157 ? -15.258 6.734 14.859 1 83.25 157 GLU B N 1
ATOM 3093 C CA . GLU B 1 157 ? -16.594 6.332 15.273 1 83.25 157 GLU B CA 1
ATOM 3094 C C . GLU B 1 157 ? -17.641 6.727 14.234 1 83.25 157 GLU B C 1
ATOM 3096 O O . GLU B 1 157 ? -18.531 5.934 13.906 1 83.25 157 GLU B O 1
ATOM 3101 N N . LYS B 1 158 ? -17.484 7.809 13.742 1 79.88 158 LYS B N 1
ATOM 3102 C CA . LYS B 1 158 ? -18.516 8.391 12.883 1 79.88 158 LYS B CA 1
ATOM 3103 C C . LYS B 1 158 ? -18.391 7.871 11.453 1 79.88 158 LYS B C 1
ATOM 3105 O O . LYS B 1 158 ? -19.406 7.656 10.773 1 79.88 158 LYS B O 1
ATOM 3110 N N . TYR B 1 159 ? -17.172 7.684 10.875 1 78.62 159 TYR B N 1
ATOM 3111 C CA . TYR B 1 159 ? -16.984 7.41 9.453 1 78.62 159 TYR B CA 1
ATOM 3112 C C . TYR B 1 159 ? -16.375 6.031 9.242 1 78.62 159 TYR B C 1
ATOM 3114 O O . TYR B 1 159 ? -16.109 5.629 8.102 1 78.62 159 TYR B O 1
ATOM 3122 N N . GLY B 1 160 ? -16.172 5.375 10.414 1 80.75 160 GLY B N 1
ATOM 3123 C CA . GLY B 1 160 ? -15.492 4.094 10.266 1 80.75 160 GLY B CA 1
ATOM 3124 C C . GLY B 1 160 ? -14.016 4.234 9.953 1 80.75 160 GLY B C 1
ATOM 3125 O O . GLY B 1 160 ? -13.352 5.152 10.438 1 80.75 160 GLY B O 1
ATOM 3126 N N . GLU B 1 161 ? -13.484 3.336 9.164 1 78 161 GLU B N 1
ATOM 3127 C CA . GLU B 1 161 ? -12.062 3.361 8.805 1 78 161 GLU B CA 1
ATOM 3128 C C . GLU B 1 161 ? -11.797 4.355 7.68 1 78 161 GLU B C 1
ATOM 3130 O O . GLU B 1 161 ? -12.406 4.27 6.609 1 78 161 GLU B O 1
ATOM 3135 N N . VAL B 1 162 ? -10.969 5.273 7.957 1 83.25 162 VAL B N 1
ATOM 3136 C CA . VAL B 1 162 ? -10.562 6.262 6.965 1 83.25 162 VAL B CA 1
ATOM 3137 C C . VAL B 1 162 ? -9.094 6.066 6.609 1 83.25 162 VAL B C 1
ATOM 3139 O O . VAL B 1 162 ? -8.219 6.121 7.48 1 83.25 162 VAL B O 1
ATOM 3142 N N . VAL B 1 163 ? -8.828 5.852 5.324 1 82.69 163 VAL B N 1
ATOM 3143 C CA . VAL B 1 163 ? -7.473 5.562 4.879 1 82.69 163 VAL B CA 1
ATOM 3144 C C . VAL B 1 163 ? -6.93 6.742 4.074 1 82.69 163 VAL B C 1
ATOM 3146 O O . VAL B 1 163 ? -7.566 7.191 3.119 1 82.69 163 VAL B O 1
ATOM 3149 N N . LEU B 1 164 ? -5.836 7.27 4.484 1 88.56 164 LEU B N 1
ATOM 3150 C CA . LEU B 1 164 ? -5.086 8.281 3.752 1 88.56 164 LEU B CA 1
ATOM 3151 C C . LEU B 1 164 ? -3.799 7.699 3.184 1 88.56 164 LEU B C 1
ATOM 3153 O O . LEU B 1 164 ? -2.988 7.133 3.92 1 88.56 164 LEU B O 1
ATOM 3157 N N . VAL B 1 165 ? -3.627 7.809 1.905 1 88 165 VAL B N 1
ATOM 3158 C CA . VAL B 1 165 ? -2.426 7.293 1.257 1 88 165 VAL B CA 1
ATOM 3159 C C . VAL B 1 165 ? -1.647 8.445 0.621 1 88 165 VAL B C 1
ATOM 3161 O O . VAL B 1 165 ? -2.219 9.258 -0.104 1 88 165 VAL B O 1
ATOM 3164 N N . PHE B 1 166 ? -0.404 8.492 0.879 1 92.19 166 PHE B N 1
ATOM 3165 C CA . PHE B 1 166 ? 0.485 9.508 0.332 1 92.19 166 PHE B CA 1
ATOM 3166 C C . PHE B 1 166 ? 1.369 8.922 -0.763 1 92.19 166 PHE B C 1
ATOM 3168 O O . PHE B 1 166 ? 1.955 7.855 -0.589 1 92.19 166 PHE B O 1
ATOM 3175 N N . MET B 1 167 ? 1.46 9.602 -1.862 1 91.19 167 MET B N 1
ATOM 3176 C CA . MET B 1 167 ? 2.311 9.133 -2.955 1 91.19 167 MET B CA 1
ATOM 3177 C C . MET B 1 167 ? 2.98 10.312 -3.66 1 91.19 167 MET B C 1
ATOM 3179 O O . MET B 1 167 ? 2.596 11.461 -3.455 1 91.19 167 MET B O 1
ATOM 3183 N N . ASN B 1 168 ? 3.959 9.992 -4.461 1 95.44 168 ASN B N 1
ATOM 3184 C CA . ASN B 1 168 ? 4.703 10.984 -5.223 1 95.44 168 ASN B CA 1
ATOM 3185 C C . ASN B 1 168 ? 5.184 12.133 -4.336 1 95.44 168 ASN B C 1
ATOM 3187 O O . ASN B 1 168 ? 5.098 13.297 -4.719 1 95.44 168 ASN B O 1
ATOM 3191 N N . SER B 1 169 ? 5.602 11.75 -3.195 1 96.56 169 SER B N 1
ATOM 3192 C CA . SER B 1 169 ? 6.066 12.773 -2.264 1 96.56 169 SER B CA 1
ATOM 3193 C C . SER B 1 169 ? 7.438 13.305 -2.666 1 96.56 169 SER B C 1
ATOM 3195 O O . SER B 1 169 ? 8.305 12.539 -3.098 1 96.56 169 SER B O 1
ATOM 3197 N N . THR B 1 170 ? 7.598 14.594 -2.531 1 96.25 170 THR B N 1
ATOM 3198 C CA . THR B 1 170 ? 8.867 15.258 -2.803 1 96.25 170 THR B CA 1
ATOM 3199 C C . THR B 1 170 ? 9.281 16.141 -1.63 1 96.25 170 THR B C 1
ATOM 3201 O O . THR B 1 170 ? 8.469 16.906 -1.111 1 96.25 170 THR B O 1
ATOM 3204 N N . MET B 1 171 ? 10.469 15.93 -1.221 1 95.12 171 MET B N 1
ATOM 3205 C CA . MET B 1 171 ? 10.992 16.75 -0.138 1 95.12 171 MET B CA 1
ATOM 3206 C C . MET B 1 171 ? 11.586 18.047 -0.681 1 95.12 171 MET B C 1
ATOM 3208 O O . MET B 1 171 ? 12.258 18.047 -1.717 1 95.12 171 MET B O 1
ATOM 3212 N N . HIS B 1 172 ? 11.25 19.094 0.056 1 92.25 172 HIS B N 1
ATOM 3213 C CA . HIS B 1 172 ? 11.812 20.391 -0.289 1 92.25 172 HIS B CA 1
ATOM 3214 C C . HIS B 1 172 ? 12.633 20.969 0.864 1 92.25 172 HIS B C 1
ATOM 3216 O O . HIS B 1 172 ? 12.383 20.641 2.027 1 92.25 172 HIS B O 1
ATOM 3222 N N . THR B 1 173 ? 13.656 21.781 0.501 1 84.19 173 THR B N 1
ATOM 3223 C CA . THR B 1 173 ? 14.492 22.391 1.531 1 84.19 173 THR B CA 1
ATOM 3224 C C . THR B 1 173 ? 13.938 23.75 1.94 1 84.19 173 THR B C 1
ATOM 3226 O O . THR B 1 173 ? 14.227 24.234 3.037 1 84.19 173 THR B O 1
ATOM 3229 N N . THR B 1 174 ? 13.172 24.359 1.016 1 81.81 174 THR B N 1
ATOM 3230 C CA . THR B 1 174 ? 12.648 25.688 1.319 1 81.81 174 THR B CA 1
ATOM 3231 C C . THR B 1 174 ? 11.133 25.656 1.499 1 81.81 174 THR B C 1
ATOM 3233 O O . THR B 1 174 ? 10.445 24.906 0.809 1 81.81 174 THR B O 1
ATOM 3236 N N . PRO B 1 175 ? 10.82 26.422 2.557 1 74.44 175 PRO B N 1
ATOM 3237 C CA . PRO B 1 175 ? 9.367 26.5 2.777 1 74.44 175 PRO B CA 1
ATOM 3238 C C . PRO B 1 175 ? 8.609 26.953 1.538 1 74.44 175 PRO B C 1
ATOM 3240 O O . PRO B 1 175 ? 9.109 27.781 0.776 1 74.44 175 PRO B O 1
ATOM 3243 N N . GLN B 1 176 ? 7.59 26.297 1.322 1 72.12 176 GLN B N 1
ATOM 3244 C CA . GLN B 1 176 ? 6.723 26.766 0.245 1 72.12 176 GLN B CA 1
ATOM 3245 C C . GLN B 1 176 ? 5.75 27.828 0.742 1 72.12 176 GLN B C 1
ATOM 3247 O O . GLN B 1 176 ? 5.16 27.688 1.814 1 72.12 176 GLN B O 1
ATOM 3252 N N . ASP B 1 177 ? 5.727 28.953 0.207 1 73.56 177 ASP B N 1
ATOM 3253 C CA . ASP B 1 177 ? 4.895 30.094 0.578 1 73.56 177 ASP B CA 1
ATOM 3254 C C . ASP B 1 177 ? 3.416 29.719 0.574 1 73.56 177 ASP B C 1
ATOM 3256 O O . ASP B 1 177 ? 2.6 30.391 1.217 1 73.56 177 ASP B O 1
ATOM 3260 N N . ASP B 1 178 ? 3.053 28.578 0.094 1 86.25 178 ASP B N 1
ATOM 3261 C CA . ASP B 1 178 ? 1.657 28.219 -0.13 1 86.25 178 ASP B CA 1
ATOM 3262 C C . ASP B 1 178 ? 1.015 27.688 1.153 1 86.25 178 ASP B C 1
ATOM 3264 O O . ASP B 1 178 ? -0.188 27.422 1.186 1 86.25 178 ASP B O 1
ATOM 3268 N N . LEU B 1 179 ? 1.808 27.703 2.275 1 92.75 179 LEU B N 1
ATOM 3269 C CA . LEU B 1 179 ? 1.262 27.172 3.52 1 92.75 179 LEU B CA 1
ATOM 3270 C C . LEU B 1 179 ? 0.878 28.297 4.473 1 92.75 179 LEU B C 1
ATOM 3272 O O . LEU B 1 179 ? 0.559 28.062 5.637 1 92.75 179 LEU B O 1
ATOM 3276 N N . ASN B 1 180 ? 0.946 29.531 3.961 1 91.75 180 ASN B N 1
ATOM 3277 C CA . ASN B 1 180 ? 0.34 30.688 4.609 1 91.75 180 ASN B CA 1
ATOM 3278 C C . ASN B 1 180 ? -0.946 31.109 3.91 1 91.75 180 ASN B C 1
ATOM 3280 O O . ASN B 1 180 ? -1.035 31.062 2.682 1 91.75 180 ASN B O 1
ATOM 3284 N N . PRO B 1 181 ? -1.893 31.484 4.699 1 93.19 181 PRO B N 1
ATOM 3285 C CA . PRO B 1 181 ? -3.129 31.922 4.047 1 93.19 181 PRO B CA 1
ATOM 3286 C C . PRO B 1 181 ? -2.932 33.156 3.172 1 93.19 181 PRO B C 1
ATOM 3288 O O . PRO B 1 181 ? -2.148 34.031 3.518 1 93.19 181 PRO B O 1
ATOM 3291 N N . PRO B 1 182 ? -3.619 33.125 2.113 1 91.75 182 PRO B N 1
ATOM 3292 C CA . PRO B 1 182 ? -3.553 34.344 1.281 1 91.75 182 PRO B CA 1
ATOM 3293 C C . PRO B 1 182 ? -3.988 35.594 2.027 1 91.75 182 PRO B C 1
ATOM 3295 O O . PRO B 1 182 ? -4.656 35.5 3.062 1 91.75 182 PRO B O 1
ATOM 3298 N N . ARG B 1 183 ? -3.674 36.75 1.387 1 90.69 183 ARG B N 1
ATOM 3299 C CA . ARG B 1 183 ? -3.893 38.031 2.049 1 90.69 183 ARG B CA 1
ATOM 3300 C C . ARG B 1 183 ? -5.379 38.344 2.168 1 90.69 183 ARG B C 1
ATOM 3302 O O . ARG B 1 183 ? -5.801 39.062 3.088 1 90.69 183 ARG B O 1
ATOM 3309 N N . PHE B 1 184 ? -6.199 37.75 1.278 1 92.38 184 PHE B N 1
ATOM 3310 C CA . PHE B 1 184 ? -7.617 38.094 1.281 1 92.38 184 PHE B CA 1
ATOM 3311 C C . PHE B 1 184 ? -8.375 37.25 2.305 1 92.38 184 PHE B C 1
ATOM 3313 O O . PHE B 1 184 ? -9.578 37.406 2.48 1 92.38 184 PHE B O 1
ATOM 3320 N N . CYS B 1 185 ? -7.652 36.312 2.955 1 93.44 185 CYS B N 1
ATOM 3321 C CA . CYS B 1 185 ? -8.312 35.531 3.99 1 93.44 185 CYS B CA 1
ATOM 3322 C C . CYS B 1 185 ? -8.578 36.375 5.23 1 93.44 185 CYS B C 1
ATOM 3324 O O . CYS B 1 185 ? -7.762 37.188 5.605 1 93.44 185 CYS B O 1
ATOM 3326 N N . PRO B 1 186 ? -9.742 36.156 5.836 1 89.12 186 PRO B N 1
ATOM 3327 C CA . PRO B 1 186 ? -10.086 36.938 7.027 1 89.12 186 PRO B CA 1
ATOM 3328 C C . PRO B 1 186 ? -9.25 36.562 8.242 1 89.12 186 PRO B C 1
ATOM 3330 O O . PRO B 1 186 ? -8.719 35.469 8.312 1 89.12 186 PRO B O 1
ATOM 3333 N N . ASN B 1 187 ? -9.156 37.438 9.148 1 84.56 187 ASN B N 1
ATOM 3334 C CA . ASN B 1 187 ? -8.453 37.156 10.391 1 84.56 187 ASN B CA 1
ATOM 3335 C C . ASN B 1 187 ? -9.367 36.531 11.43 1 84.56 187 ASN B C 1
ATOM 3337 O O . ASN B 1 187 ? -8.898 35.875 12.359 1 84.56 187 ASN B O 1
ATOM 3341 N N . THR B 1 188 ? -10.672 36.75 11.227 1 84.5 188 THR B N 1
ATOM 3342 C CA . THR B 1 188 ? -11.617 36.281 12.234 1 84.5 188 THR B CA 1
ATOM 3343 C C . THR B 1 188 ? -12.164 34.906 11.844 1 84.5 188 THR B C 1
ATOM 3345 O O . THR B 1 188 ? -12.43 34.625 10.672 1 84.5 188 THR B O 1
ATOM 3348 N N . LYS B 1 189 ? -12.289 34.031 12.938 1 84.31 189 LYS B N 1
ATOM 3349 C CA . LYS B 1 189 ? -12.859 32.688 12.742 1 84.31 189 LYS B CA 1
ATOM 3350 C C . LYS B 1 189 ? -14.367 32.781 12.516 1 84.31 189 LYS B C 1
ATOM 3352 O O . LYS B 1 189 ? -15.055 33.562 13.156 1 84.31 189 LYS B O 1
ATOM 3357 N N . SER B 1 190 ? -14.758 32.094 11.578 1 82.31 190 SER B N 1
ATOM 3358 C CA . SER B 1 190 ? -16.203 32.031 11.359 1 82.31 190 SER B CA 1
ATOM 3359 C C . SER B 1 190 ? -16.891 31.312 12.516 1 82.31 190 SER B C 1
ATOM 3361 O O . SER B 1 190 ? -16.25 30.609 13.289 1 82.31 190 SER B O 1
ATOM 3363 N N . ALA B 1 191 ? -18.172 31.641 12.703 1 78.5 191 ALA B N 1
ATOM 3364 C CA . ALA B 1 191 ? -18.969 31.031 13.766 1 78.5 191 ALA B CA 1
ATOM 3365 C C . ALA B 1 191 ? -19.344 29.594 13.422 1 78.5 191 ALA B C 1
ATOM 3367 O O . ALA B 1 191 ? -20.125 28.953 14.133 1 78.5 191 ALA B O 1
ATOM 3368 N N . ALA B 1 192 ? -18.719 29.094 12.508 1 80.44 192 ALA B N 1
ATOM 3369 C CA . ALA B 1 192 ? -19.062 27.75 12.062 1 80.44 192 ALA B CA 1
ATOM 3370 C C . ALA B 1 192 ? -18.547 26.703 13.039 1 80.44 192 ALA B C 1
ATOM 3372 O O . ALA B 1 192 ? -17.656 26.984 13.852 1 80.44 192 ALA B O 1
ATOM 3373 N N . ARG B 1 193 ? -19.203 25.547 13.07 1 86.56 193 ARG B N 1
ATOM 3374 C CA . ARG B 1 193 ? -18.75 24.406 13.875 1 86.56 193 ARG B CA 1
ATOM 3375 C C . ARG B 1 193 ? -17.344 23.984 13.484 1 86.56 193 ARG B C 1
ATOM 3377 O O . ARG B 1 193 ? -16.984 24.016 12.305 1 86.56 193 ARG B O 1
ATOM 3384 N N . PRO B 1 194 ? -16.609 23.594 14.469 1 91.56 194 PRO B N 1
ATOM 3385 C CA . PRO B 1 194 ? -15.25 23.125 14.164 1 91.56 194 PRO B CA 1
ATOM 3386 C C . PRO B 1 194 ? -15.227 21.969 13.164 1 91.56 194 PRO B C 1
ATOM 3388 O O . PRO B 1 194 ? -16.125 21.125 13.18 1 91.56 194 PRO B O 1
ATOM 3391 N N . VAL B 1 195 ? -14.25 22.047 12.32 1 92.31 195 VAL B N 1
ATOM 3392 C CA . VAL B 1 195 ? -14.07 20.984 11.328 1 92.31 195 VAL B CA 1
ATOM 3393 C C . VAL B 1 195 ? -12.82 20.172 11.664 1 92.31 195 VAL B C 1
ATOM 3395 O O . VAL B 1 195 ? -11.969 20.609 12.438 1 92.31 195 VAL B O 1
ATOM 3398 N N . ASP B 1 196 ? -12.82 18.953 11.266 1 91.62 196 ASP B N 1
ATOM 3399 C CA . ASP B 1 196 ? -11.617 18.125 11.352 1 91.62 196 ASP B CA 1
ATOM 3400 C C . ASP B 1 196 ? -11.211 17.594 9.977 1 91.62 196 ASP B C 1
ATOM 3402 O O . ASP B 1 196 ? -11.969 17.719 9.016 1 91.62 196 ASP B O 1
ATOM 3406 N N . LEU B 1 197 ? -10.031 17.109 9.883 1 91.62 197 LEU B N 1
ATOM 3407 C CA . LEU B 1 197 ? -9.477 16.688 8.602 1 91.62 197 LEU B CA 1
ATOM 3408 C C . LEU B 1 197 ? -10.359 15.617 7.957 1 91.62 197 LEU B C 1
ATOM 3410 O O . LEU B 1 197 ? -10.641 15.68 6.758 1 91.62 197 LEU B O 1
ATOM 3414 N N . VAL B 1 198 ? -10.812 14.609 8.719 1 87.69 198 VAL B N 1
ATOM 3415 C CA . VAL B 1 198 ? -11.555 13.461 8.203 1 87.69 198 VAL B CA 1
ATOM 3416 C C . VAL B 1 198 ? -12.906 13.914 7.676 1 87.69 198 VAL B C 1
ATOM 3418 O O . VAL B 1 198 ? -13.383 13.422 6.648 1 87.69 198 VAL B O 1
ATOM 3421 N N . SER B 1 199 ? -13.508 14.852 8.336 1 86 199 SER B N 1
ATOM 3422 C CA . SER B 1 199 ? -14.82 15.336 7.934 1 86 199 SER B CA 1
ATOM 3423 C C . SER B 1 199 ? -14.75 16.109 6.621 1 86 199 SER B C 1
ATOM 3425 O O . SER B 1 199 ? -15.742 16.219 5.902 1 86 199 SER B O 1
ATOM 3427 N N . LEU B 1 200 ? -13.594 16.672 6.301 1 84.81 200 LEU B N 1
ATOM 3428 C CA . LEU B 1 200 ? -13.406 17.406 5.055 1 84.81 200 LEU B CA 1
ATOM 3429 C C . LEU B 1 200 ? -13.562 16.484 3.848 1 84.81 200 LEU B C 1
ATOM 3431 O O . LEU B 1 200 ? -14.062 16.906 2.801 1 84.81 200 LEU B O 1
ATOM 3435 N N . PHE B 1 201 ? -13.148 15.172 4.023 1 78.62 201 PHE B N 1
ATOM 3436 C CA . PHE B 1 201 ? -13.148 14.258 2.891 1 78.62 201 PHE B CA 1
ATOM 3437 C C . PHE B 1 201 ? -14.43 13.43 2.867 1 78.62 201 PHE B C 1
ATOM 3439 O O . PHE B 1 201 ? -14.727 12.766 1.874 1 78.62 201 PHE B O 1
ATOM 3446 N N . SER B 1 202 ? -15.109 13.133 3.939 1 65.5 202 SER B N 1
ATOM 3447 C CA . SER B 1 202 ? -16.375 12.398 3.965 1 65.5 202 SER B CA 1
ATOM 3448 C C . SER B 1 202 ? -17.453 13.148 3.203 1 65.5 202 SER B C 1
ATOM 3450 O O . SER B 1 202 ? -18.375 12.531 2.66 1 65.5 202 SER B O 1
ATOM 3452 N N . LYS B 1 203 ? -17.516 14.359 3.371 1 53.22 203 LYS B N 1
ATOM 3453 C CA . LYS B 1 203 ? -18.469 15.109 2.561 1 53.22 203 LYS B CA 1
ATOM 3454 C C . LYS B 1 203 ? -18.266 14.836 1.074 1 53.22 203 LYS B C 1
ATOM 3456 O O . LYS B 1 203 ? -19.203 14.922 0.284 1 53.22 203 LYS B O 1
ATOM 3461 N N . SER B 1 204 ? -17.172 14.344 0.825 1 40.81 204 SER B N 1
ATOM 3462 C CA . SER B 1 204 ? -16.859 14.047 -0.567 1 40.81 204 SER B CA 1
ATOM 3463 C C . SER B 1 204 ? -17.188 12.594 -0.905 1 40.81 204 SER B C 1
ATOM 3465 O O . SER B 1 204 ? -17.125 12.195 -2.07 1 40.81 204 SER B O 1
ATOM 3467 N N . LYS B 1 205 ? -17.266 11.625 0.133 1 40.47 205 LYS B N 1
ATOM 3468 C CA . LYS B 1 205 ? -17.5 10.195 -0.012 1 40.47 205 LYS B CA 1
ATOM 3469 C C . LYS B 1 205 ? -18.797 9.93 -0.789 1 40.47 205 LYS B C 1
ATOM 3471 O O . LYS B 1 205 ? -19.047 8.805 -1.224 1 40.47 205 LYS B O 1
ATOM 3476 N N . ALA B 1 206 ? -20.047 10.555 -0.556 1 30.38 206 ALA B N 1
ATOM 3477 C CA . ALA B 1 206 ? -21.203 9.977 -1.233 1 30.38 206 ALA B CA 1
ATOM 3478 C C . ALA B 1 206 ? -20.812 9.367 -2.572 1 30.38 206 ALA B C 1
ATOM 3480 O O . ALA B 1 206 ? -21.438 8.406 -3.031 1 30.38 206 ALA B O 1
ATOM 3481 N N . ARG B 1 207 ? -20.062 9.945 -3.367 1 25.92 207 ARG B N 1
ATOM 3482 C CA . ARG B 1 207 ? -19.938 9.398 -4.715 1 25.92 207 ARG B CA 1
ATOM 3483 C C . ARG B 1 207 ? -18.812 8.367 -4.789 1 25.92 207 ARG B C 1
ATOM 3485 O O . ARG B 1 207 ? -18.734 7.586 -5.734 1 25.92 207 ARG B O 1
ATOM 3492 N N . LEU B 1 208 ? -17.812 8.305 -3.773 1 25.42 208 LEU B N 1
ATOM 3493 C CA . LEU B 1 208 ? -16.5 7.848 -4.211 1 25.42 208 LEU B CA 1
ATOM 3494 C C . LEU B 1 208 ? -16.188 6.477 -3.627 1 25.42 208 LEU B C 1
ATOM 3496 O O . LEU B 1 208 ? -15.148 5.883 -3.955 1 25.42 208 LEU B O 1
ATOM 3500 N N . LEU B 1 209 ? -16.922 6.004 -2.633 1 26.59 209 LEU B N 1
ATOM 3501 C CA . LEU B 1 209 ? -16.375 4.836 -1.944 1 26.59 209 LEU B CA 1
ATOM 3502 C C . LEU B 1 209 ? -16.016 3.738 -2.939 1 26.59 209 LEU B C 1
ATOM 3504 O O . LEU B 1 209 ? -15.031 3.025 -2.75 1 26.59 209 LEU B O 1
ATOM 3508 N N . THR B 1 210 ? -17.062 3.441 -3.695 1 26.81 210 THR B N 1
ATOM 3509 C CA . THR B 1 210 ? -16.922 2.299 -4.594 1 26.81 210 THR B CA 1
ATOM 3510 C C . THR B 1 210 ? -15.703 2.449 -5.492 1 26.81 210 THR B C 1
ATOM 3512 O O . THR B 1 210 ? -15.148 1.457 -5.973 1 26.81 210 THR B O 1
ATOM 3515 N N . ARG B 1 211 ? -15.352 3.738 -5.77 1 27.67 211 ARG B N 1
ATOM 3516 C CA . ARG B 1 211 ? -14.461 3.973 -6.902 1 27.67 211 ARG B CA 1
ATOM 3517 C C . ARG B 1 211 ? -13 3.832 -6.496 1 27.67 211 ARG B C 1
ATOM 3519 O O . ARG B 1 211 ? -12.125 3.705 -7.352 1 27.67 211 ARG B O 1
ATOM 3526 N N . THR B 1 212 ? -12.75 4.086 -5.238 1 27.59 212 THR B N 1
ATOM 3527 C CA . THR B 1 212 ? -11.32 4.277 -5.008 1 27.59 212 THR B CA 1
ATOM 3528 C C . THR B 1 212 ? -10.562 2.971 -5.223 1 27.59 212 THR B C 1
ATOM 3530 O O . THR B 1 212 ? -9.484 2.965 -5.824 1 27.59 212 THR B O 1
ATOM 3533 N N . LEU B 1 213 ? -11 1.936 -4.613 1 29.31 213 LEU B N 1
ATOM 3534 C CA . LEU B 1 213 ? -10.32 0.725 -5.059 1 29.31 213 LEU B CA 1
ATOM 3535 C C . LEU B 1 213 ? -10.523 0.506 -6.555 1 29.31 213 LEU B C 1
ATOM 3537 O O . LEU B 1 213 ? -9.672 -0.076 -7.223 1 29.31 213 LEU B O 1
ATOM 3541 N N . THR B 1 214 ? -11.555 0.987 -7.113 1 29.02 214 THR B N 1
ATOM 3542 C CA . THR B 1 214 ? -11.812 1.079 -8.547 1 29.02 214 THR B CA 1
ATOM 3543 C C . THR B 1 214 ? -10.93 2.143 -9.188 1 29.02 214 THR B C 1
ATOM 3545 O O . THR B 1 214 ? -10.406 1.94 -10.289 1 29.02 214 THR B O 1
ATOM 3548 N N . LYS B 1 215 ? -10.82 3.377 -8.656 1 31 215 LYS B N 1
ATOM 3549 C CA . LYS B 1 215 ? -10 4.406 -9.289 1 31 215 LYS B CA 1
ATOM 3550 C C . LYS B 1 215 ? -8.516 4.062 -9.172 1 31 215 LYS B C 1
ATOM 3552 O O . LYS B 1 215 ? -7.715 4.465 -10.016 1 31 215 LYS B O 1
ATOM 3557 N N . LEU B 1 216 ? -7.91 3.512 -8.211 1 29.08 216 LEU B N 1
ATOM 3558 C CA . LEU B 1 216 ? -6.645 2.869 -8.547 1 29.08 216 LEU B CA 1
ATOM 3559 C C . LEU B 1 216 ? -6.816 1.923 -9.734 1 29.08 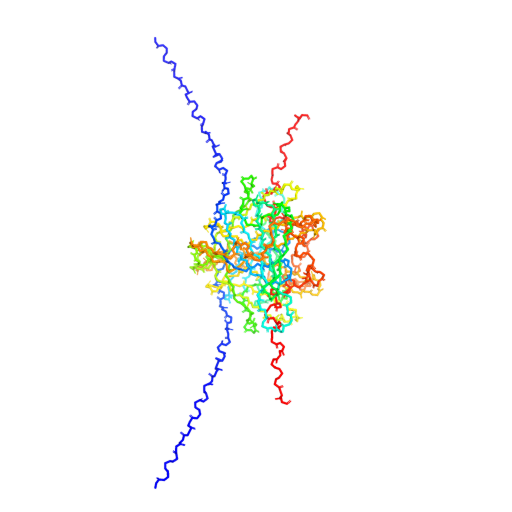216 LEU B C 1
ATOM 3561 O O . LEU B 1 216 ? -5.918 1.799 -10.57 1 29.08 216 LEU B O 1
ATOM 3565 N N . LYS B 1 217 ? -7.969 1.38 -9.969 1 30.73 217 LYS B N 1
ATOM 3566 C CA . LYS B 1 217 ? -8.453 0.782 -11.211 1 30.73 217 LYS B CA 1
ATOM 3567 C C . LYS B 1 217 ? -8.773 1.854 -12.25 1 30.73 217 LYS B C 1
ATOM 3569 O O . LYS B 1 217 ? -8.398 1.724 -13.414 1 30.73 217 LYS B O 1
ATOM 3574 N N . ASN B 1 218 ? -9.703 2.787 -11.977 1 29.17 218 ASN B N 1
ATOM 3575 C CA . ASN B 1 218 ? -10.219 3.736 -12.953 1 29.17 218 ASN B CA 1
ATOM 3576 C C . ASN B 1 218 ? -9.203 4.836 -13.25 1 29.17 218 ASN B C 1
ATOM 3578 O O . ASN B 1 218 ? -9.383 5.613 -14.195 1 29.17 218 ASN B O 1
ATOM 3582 N N . VAL B 1 219 ? -8.383 5.453 -12.523 1 29.19 219 VAL B N 1
ATOM 3583 C CA . VAL B 1 219 ? -7.504 6.438 -13.148 1 29.19 219 VAL B CA 1
ATOM 3584 C C . VAL B 1 219 ? -7.043 5.93 -14.516 1 29.19 219 VAL B C 1
ATOM 3586 O O . VAL B 1 219 ? -6.797 6.719 -15.43 1 29.19 219 VAL B O 1
ATOM 3589 N N . TYR B 1 220 ? -6.797 4.559 -14.742 1 26.55 220 TYR B N 1
ATOM 3590 C CA . TYR B 1 220 ? -6.512 4.246 -16.141 1 26.55 220 TYR B CA 1
ATOM 3591 C C . TYR B 1 220 ? -7.797 4.113 -16.953 1 26.55 220 TYR B C 1
ATOM 3593 O O . TYR B 1 220 ? -7.844 4.492 -18.125 1 26.55 220 TYR B O 1
ATOM 3601 N N . LEU B 1 221 ? -8.836 3.449 -16.391 1 25.45 221 LEU B N 1
ATOM 3602 C CA . LEU B 1 221 ? -9.766 3.029 -17.438 1 25.45 221 LEU B CA 1
ATOM 3603 C C . LEU B 1 221 ? -10.617 4.203 -17.906 1 25.45 221 LEU B C 1
ATOM 3605 O O . LEU B 1 221 ? -11.164 4.168 -19.016 1 25.45 221 LEU B O 1
ATOM 3609 N N . ASN B 1 222 ? -10.992 5.035 -17.094 1 25.77 222 ASN B N 1
ATOM 3610 C CA . ASN B 1 222 ? -12.109 5.742 -17.719 1 25.77 222 ASN B CA 1
ATOM 3611 C C . ASN B 1 222 ? -11.641 6.656 -18.844 1 25.77 222 ASN B C 1
ATOM 3613 O O . ASN B 1 222 ? -12.438 7.383 -19.422 1 25.77 222 ASN B O 1
ATOM 3617 N N . ASP B 1 223 ? -10.484 7 -19.125 1 25.78 223 ASP B N 1
ATOM 3618 C CA . ASP B 1 223 ? -10.578 7.898 -20.266 1 25.78 223 ASP B CA 1
ATOM 3619 C C . ASP B 1 223 ? -11.023 7.148 -21.516 1 25.78 223 ASP B C 1
ATOM 3621 O O . ASP B 1 223 ? -11.352 7.766 -22.531 1 25.78 223 ASP B O 1
ATOM 3625 N N . TYR B 1 224 ? -10.742 5.832 -21.828 1 23.16 224 TYR B N 1
ATOM 3626 C CA . TYR B 1 224 ? -11.008 5.523 -23.234 1 23.16 224 TYR B CA 1
ATOM 3627 C C . TYR B 1 224 ? -12.477 5.152 -23.438 1 23.16 224 TYR B C 1
ATOM 3629 O O . TYR B 1 224 ? -12.82 4.488 -24.422 1 23.16 224 TYR B O 1
ATOM 3637 N N . THR B 1 225 ? -13.445 5.305 -22.719 1 23.31 225 THR B N 1
ATOM 3638 C CA . THR B 1 225 ? -14.703 4.906 -23.328 1 23.31 225 THR B CA 1
ATOM 3639 C C . THR B 1 225 ? -15.031 5.805 -24.516 1 23.31 225 THR B C 1
ATOM 3641 O O . THR B 1 225 ? -15.766 5.402 -25.422 1 23.31 225 THR B O 1
ATOM 3644 N N . VAL B 1 226 ? -15.07 7.074 -24.719 1 21.7 226 VAL B N 1
ATOM 3645 C CA . VAL B 1 226 ? -16.125 7.641 -25.547 1 21.7 226 VAL B CA 1
ATOM 3646 C C . VAL B 1 226 ? -15.703 7.559 -27.016 1 21.7 226 VAL B C 1
ATOM 3648 O O . VAL B 1 226 ? -15.391 8.578 -27.641 1 21.7 226 VAL B O 1
ATOM 3651 N N . LEU B 1 227 ? -14.75 6.816 -27.594 1 18.7 227 LEU B N 1
ATOM 3652 C CA . LEU B 1 227 ? -14.891 6.758 -29.047 1 18.7 227 LEU B CA 1
ATOM 3653 C C . LEU B 1 227 ? -16.094 5.906 -29.438 1 18.7 227 LEU B C 1
ATOM 3655 O O . LEU B 1 227 ? -16.156 4.723 -29.094 1 18.7 227 LEU B O 1
ATOM 3659 N N . ASN B 1 228 ? -17.375 6.414 -29.5 1 17.86 228 ASN B N 1
ATOM 3660 C CA . ASN B 1 228 ? -18.578 6.113 -30.281 1 17.86 228 ASN B CA 1
ATOM 3661 C C . ASN B 1 228 ? -18.234 5.754 -31.719 1 17.86 228 ASN B C 1
ATOM 3663 O O . ASN B 1 228 ? -17.703 6.582 -32.469 1 17.86 228 ASN B O 1
ATOM 3667 N N . VAL B 1 229 ? -17.625 4.738 -32.125 1 17.92 229 VAL B N 1
ATOM 3668 C CA . VAL B 1 229 ? -17.891 4.207 -33.469 1 17.92 229 VAL B CA 1
ATOM 3669 C C . VAL B 1 229 ? -19.391 4.031 -33.656 1 17.92 229 VAL B C 1
ATOM 3671 O O . VAL B 1 229 ? -20.078 3.436 -32.844 1 17.92 229 VAL B O 1
ATOM 3674 N N . HIS B 1 230 ? -20.094 4.91 -34.375 1 18.69 230 HIS B N 1
ATOM 3675 C CA . HIS B 1 230 ? -21.219 4.863 -35.281 1 18.69 230 HIS B CA 1
ATOM 3676 C C . HIS B 1 230 ? -21.188 3.602 -36.156 1 18.69 230 HIS B C 1
ATOM 3678 O O . HIS B 1 230 ? -20.266 3.414 -36.938 1 18.69 230 HIS B O 1
ATOM 3684 N N . VAL B 1 231 ? -21.109 2.416 -35.719 1 18.5 231 VAL B N 1
ATOM 3685 C CA . VAL B 1 231 ? -21.875 1.529 -36.594 1 18.5 231 VAL B CA 1
ATOM 3686 C C . VAL B 1 231 ? -23.359 1.606 -36.219 1 18.5 231 VAL B C 1
ATOM 3688 O O . VAL B 1 231 ? -23.719 1.663 -35.062 1 18.5 231 VAL B O 1
#

Organism: NCBI:txid47308

InterPro domains:
  IPR001299 Ependymin [PF00811] (61-185)
  IPR001299 Ependymin [PTHR10697] (7-191)
  IPR001299 Ependymin [SM00026] (20-203)

Nearest PDB structures (foldseek):
  6e7o-assembly1_A  TM=7.828E-01  e=3.514E-11  Homo sapiens
  6e8n-assembly1_B  TM=7.422E-01  e=2.074E-11  Homo sapiens
  6jl9-assembly1_A  TM=7.504E-01  e=4.573E-11  Xenopus tropicalis
  2zf4-assembly1_B  TM=6.065E-01  e=8.889E-06  Chromobacterium violaceum
  2zf4-assembly3_F  TM=6.247E-01  e=2.551E-05  Chromobacterium violaceum

Solvent-accessible surface area (backbone atoms only — not comparable to full-atom values): 25491 Å² total; per-residue (Å²): 134,83,78,76,77,74,77,73,72,73,70,70,70,73,64,69,76,67,73,70,71,63,65,46,54,57,23,38,36,33,34,33,32,50,63,15,44,62,68,26,34,36,37,34,33,51,88,68,39,27,39,30,42,29,48,67,80,64,84,63,89,88,65,85,59,55,32,37,39,37,33,50,78,78,31,32,29,36,44,40,33,83,88,78,67,44,44,46,28,30,39,29,49,62,54,61,61,80,70,57,62,55,88,83,46,40,71,44,52,72,50,28,46,22,16,81,73,38,81,66,15,24,32,46,32,35,32,34,30,46,61,34,87,80,67,31,44,35,39,38,30,26,25,63,36,63,28,33,57,34,36,28,36,38,48,41,88,86,75,38,74,44,44,36,38,39,29,50,30,37,66,45,94,62,83,64,75,79,74,51,80,59,87,76,42,59,91,60,65,44,93,56,77,67,41,39,59,69,61,67,54,51,78,60,37,89,79,19,64,82,31,12,80,40,25,80,50,34,72,44,52,63,69,66,63,72,78,71,74,86,123,136,83,80,75,77,74,78,74,74,74,72,70,70,73,66,71,76,68,76,70,71,61,65,47,52,55,23,39,34,32,35,33,32,50,63,16,44,63,68,25,32,35,37,37,33,51,89,67,38,25,39,29,43,28,48,64,80,66,81,70,88,91,69,86,59,55,32,38,40,37,33,50,78,78,29,33,29,35,45,40,33,84,86,76,67,44,45,46,29,31,36,30,49,64,54,61,59,82,71,57,63,55,90,83,44,40,73,49,52,72,49,28,47,23,15,82,69,37,80,67,16,26,32,46,32,34,33,33,31,45,63,34,88,82,67,31,45,35,40,37,31,26,24,63,36,63,27,33,57,34,38,27,36,38,50,42,89,88,76,37,74,44,44,37,37,39,28,50,30,37,67,43,95,61,84,64,76,79,73,51,80,60,87,76,41,58,90,60,67,45,92,55,76,66,41,39,60,68,61,66,53,51,75,57,35,86,78,20,57,80,34,12,75,36,31,80,51,35,75,40,51,63,71,70,62,82,75,76,74,85,120

Radius of gyration: 26.47 Å; Cα contacts (8 Å, |Δi|>4): 995; chains: 2; bounding box: 64×77×121 Å